Protein AF-A0AAE0PF09-F1 (afdb_monomer)

Secondary structure (DSSP, 8-state):
-PPPPSS-TT-TT--S--S---------TT---------PPP----SS-TT--HHHHHHHHHHHHHHHSSTTS-EEEEEETTS-GGG-HHHHHHHHH-TT-SSEEEEEE-GGG---HHHHHHHHHHHHS-SSTT-EEE-PPPPTT-TT--HHHHHHHHHHHHTSTTTHHHHTTT-BSHHHHHHHHHHHHHHHHHHHHHHHHHHHHHHHHHHHHHHHHT-S---SHHHHHHHHHHHHHHHHHHHHHHHTT-TTSHHHHH-GGG-HHHHHHHHHHHHHHHHHHHSSSBPPTT-------HHHHHHHHHTT--GGGTTTS-------PPPBS-HHHHHHHHHHHS--S-SSS--HHHHHHHHHHHTTTHHHHHHHHHHHHHHHHHHHHHHHHHHH-S-HHHHHHHIIIIIHHHHHHHHHHHHHHHHHHHHHHHHSPP----THHHHHHHHHHHHHHHHHHHHHHHHH------------------TTS--------------TT--HHHHHHHHHHHHHHHHHHHHHHHHHHHIIIIIIIIIIISSTT-GGGSS-HHHHHT--HHHHHHHHPPPHHHHHHHHHHHHHHHHHHHHHHHTT-

Sequence (597 aa):
MGIKPVSEANDPKASVFTKHILKLEISGPDKPHITVIDVPGLFHVTGHGSYATEARKSMVDRMVRQQIENERTIILAVMSCLSDPATERILEYAKVADPSGTRTIGVLTKPDLVKEQAMFQSILKHVKQSPLKLGYYVVRSRGGDEDDLELNSLKDKEQELFAKPEWNGISKLGRSGIDPLKSSLQSILTTLAKQELPKQKLEVAKLWEDRRKQREAMGAPRSGPTSQREYLVKLASRFQLMTHNALEGQYVHPDFAQHTNLRLVSLVINMNEVFAELMRRSGHKYRFHGFELCWLGGSDLMNKVLRTTPESLSNIIPVKFFQNEMPRDGLENIIEEHYSGFKGPELGTFGGSVLTILFREQAQKWREYAEMHIKTVVVVIDHFLRSLLSQCCSDKEVAHQLWENAMHDRLLDAYKRALAHAKFLVDSELLGRPYTYNHYFNENLQRARNRRIAAAQAQAAHAHGQPNTNTTNGAAESATVDPNMPPSVNINTSVPFQEPNKTHADQVKENIFDVLKSYYKIARKRFVDAICQQVVSRLLLDGEESPLKILCPELIAKLTDNQLDQIAGEDSASKSKRQRLDEEVEGFEAAMGIFRT

Solvent-accessible surface area (backbone atoms only — not comparable to full-atom values): 35600 Å² total; per-residue (Å²): 122,73,71,80,72,94,82,65,96,78,60,95,77,71,71,64,70,74,93,76,83,86,86,84,87,86,84,60,96,89,57,79,96,72,88,82,85,89,68,74,82,90,80,81,90,80,70,103,52,101,83,72,54,72,70,58,53,55,50,50,54,50,56,52,47,65,58,53,61,40,86,89,45,73,43,77,42,77,44,52,56,86,51,66,73,92,77,41,67,64,56,57,54,43,42,73,61,37,75,76,16,78,51,36,35,40,36,32,26,52,57,85,76,67,81,53,70,69,53,54,53,49,53,51,45,45,47,73,67,41,87,30,74,68,26,43,34,39,30,72,63,87,55,93,90,46,84,84,62,54,74,66,62,54,51,52,53,42,51,58,57,47,67,36,80,88,35,42,77,43,45,76,70,59,33,49,42,62,66,47,52,51,54,50,49,53,53,50,53,51,50,50,48,64,65,44,48,63,54,51,52,52,52,50,52,50,51,36,54,54,43,45,53,56,48,59,72,66,54,77,78,34,88,46,61,70,44,23,48,52,51,52,32,53,46,21,51,51,47,39,52,53,47,49,29,25,61,74,63,55,60,81,52,69,74,43,70,80,32,73,71,53,46,46,42,64,54,51,50,54,50,52,53,43,49,49,50,46,47,71,71,38,27,38,44,44,49,66,93,92,70,87,88,85,86,89,56,63,59,56,55,49,43,58,54,51,72,69,55,54,77,91,45,41,88,83,48,67,91,70,77,74,76,87,63,73,43,40,79,60,42,68,58,51,51,50,52,50,46,68,77,63,68,68,99,55,91,84,59,81,61,73,63,56,57,34,52,53,48,35,57,30,43,60,45,44,55,60,54,52,53,52,49,52,50,38,52,51,46,54,51,51,53,31,53,56,53,50,43,59,69,70,34,91,50,66,63,38,45,50,37,41,40,64,77,69,40,43,68,61,40,52,54,32,52,51,50,34,55,51,52,47,50,49,55,46,47,53,66,58,72,43,76,85,79,81,90,59,75,61,42,62,55,41,31,52,52,43,51,52,51,52,53,51,51,51,51,52,53,50,51,64,74,69,58,72,87,80,84,82,84,84,89,81,81,95,74,94,74,87,80,69,94,85,63,80,82,84,72,83,86,86,74,94,67,85,86,70,72,89,85,73,49,73,68,54,55,42,52,51,49,50,50,33,48,50,54,28,50,49,58,52,53,52,52,54,50,48,49,46,46,50,48,56,31,45,40,38,35,52,52,74,26,86,74,4,58,67,54,61,61,32,50,72,54,57,70,69,54,49,63,70,54,38,44,70,29,48,44,66,51,72,64,59,50,50,52,50,52,52,40,51,54,52,38,52,53,40,51,54,55,54,51,61,77,71,112

Mean predicted aligned error: 16.43 Å

Structure (mmCIF, N/CA/C/O backbone):
data_AF-A0AAE0PF09-F1
#
_entry.id   AF-A0AAE0PF09-F1
#
loop_
_atom_site.group_PDB
_atom_site.id
_atom_site.type_symbol
_atom_site.label_atom_id
_atom_site.label_alt_id
_atom_site.label_comp_id
_atom_site.label_asym_id
_atom_site.label_entity_id
_atom_site.label_seq_id
_atom_site.pdbx_PDB_ins_code
_atom_site.Cartn_x
_atom_site.Cartn_y
_atom_site.Cartn_z
_atom_site.occupancy
_atom_site.B_iso_or_equiv
_atom_site.auth_seq_id
_atom_site.auth_comp_id
_atom_site.auth_asym_id
_atom_site.auth_atom_id
_atom_site.pdbx_PDB_model_num
ATOM 1 N N . MET A 1 1 ? -19.453 -16.916 58.983 1.00 37.62 1 MET A N 1
ATOM 2 C CA . MET A 1 1 ? -19.831 -18.073 59.828 1.00 37.62 1 MET A CA 1
ATOM 3 C C . MET A 1 1 ? -18.647 -19.018 60.014 1.00 37.62 1 MET A C 1
ATOM 5 O O . MET A 1 1 ? -17.976 -19.311 59.033 1.00 37.62 1 MET A O 1
ATOM 9 N N . GL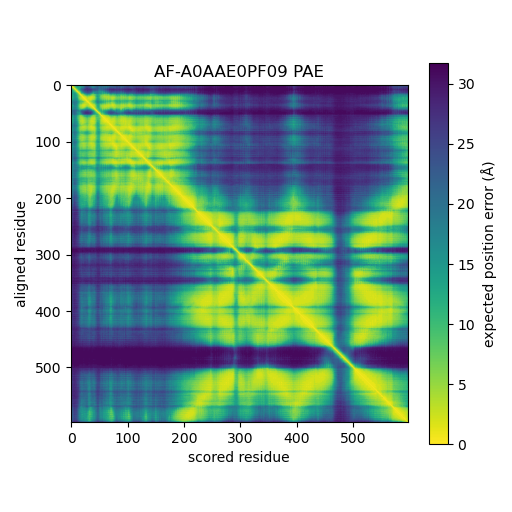Y A 1 2 ? -18.350 -19.440 61.248 1.00 32.50 2 GLY A N 1
ATOM 10 C CA . GLY A 1 2 ? -17.271 -20.392 61.542 1.00 32.50 2 GLY A CA 1
ATOM 11 C C . GLY A 1 2 ? -17.796 -21.825 61.515 1.00 32.50 2 GLY A C 1
ATOM 12 O O . GLY A 1 2 ? -18.666 -22.168 62.309 1.00 32.50 2 GLY A O 1
ATOM 13 N N . ILE A 1 3 ? -17.286 -22.647 60.602 1.00 37.62 3 ILE A N 1
ATOM 14 C CA . ILE A 1 3 ? -17.590 -24.080 60.542 1.00 37.62 3 ILE A CA 1
ATOM 15 C C . ILE A 1 3 ? -16.483 -24.796 61.315 1.00 37.62 3 ILE A C 1
ATOM 17 O O . ILE A 1 3 ? -15.308 -24.635 60.987 1.00 37.62 3 ILE A O 1
ATOM 21 N N . LYS A 1 4 ? -16.832 -25.570 62.348 1.00 37.41 4 LYS A N 1
ATOM 22 C CA . LYS A 1 4 ? -15.886 -26.528 62.933 1.00 37.41 4 LYS A CA 1
ATOM 23 C C . LYS A 1 4 ? -15.862 -27.770 62.034 1.00 37.41 4 LYS A C 1
ATOM 25 O O . LYS A 1 4 ? -16.920 -28.373 61.855 1.00 37.41 4 LYS A O 1
ATOM 30 N N . PRO A 1 5 ? -14.713 -28.152 61.454 1.00 35.16 5 PRO A N 1
ATOM 31 C CA . PRO A 1 5 ? -14.621 -29.385 60.688 1.00 35.16 5 PRO A CA 1
ATOM 32 C C . PRO A 1 5 ? -14.803 -30.582 61.631 1.00 35.16 5 PRO A C 1
ATOM 34 O O . PRO A 1 5 ? -14.196 -30.645 62.698 1.00 35.16 5 PRO A O 1
ATOM 37 N N . VAL A 1 6 ? -15.659 -31.528 61.239 1.00 44.03 6 VAL A N 1
ATOM 38 C CA . VAL A 1 6 ? -15.978 -32.748 62.010 1.00 44.03 6 VAL A CA 1
ATOM 39 C C . VAL A 1 6 ? -14.861 -33.805 61.902 1.00 44.03 6 VAL A C 1
ATOM 41 O O . VAL A 1 6 ? -14.901 -34.833 62.566 1.00 44.03 6 VAL A O 1
ATOM 44 N N . SER A 1 7 ? -13.799 -33.540 61.141 1.00 43.09 7 SER A N 1
ATOM 45 C CA . SER A 1 7 ? -12.681 -34.467 60.957 1.00 43.09 7 SER A CA 1
ATOM 46 C C . SER A 1 7 ? -11.348 -33.723 60.920 1.00 43.09 7 SER A C 1
ATOM 48 O O . SER A 1 7 ? -10.812 -33.510 59.845 1.00 43.09 7 SER A O 1
ATOM 50 N N . GLU A 1 8 ? -10.870 -33.263 62.078 1.00 40.25 8 GLU A N 1
ATOM 51 C CA . GLU A 1 8 ? -9.454 -32.973 62.394 1.00 40.25 8 GLU A CA 1
ATOM 52 C C . GLU A 1 8 ? -9.401 -32.280 63.762 1.00 40.25 8 GLU A C 1
ATOM 54 O O . GLU A 1 8 ? -9.225 -31.071 63.896 1.00 40.25 8 GLU A O 1
ATOM 59 N N . ALA A 1 9 ? -9.614 -33.051 64.825 1.00 38.53 9 ALA A N 1
ATOM 60 C CA . ALA A 1 9 ? -9.694 -32.514 66.179 1.00 38.53 9 ALA A CA 1
ATOM 61 C C . ALA A 1 9 ? -8.334 -32.097 66.787 1.00 38.53 9 ALA A C 1
ATOM 63 O O . ALA A 1 9 ? -8.283 -31.912 67.995 1.00 38.53 9 ALA A O 1
ATOM 64 N N . ASN A 1 10 ? -7.240 -31.953 66.018 1.00 42.81 10 ASN A N 1
ATOM 65 C CA . ASN A 1 10 ? -5.913 -31.691 66.605 1.00 42.81 10 ASN A CA 1
ATOM 66 C C . ASN A 1 10 ? -4.891 -30.889 65.762 1.00 42.81 10 ASN A C 1
ATOM 68 O O . ASN A 1 10 ? -3.713 -30.908 66.115 1.00 42.81 10 ASN A O 1
ATOM 72 N N . ASP A 1 11 ? -5.276 -30.142 64.714 1.00 43.47 11 ASP A N 1
ATOM 73 C CA . ASP A 1 11 ? -4.330 -29.215 64.052 1.00 43.47 11 ASP A CA 1
ATOM 74 C C . ASP A 1 11 ? -4.495 -27.756 64.547 1.00 43.47 11 ASP A C 1
ATOM 76 O O . ASP A 1 11 ? -5.482 -27.089 64.213 1.00 43.47 11 ASP A O 1
ATOM 80 N N . PRO A 1 12 ? -3.537 -27.197 65.319 1.00 49.09 12 PRO A N 1
ATOM 81 C CA . PRO A 1 12 ? -3.577 -25.805 65.776 1.00 49.09 12 PRO A CA 1
ATOM 82 C C . PRO A 1 12 ? -3.446 -24.764 64.643 1.00 49.09 12 PRO A C 1
ATOM 84 O O . PRO A 1 12 ? -3.579 -23.563 64.906 1.00 49.09 12 PRO A O 1
ATOM 87 N N . LYS A 1 13 ? -3.205 -25.184 63.389 1.00 46.50 13 LYS A N 1
ATOM 88 C CA . LYS A 1 13 ? -3.117 -24.307 62.205 1.00 46.50 13 LYS A CA 1
ATOM 89 C C . LYS A 1 13 ? -4.399 -24.203 61.369 1.00 46.50 13 LYS A C 1
ATOM 91 O O . LYS A 1 13 ? -4.411 -23.415 60.421 1.00 46.50 13 LYS A O 1
ATOM 96 N N . ALA A 1 14 ? -5.482 -24.903 61.710 1.00 49.03 14 ALA A N 1
ATOM 97 C CA . ALA A 1 14 ? -6.733 -24.805 60.957 1.00 49.03 14 ALA A CA 1
ATOM 98 C C . ALA A 1 14 ? -7.309 -23.368 60.997 1.00 49.03 14 ALA A C 1
ATOM 100 O O . ALA A 1 14 ? -7.663 -22.827 62.051 1.00 49.03 14 ALA A O 1
ATOM 101 N N . SER A 1 15 ? -7.375 -22.712 59.834 1.00 52.81 15 SER A N 1
ATOM 102 C CA . SER A 1 15 ? -7.940 -21.367 59.689 1.00 52.81 15 SER A CA 1
ATOM 103 C C . SER A 1 15 ? -9.465 -21.423 59.777 1.00 52.81 15 SER A C 1
ATOM 105 O O . SER A 1 15 ? -10.128 -21.874 58.851 1.00 52.81 15 SER A O 1
ATOM 107 N N . VAL A 1 16 ? -10.033 -20.910 60.870 1.00 58.12 16 VAL A N 1
ATOM 108 C CA . VAL A 1 16 ? -11.492 -20.841 61.103 1.00 58.12 16 VAL A CA 1
ATOM 109 C C . VAL A 1 16 ? -12.216 -19.915 60.100 1.00 58.12 16 VAL A C 1
ATOM 111 O O . VAL A 1 16 ? -13.438 -19.974 59.973 1.00 58.12 16 VAL A O 1
ATOM 114 N N . PHE A 1 17 ? -11.481 -19.078 59.354 1.00 63.16 17 PHE A N 1
ATOM 115 C CA . PHE A 1 17 ? -12.031 -18.148 58.362 1.00 63.16 17 PHE A CA 1
ATOM 116 C C . PHE A 1 17 ? -11.451 -18.398 56.965 1.00 63.16 17 PHE A C 1
ATOM 118 O O . PHE A 1 17 ? -10.247 -18.603 56.803 1.00 63.16 17 PHE A O 1
ATOM 125 N N . THR A 1 18 ? -12.308 -18.335 55.945 1.00 68.56 18 THR A N 1
ATOM 126 C CA . THR A 1 18 ? -11.943 -18.476 54.530 1.00 68.56 18 THR A CA 1
ATOM 127 C C . THR A 1 18 ? -12.289 -17.210 53.749 1.00 68.56 18 THR A C 1
ATOM 129 O O . THR A 1 18 ? -13.204 -16.479 54.121 1.00 68.56 18 THR A O 1
ATOM 132 N N . LYS A 1 19 ? -11.554 -16.947 52.661 1.00 68.88 19 LYS A N 1
ATOM 133 C CA . LYS A 1 19 ? -11.877 -15.874 51.702 1.00 68.88 19 LYS A CA 1
ATOM 134 C C . LYS A 1 19 ? -12.958 -16.286 50.699 1.00 68.88 19 LYS A C 1
ATOM 136 O O . LYS A 1 19 ? -13.449 -15.436 49.963 1.00 68.88 19 LYS A O 1
ATOM 141 N N . HIS A 1 20 ? -13.281 -17.576 50.625 1.00 76.81 20 HIS A N 1
ATOM 142 C CA . HIS A 1 20 ? -14.288 -18.082 49.701 1.00 76.81 20 HIS A CA 1
ATOM 143 C C . HIS A 1 20 ? -15.689 -17.621 50.118 1.00 76.81 20 HIS A C 1
ATOM 145 O O . HIS A 1 20 ? -16.029 -17.617 51.300 1.00 76.81 20 HIS A O 1
ATOM 151 N N . ILE A 1 21 ? -16.492 -17.225 49.131 1.00 78.62 21 ILE A N 1
ATOM 152 C CA . ILE A 1 21 ? -17.852 -16.721 49.327 1.00 78.62 21 ILE A CA 1
ATOM 153 C C . ILE A 1 21 ? -18.821 -17.898 49.211 1.00 78.62 21 ILE A C 1
ATOM 155 O O . ILE A 1 21 ? -18.818 -18.602 48.203 1.00 78.62 21 ILE A O 1
ATOM 159 N N . LEU A 1 22 ? -19.667 -18.093 50.223 1.00 84.81 22 LEU A N 1
ATOM 160 C CA . LEU A 1 22 ? -20.808 -19.003 50.140 1.00 84.81 22 LEU A CA 1
ATOM 161 C C . LEU A 1 22 ? -22.007 -18.235 49.572 1.00 84.81 22 LEU A C 1
ATOM 163 O O . LEU A 1 22 ? -22.510 -17.317 50.217 1.00 84.81 22 LEU A O 1
ATOM 167 N N . LYS A 1 23 ? -22.457 -18.603 48.369 1.00 87.19 23 LYS A N 1
ATOM 168 C CA . LYS A 1 23 ? -23.639 -18.011 47.731 1.00 87.19 23 LYS A CA 1
ATOM 169 C C . LYS A 1 23 ? -24.868 -18.866 48.035 1.00 87.19 23 LYS A C 1
ATOM 171 O O . LYS A 1 23 ? -24.895 -20.042 47.686 1.00 87.19 23 LYS A O 1
ATOM 176 N N . LEU A 1 24 ? -25.875 -18.267 48.664 1.00 88.62 24 LEU A N 1
ATOM 177 C CA . LEU A 1 24 ? -27.184 -18.878 48.887 1.00 88.62 24 LEU A CA 1
ATOM 178 C C . LEU A 1 24 ? -28.215 -18.148 48.026 1.00 88.62 24 LEU A C 1
ATOM 180 O O . LEU A 1 24 ? -28.371 -16.935 48.149 1.00 88.62 24 LEU A O 1
ATOM 184 N N . GLU A 1 25 ? -28.910 -18.883 47.160 1.00 86.06 25 GLU A N 1
ATOM 185 C CA . GLU A 1 25 ? -29.993 -18.353 46.331 1.00 86.06 25 GLU A CA 1
ATOM 186 C C . GLU A 1 25 ? -31.326 -18.927 46.807 1.00 86.06 25 GLU A C 1
ATOM 188 O O . GLU A 1 25 ? -31.534 -20.138 46.807 1.00 86.06 25 GLU A O 1
ATOM 193 N N . ILE A 1 26 ? -32.229 -18.044 47.232 1.00 85.94 26 ILE A N 1
ATOM 194 C CA . ILE A 1 26 ? -33.574 -18.402 47.684 1.00 85.94 26 ILE A CA 1
ATOM 195 C C . ILE A 1 26 ? -34.560 -17.713 46.745 1.00 85.94 26 ILE A C 1
ATOM 197 O O . ILE A 1 26 ? -34.571 -16.486 46.660 1.00 85.94 26 ILE A O 1
ATOM 201 N N . SER A 1 27 ? -35.394 -18.498 46.064 1.00 80.75 27 SER A N 1
ATOM 202 C CA . SER A 1 27 ? -36.342 -18.008 45.056 1.00 80.75 27 SER A CA 1
ATOM 203 C C . SER A 1 27 ? -37.783 -18.340 45.444 1.00 80.75 27 SER A C 1
ATOM 205 O O . SER A 1 27 ? -38.051 -19.406 45.993 1.00 80.75 27 SER A O 1
ATOM 207 N N . GLY A 1 28 ? -38.719 -17.431 45.165 1.00 84.06 28 GLY A N 1
ATOM 208 C CA . GLY A 1 28 ? -40.152 -17.638 45.381 1.00 84.06 28 GLY A CA 1
ATOM 209 C C . GLY A 1 28 ? -40.980 -16.403 45.000 1.00 84.06 28 GLY A C 1
ATOM 210 O O . GLY A 1 28 ? -40.419 -15.309 44.953 1.00 84.06 28 GLY A O 1
ATOM 211 N N . PRO A 1 29 ? -42.293 -16.556 44.745 1.00 81.44 29 PRO A N 1
ATOM 212 C CA . PRO A 1 29 ? -43.159 -15.476 44.253 1.00 81.44 29 PRO A CA 1
ATOM 213 C C . PRO A 1 29 ? -43.292 -14.301 45.236 1.00 81.44 29 PRO A C 1
ATOM 215 O O . PRO A 1 29 ? -43.373 -13.155 44.810 1.00 81.44 29 PRO A O 1
ATOM 218 N N . ASP A 1 30 ? -43.224 -14.569 46.542 1.00 78.50 30 ASP A N 1
ATOM 219 C CA . ASP A 1 30 ? -43.384 -13.557 47.599 1.00 78.50 30 ASP A CA 1
ATOM 220 C C . ASP A 1 30 ? -42.047 -13.101 48.216 1.00 78.50 30 ASP A C 1
ATOM 222 O O . ASP A 1 30 ? -42.006 -12.520 49.308 1.00 78.50 30 ASP A O 1
ATOM 226 N N . LYS A 1 31 ? -40.913 -13.420 47.576 1.00 73.50 31 LYS A N 1
ATOM 227 C CA . LYS A 1 31 ? -39.580 -13.099 48.107 1.00 73.50 31 LYS A CA 1
ATOM 228 C C . LYS A 1 31 ? -39.080 -11.759 47.552 1.00 73.50 31 LYS A C 1
ATOM 230 O O . LYS A 1 31 ? -39.116 -11.545 46.345 1.00 73.50 31 LYS A O 1
ATOM 235 N N . PRO A 1 32 ? -38.586 -10.842 48.406 1.00 69.06 32 PRO A N 1
ATOM 236 C CA . PRO A 1 32 ? -38.037 -9.577 47.935 1.00 69.06 32 PRO A CA 1
ATOM 237 C C . PRO A 1 32 ? -36.691 -9.785 47.230 1.00 69.06 32 PRO A C 1
ATOM 239 O O . PRO A 1 32 ? -35.853 -10.555 47.699 1.00 69.06 32 PRO A O 1
ATOM 242 N N . HIS A 1 33 ? -36.450 -9.032 46.155 1.00 70.44 33 HIS A N 1
ATOM 243 C CA . HIS A 1 33 ? -35.155 -8.985 45.474 1.00 70.44 33 HIS A CA 1
ATOM 244 C C . HIS A 1 33 ? -34.138 -8.191 46.307 1.00 70.44 33 HIS A C 1
ATOM 246 O O . HIS A 1 33 ? -33.963 -6.987 46.125 1.00 70.44 33 HIS A O 1
ATOM 252 N N . ILE A 1 34 ? -33.487 -8.865 47.255 1.00 77.25 34 ILE A N 1
ATOM 253 C CA . ILE A 1 34 ? -32.434 -8.294 48.096 1.00 77.25 34 ILE A CA 1
ATOM 254 C C . ILE A 1 34 ? -31.233 -9.235 48.150 1.00 77.25 34 ILE A C 1
ATOM 256 O O . ILE A 1 34 ? -31.380 -10.442 48.315 1.00 77.25 34 ILE A O 1
ATOM 260 N N . THR A 1 35 ? -30.033 -8.671 48.019 1.00 83.00 35 THR A N 1
ATOM 261 C CA . THR A 1 35 ? -28.779 -9.383 48.283 1.00 83.00 35 THR A CA 1
ATOM 262 C C . THR A 1 35 ? -28.248 -8.918 49.629 1.00 83.00 35 THR A C 1
ATOM 264 O O . THR A 1 35 ? -28.059 -7.721 49.835 1.00 83.00 35 THR A O 1
ATOM 267 N N . VAL A 1 36 ? -28.024 -9.857 50.545 1.00 86.06 36 VAL A N 1
ATOM 268 C CA . VAL A 1 36 ? -27.457 -9.583 51.868 1.00 86.06 36 VAL A CA 1
ATOM 269 C C . VAL A 1 36 ? -26.095 -10.254 51.946 1.00 86.06 36 VAL A C 1
ATOM 271 O O . VAL A 1 36 ? -25.969 -11.442 51.655 1.00 86.06 36 VAL A O 1
ATOM 274 N N . ILE A 1 37 ? -25.080 -9.483 52.324 1.00 87.56 37 ILE A N 1
ATOM 275 C CA . ILE A 1 37 ? -23.720 -9.978 52.525 1.00 87.56 37 ILE A CA 1
ATOM 276 C C . ILE A 1 37 ? -23.495 -10.060 54.032 1.00 87.56 37 ILE A C 1
ATOM 278 O O . ILE A 1 37 ? -23.366 -9.031 54.694 1.00 87.56 37 ILE A O 1
ATOM 282 N N . ASP A 1 38 ? -23.471 -11.278 54.570 1.00 86.38 38 ASP A N 1
ATOM 283 C CA . ASP A 1 38 ? -23.099 -11.509 55.965 1.00 86.38 38 ASP A CA 1
ATOM 284 C C . ASP A 1 38 ? -21.572 -11.526 56.097 1.00 86.38 38 ASP A C 1
ATOM 286 O O . ASP A 1 38 ? -20.879 -12.326 55.458 1.00 86.38 38 ASP A O 1
ATOM 290 N N . VAL A 1 39 ? -21.043 -10.620 56.917 1.00 83.94 39 VAL A N 1
ATOM 291 C CA . VAL A 1 39 ? -19.607 -10.495 57.184 1.00 83.94 39 VAL A CA 1
ATOM 292 C C . VAL A 1 39 ? -19.291 -10.994 58.597 1.00 83.94 39 VAL A C 1
ATOM 294 O O . VAL A 1 39 ? -20.113 -10.842 59.498 1.00 83.94 39 VAL A O 1
ATOM 297 N N . PRO A 1 40 ? -18.107 -11.591 58.843 1.00 81.06 40 PRO A N 1
ATOM 298 C CA . PRO A 1 40 ? -17.752 -12.059 60.180 1.00 81.06 40 PRO A CA 1
ATOM 299 C C . PRO A 1 40 ? -17.801 -10.932 61.224 1.00 81.06 40 PRO A C 1
ATOM 301 O O . PRO A 1 40 ? -17.338 -9.821 60.964 1.00 81.06 40 PRO A O 1
ATOM 304 N N . GLY A 1 41 ? -18.319 -11.236 62.419 1.00 77.31 41 GLY A N 1
ATOM 305 C CA . GLY A 1 41 ? -18.404 -10.275 63.519 1.00 77.31 41 GLY A CA 1
ATOM 306 C C . GLY A 1 41 ? -17.030 -9.776 63.977 1.00 77.31 41 GLY A C 1
ATOM 307 O O . GLY A 1 41 ? -16.077 -10.550 64.088 1.00 77.31 41 GLY A O 1
ATOM 308 N N . LEU A 1 42 ? -16.938 -8.476 64.265 1.00 76.00 42 LEU A N 1
ATOM 309 C CA . LEU A 1 42 ? -15.732 -7.850 64.806 1.00 76.00 42 LEU A CA 1
ATOM 310 C C . LEU A 1 42 ? -15.547 -8.289 66.269 1.00 76.00 42 LEU A C 1
ATOM 312 O O . LEU A 1 42 ? -16.441 -8.092 67.086 1.00 76.00 42 LEU A O 1
ATOM 316 N N . PHE A 1 43 ? -14.395 -8.868 66.619 1.00 67.50 43 PHE A N 1
ATOM 317 C CA . PHE A 1 43 ? -14.091 -9.301 67.991 1.00 67.50 43 PHE A CA 1
ATOM 318 C C . PHE A 1 43 ? -12.918 -8.523 68.608 1.00 67.50 43 PHE A C 1
ATOM 320 O O . PHE A 1 43 ? -11.989 -8.095 67.914 1.00 67.50 43 PHE A O 1
ATOM 327 N N . HIS A 1 44 ? -12.965 -8.343 69.933 1.00 55.62 44 HIS A N 1
ATOM 328 C CA . HIS A 1 44 ? -11.866 -7.806 70.738 1.00 55.62 44 HIS A CA 1
ATOM 329 C C . HIS A 1 44 ? -10.969 -8.939 71.249 1.00 55.62 44 HIS A C 1
ATOM 331 O O . HIS A 1 44 ? -11.448 -10.001 71.645 1.00 55.62 44 HIS A O 1
ATOM 337 N N . VAL A 1 45 ? -9.655 -8.707 71.256 1.00 52.19 45 VAL A N 1
ATOM 338 C CA . VAL A 1 45 ? -8.691 -9.606 71.901 1.00 52.19 45 VAL A CA 1
ATOM 339 C C . VAL A 1 45 ? -8.690 -9.275 73.388 1.00 52.19 45 VAL A C 1
ATOM 341 O O . VAL A 1 45 ? -7.911 -8.451 73.852 1.00 52.19 45 VAL A O 1
ATOM 344 N N . THR A 1 46 ? -9.605 -9.874 74.139 1.00 45.28 46 THR A N 1
ATOM 345 C CA . THR A 1 46 ? -9.606 -9.786 75.603 1.00 45.28 46 THR A CA 1
ATOM 346 C C . THR A 1 46 ? -9.750 -11.190 76.172 1.00 45.28 46 THR A C 1
ATOM 348 O O . THR A 1 46 ? -10.858 -11.694 76.334 1.00 45.28 46 THR A O 1
ATOM 351 N N . GLY A 1 47 ? -8.610 -11.838 76.424 1.00 42.78 47 GLY A N 1
ATOM 352 C CA . GLY A 1 47 ? -8.526 -13.113 77.138 1.00 42.78 47 GLY A CA 1
ATOM 353 C C . GLY A 1 47 ? -7.354 -13.987 76.686 1.00 42.78 47 GLY A C 1
ATOM 354 O O . GLY A 1 47 ? -7.157 -14.196 75.491 1.00 42.78 47 GLY A O 1
ATOM 355 N N . HIS A 1 48 ? -6.601 -14.526 77.652 1.00 42.75 48 HIS A N 1
ATOM 356 C CA . HIS A 1 48 ? -5.523 -15.513 77.483 1.00 42.75 48 HIS A CA 1
ATOM 357 C C . HIS A 1 48 ? -6.062 -16.891 77.046 1.00 42.75 48 HIS A C 1
ATOM 359 O O . HIS A 1 48 ? -5.886 -17.895 77.726 1.00 42.75 48 HIS A O 1
ATOM 365 N N . GLY A 1 49 ? -6.760 -16.938 75.914 1.00 44.56 49 GLY A N 1
ATOM 366 C CA . GLY A 1 49 ? -7.156 -18.164 75.234 1.00 44.56 49 GLY A CA 1
ATOM 367 C C . GLY A 1 49 ? -6.436 -18.248 73.896 1.00 44.56 49 GLY A C 1
ATOM 368 O O . GLY A 1 49 ? -6.410 -17.279 73.140 1.00 44.56 49 GLY A O 1
ATOM 369 N N . SER A 1 50 ? -5.888 -19.417 73.575 1.00 48.91 50 SER A N 1
ATOM 370 C CA . SER A 1 50 ? -5.113 -19.769 72.370 1.00 48.91 50 SER A CA 1
ATOM 371 C C . SER A 1 50 ? -5.827 -19.560 71.012 1.00 48.91 50 SER A C 1
ATOM 373 O O . SER A 1 50 ? -5.336 -19.993 69.970 1.00 48.91 50 SER A O 1
ATOM 375 N N . TYR A 1 51 ? -6.967 -18.863 70.984 1.00 49.47 51 TYR A N 1
ATOM 376 C CA . TYR A 1 51 ? -7.847 -18.697 69.827 1.00 49.47 51 TYR A CA 1
ATOM 377 C C . TYR A 1 51 ? -7.820 -17.292 69.184 1.00 49.47 51 TYR A C 1
ATOM 379 O O . TYR A 1 51 ? -8.324 -17.141 68.069 1.00 49.47 51 TYR A O 1
ATOM 387 N N . ALA A 1 52 ? -7.186 -16.280 69.790 1.00 52.25 52 ALA A N 1
ATOM 388 C CA . ALA A 1 52 ? -7.173 -14.900 69.278 1.00 52.25 52 ALA A CA 1
ATOM 389 C C . ALA A 1 52 ? -5.765 -14.427 68.844 1.00 52.25 52 ALA A C 1
ATOM 391 O O . ALA A 1 52 ? -5.033 -13.816 69.613 1.00 52.25 52 ALA A O 1
ATOM 392 N N . THR A 1 53 ? -5.370 -14.703 67.595 1.00 62.19 53 THR A N 1
ATOM 393 C CA . THR A 1 53 ? -4.121 -14.188 66.990 1.00 62.19 53 THR A CA 1
ATOM 394 C C . THR A 1 53 ? -4.387 -12.869 66.249 1.00 62.19 53 THR A C 1
ATOM 396 O O . THR A 1 53 ? -5.338 -12.805 65.470 1.00 62.19 53 THR A O 1
ATOM 399 N N . GLU A 1 54 ? -3.532 -11.848 66.393 1.00 65.56 54 GLU A N 1
ATOM 400 C CA . GLU A 1 54 ? -3.631 -10.548 65.681 1.00 65.56 54 GLU A CA 1
ATOM 401 C C . GLU A 1 54 ? -3.805 -10.688 64.151 1.00 65.56 54 GLU A C 1
ATOM 403 O O . GLU A 1 54 ? -4.563 -9.948 63.521 1.00 65.56 54 GLU A O 1
ATOM 408 N N . ALA A 1 55 ? -3.197 -11.712 63.541 1.00 66.44 55 ALA A N 1
ATOM 409 C CA . ALA A 1 55 ? -3.365 -12.022 62.119 1.00 66.44 55 ALA A CA 1
ATOM 410 C C . ALA A 1 55 ? -4.826 -12.333 61.723 1.00 66.44 55 ALA A C 1
ATOM 412 O O . ALA A 1 55 ? -5.263 -11.974 60.628 1.00 66.44 55 ALA A O 1
ATOM 413 N N . ARG A 1 56 ? -5.606 -12.962 62.617 1.00 67.94 56 ARG A N 1
ATOM 414 C CA . ARG A 1 56 ? -7.030 -13.274 62.390 1.00 67.94 56 ARG A CA 1
ATOM 415 C C . ARG A 1 56 ? -7.882 -12.006 62.419 1.00 67.94 56 ARG A C 1
ATOM 417 O O . ARG A 1 56 ? -8.735 -11.831 61.554 1.00 67.94 56 ARG A O 1
ATOM 424 N N . LYS A 1 57 ? -7.599 -11.101 63.359 1.00 73.94 57 LYS A N 1
ATOM 425 C CA . LYS A 1 57 ? -8.252 -9.788 63.468 1.00 73.94 57 LYS A CA 1
ATOM 426 C C . LYS A 1 57 ? -8.011 -8.947 62.213 1.00 73.94 57 LYS A C 1
ATOM 428 O O . LYS A 1 57 ? -8.963 -8.481 61.600 1.00 73.94 57 LYS A O 1
ATOM 433 N N . SER A 1 58 ? -6.758 -8.858 61.758 1.00 77.69 58 SER A N 1
ATOM 434 C CA . SER A 1 58 ? -6.400 -8.149 60.520 1.00 77.69 58 SER A CA 1
ATOM 435 C C . SER A 1 58 ? -7.082 -8.733 59.271 1.00 77.69 58 SER A C 1
ATOM 437 O O . SER A 1 58 ? -7.485 -7.996 58.369 1.00 77.69 58 SER A O 1
ATOM 439 N N . MET A 1 59 ? -7.245 -10.059 59.197 1.00 77.4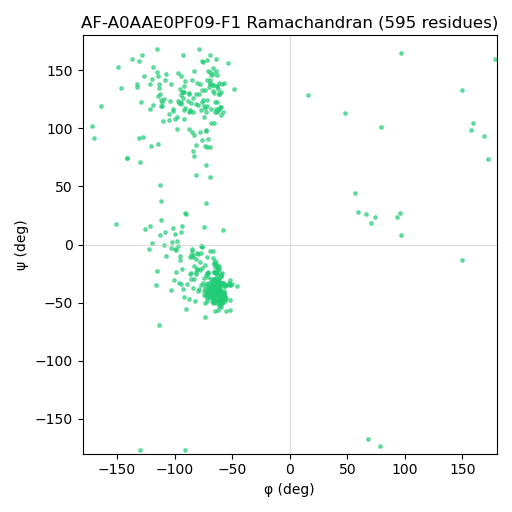4 59 MET A N 1
ATOM 440 C CA . MET A 1 59 ? -7.959 -10.702 58.092 1.00 77.44 59 MET A CA 1
ATOM 441 C C . MET A 1 59 ? -9.448 -10.340 58.074 1.00 77.44 59 MET A C 1
ATOM 443 O O . MET A 1 59 ? -9.941 -9.953 57.016 1.00 77.44 59 MET A O 1
ATOM 447 N N . VAL A 1 60 ? -10.135 -10.410 59.219 1.00 80.19 60 VAL A N 1
ATOM 448 C CA . VAL A 1 60 ? -11.551 -10.020 59.334 1.00 80.19 60 VAL A CA 1
ATOM 449 C C . VAL A 1 60 ? -11.734 -8.528 59.052 1.00 80.19 60 VAL A C 1
ATOM 451 O O . VAL A 1 60 ? -12.581 -8.172 58.235 1.00 80.19 60 VAL A O 1
ATOM 454 N N . ASP A 1 61 ? -10.885 -7.667 59.622 1.00 81.81 61 ASP A N 1
ATOM 455 C CA . ASP A 1 61 ? -10.933 -6.216 59.400 1.00 81.81 61 ASP A CA 1
ATOM 456 C C . ASP A 1 61 ? -10.797 -5.874 57.903 1.00 81.81 61 ASP A C 1
ATOM 458 O O . ASP A 1 61 ? -11.540 -5.046 57.377 1.00 81.81 61 ASP A O 1
ATOM 462 N N . ARG A 1 62 ? -9.897 -6.554 57.179 1.00 83.38 62 ARG A N 1
ATOM 463 C CA . ARG A 1 62 ? -9.732 -6.386 55.726 1.00 83.38 62 ARG A CA 1
ATOM 464 C C . ARG A 1 62 ? -10.928 -6.903 54.925 1.00 83.38 62 ARG A C 1
ATOM 466 O O . ARG A 1 62 ? -11.322 -6.250 53.965 1.00 83.38 62 ARG A O 1
ATOM 473 N N . MET A 1 63 ? -11.503 -8.047 55.304 1.00 82.94 63 MET A N 1
ATOM 474 C CA . MET A 1 63 ? -12.692 -8.590 54.635 1.00 82.94 63 MET A CA 1
ATOM 475 C C . MET A 1 63 ? -13.882 -7.638 54.767 1.00 82.94 63 MET A C 1
ATOM 477 O O . MET A 1 63 ? -14.550 -7.371 53.774 1.00 82.94 63 MET A O 1
ATOM 481 N N . VAL A 1 64 ? -14.113 -7.085 55.961 1.00 84.69 64 VAL A N 1
ATOM 482 C CA . VAL A 1 64 ? -15.184 -6.107 56.195 1.00 84.69 64 VAL A CA 1
ATOM 483 C C . VAL A 1 64 ? -14.929 -4.831 55.389 1.00 84.69 64 VAL A C 1
ATOM 485 O O . VAL A 1 64 ? -15.822 -4.389 54.670 1.00 84.69 64 VAL A O 1
ATOM 488 N N . ARG A 1 65 ? -13.705 -4.280 55.437 1.00 85.75 65 ARG A N 1
ATOM 489 C CA . ARG A 1 65 ? -13.318 -3.061 54.698 1.00 85.75 65 ARG A CA 1
ATOM 490 C C . ARG A 1 65 ? -13.556 -3.174 53.195 1.00 85.75 65 ARG A C 1
ATOM 492 O O . ARG A 1 65 ? -14.204 -2.306 52.625 1.00 85.75 65 ARG A O 1
ATOM 499 N N . GLN A 1 66 ? -13.134 -4.278 52.583 1.00 86.00 66 GLN A N 1
ATOM 500 C CA . GLN A 1 66 ? -13.309 -4.502 51.146 1.00 86.00 66 GLN A CA 1
ATOM 501 C C . GLN A 1 66 ? -14.789 -4.498 50.718 1.00 86.00 66 GLN A C 1
ATOM 503 O O . GLN A 1 66 ? -15.106 -4.069 49.612 1.00 86.00 66 GLN A O 1
ATOM 508 N N . GLN A 1 67 ? -15.703 -4.963 51.580 1.00 84.50 67 GLN A N 1
ATOM 509 C CA . GLN A 1 67 ? -17.139 -4.961 51.276 1.00 84.50 67 GLN A CA 1
ATOM 510 C C . GLN A 1 67 ? -17.780 -3.578 51.464 1.00 84.50 67 GLN A C 1
ATOM 512 O O . GLN A 1 67 ? -18.630 -3.185 50.663 1.00 84.50 67 GLN A O 1
ATOM 517 N N . ILE A 1 68 ? -17.374 -2.827 52.496 1.00 87.81 68 ILE A N 1
ATOM 518 C CA . ILE A 1 68 ? -17.935 -1.496 52.789 1.00 87.81 68 ILE A CA 1
ATOM 519 C C . ILE A 1 68 ? -17.346 -0.378 51.916 1.00 87.81 68 ILE A C 1
ATOM 521 O O . ILE A 1 68 ? -17.990 0.660 51.776 1.00 87.81 68 ILE A O 1
ATOM 525 N N . GLU A 1 69 ? -16.161 -0.567 51.323 1.00 87.06 69 GLU A N 1
ATOM 526 C CA . GLU A 1 69 ? -15.517 0.396 50.409 1.00 87.06 69 GLU A CA 1
ATOM 527 C C . GLU A 1 69 ? -16.319 0.631 49.124 1.00 87.06 69 GLU A C 1
ATOM 529 O O . GLU A 1 69 ? -16.276 1.723 48.566 1.00 87.06 69 GLU A O 1
ATOM 534 N N . ASN A 1 70 ? -17.091 -0.358 48.665 1.00 84.31 70 ASN A N 1
ATOM 535 C CA . ASN A 1 70 ? -17.942 -0.187 47.495 1.00 84.31 70 ASN A CA 1
ATOM 536 C C . ASN A 1 70 ? -19.084 0.800 47.799 1.00 84.31 70 ASN A C 1
ATOM 538 O O . ASN A 1 70 ? -19.954 0.528 48.628 1.00 84.31 70 ASN A O 1
ATOM 542 N N . GLU A 1 71 ? -19.108 1.931 47.090 1.00 82.19 71 GLU A N 1
ATOM 543 C CA . GLU A 1 71 ? -20.112 2.993 47.254 1.00 82.19 71 GLU A CA 1
ATOM 544 C C . GLU A 1 71 ? -21.546 2.523 46.955 1.00 82.19 71 GLU A C 1
ATOM 546 O O . GLU A 1 71 ? -22.504 3.110 47.456 1.00 82.19 71 GLU A O 1
ATOM 551 N N . ARG A 1 72 ? -21.704 1.431 46.191 1.00 79.12 72 ARG A N 1
ATOM 552 C CA . ARG A 1 72 ? -23.004 0.819 45.864 1.00 79.12 72 ARG A CA 1
ATOM 553 C C . ARG A 1 72 ? -23.561 -0.071 46.985 1.00 79.12 72 ARG A C 1
ATOM 555 O O . ARG A 1 72 ? -24.694 -0.536 46.880 1.00 79.12 72 ARG A O 1
ATOM 562 N N . THR A 1 73 ? -22.792 -0.319 48.046 1.00 86.25 73 THR A N 1
ATOM 563 C CA . THR A 1 73 ? -23.199 -1.169 49.173 1.00 86.25 73 THR A CA 1
ATOM 564 C C . THR A 1 73 ? -23.802 -0.328 50.300 1.00 86.25 73 THR A C 1
ATOM 566 O O . THR A 1 73 ? -23.179 0.622 50.780 1.00 86.25 73 THR A O 1
ATOM 569 N N . ILE A 1 74 ? -24.995 -0.707 50.772 1.00 88.75 74 ILE A N 1
ATOM 570 C CA . ILE A 1 74 ? -25.600 -0.149 51.993 1.00 88.75 74 ILE A CA 1
ATOM 571 C C . ILE A 1 74 ? -24.948 -0.809 53.212 1.00 88.75 74 ILE A C 1
ATOM 573 O O . ILE A 1 74 ? -24.891 -2.035 53.301 1.00 88.75 74 ILE A O 1
ATOM 577 N N . ILE A 1 75 ? -24.490 -0.004 54.168 1.00 90.50 75 ILE A N 1
ATOM 578 C CA . ILE A 1 75 ? -23.874 -0.480 55.408 1.00 90.50 75 ILE A CA 1
ATOM 579 C C . ILE A 1 75 ? -24.959 -0.609 56.480 1.00 90.50 75 ILE A C 1
ATOM 581 O O . ILE A 1 75 ? -25.545 0.388 56.904 1.00 90.50 75 ILE A O 1
ATOM 585 N N . LEU A 1 76 ? -25.212 -1.835 56.943 1.00 90.50 76 LEU A N 1
ATOM 586 C CA . LEU A 1 76 ? -26.096 -2.110 58.076 1.00 90.50 76 LEU A CA 1
ATOM 587 C C . LEU A 1 76 ? -25.255 -2.288 59.349 1.00 90.50 76 LEU A C 1
ATOM 589 O O . LEU A 1 76 ? -24.677 -3.348 59.581 1.00 90.50 76 LEU A O 1
ATOM 593 N N . ALA A 1 77 ? -25.162 -1.244 60.170 1.00 90.12 77 ALA A N 1
ATOM 594 C CA . ALA A 1 77 ? -24.422 -1.275 61.427 1.00 90.12 77 ALA A CA 1
ATOM 595 C C . ALA A 1 77 ? -25.309 -1.846 62.542 1.00 90.12 77 ALA A C 1
ATOM 597 O O . ALA A 1 77 ? -26.122 -1.128 63.125 1.00 90.12 77 ALA A O 1
ATOM 598 N N . VAL A 1 78 ? -25.169 -3.143 62.821 1.00 89.19 78 VAL A N 1
ATOM 599 C CA . VAL A 1 78 ? -25.937 -3.847 63.860 1.00 89.19 78 VAL A CA 1
ATOM 600 C C . VAL A 1 78 ? -25.220 -3.743 65.206 1.00 89.19 78 VAL A C 1
ATOM 602 O O . VAL A 1 78 ? -24.060 -4.128 65.322 1.00 89.19 78 VAL A O 1
ATOM 605 N N . MET A 1 79 ? -25.909 -3.225 66.222 1.00 88.88 79 MET A N 1
ATOM 606 C CA . MET A 1 79 ? -25.383 -2.961 67.567 1.00 88.88 79 MET A CA 1
ATOM 607 C C . MET A 1 79 ? -26.394 -3.389 68.638 1.00 88.88 79 MET A C 1
ATOM 609 O O . MET A 1 79 ? -27.584 -3.542 68.362 1.00 88.88 79 MET A O 1
ATOM 613 N N . SER A 1 80 ? -25.934 -3.602 69.870 1.00 87.75 80 SER A N 1
ATOM 614 C CA . SER A 1 80 ? -26.798 -3.915 71.017 1.00 87.75 80 SER A CA 1
ATOM 615 C C . SER A 1 80 ? -27.344 -2.635 71.654 1.00 87.75 80 SER A C 1
ATOM 617 O O . SER A 1 80 ? -26.600 -1.676 71.820 1.00 87.75 80 SER A O 1
ATOM 619 N N . CYS A 1 81 ? -28.603 -2.634 72.096 1.00 86.50 81 CYS A N 1
ATOM 620 C CA . CYS A 1 81 ? -29.193 -1.556 72.898 1.00 86.50 81 CYS A CA 1
ATOM 621 C C . CYS A 1 81 ? -28.513 -1.368 74.266 1.00 86.50 81 CYS A C 1
ATOM 623 O O . CYS A 1 81 ? -28.697 -0.329 74.891 1.00 86.50 81 CYS A O 1
ATOM 625 N N . LEU A 1 82 ? -27.769 -2.373 74.739 1.00 84.06 82 LEU A N 1
ATOM 626 C CA . LEU A 1 82 ? -27.026 -2.329 76.005 1.00 84.06 82 LEU A CA 1
ATOM 627 C C . LEU A 1 82 ? -25.658 -1.640 75.876 1.00 84.06 82 LEU A C 1
ATOM 629 O O . LEU A 1 82 ? -25.068 -1.267 76.886 1.00 84.06 82 LEU A O 1
ATOM 633 N N . SER A 1 83 ? -25.142 -1.516 74.652 1.00 81.19 83 SER A N 1
ATOM 634 C CA . SER A 1 83 ? -23.862 -0.867 74.366 1.00 81.19 83 SER A CA 1
ATOM 635 C C . SER A 1 83 ? -24.095 0.581 73.945 1.00 81.19 83 SER A C 1
ATOM 637 O O . SER A 1 83 ? -25.089 0.882 73.283 1.00 81.19 83 SER A O 1
ATOM 639 N N . ASP A 1 84 ? -23.160 1.478 74.264 1.00 77.94 84 ASP A N 1
ATOM 640 C CA . ASP A 1 84 ? -23.162 2.823 73.687 1.00 77.94 84 ASP A CA 1
ATOM 641 C C . ASP A 1 84 ? -22.739 2.748 72.205 1.00 77.94 84 ASP A C 1
ATOM 643 O O . ASP A 1 84 ? -21.603 2.339 71.924 1.00 77.94 84 ASP A O 1
ATOM 647 N N . PRO A 1 85 ? -23.593 3.166 71.246 1.00 76.38 85 PRO A N 1
ATOM 648 C CA . PRO A 1 85 ? -23.242 3.183 69.828 1.00 76.38 85 PRO A CA 1
ATOM 649 C C . PRO A 1 85 ? -21.925 3.913 69.538 1.00 76.38 85 PRO A C 1
ATOM 651 O O . PRO A 1 85 ? -21.212 3.542 68.610 1.00 76.38 85 PRO A O 1
ATOM 654 N N . ALA A 1 86 ? -21.553 4.921 70.337 1.00 72.19 86 ALA A N 1
ATOM 655 C CA . ALA A 1 86 ? -20.312 5.671 70.144 1.00 72.19 86 ALA A CA 1
ATOM 656 C C . ALA A 1 86 ? -19.031 4.826 70.300 1.00 72.19 86 ALA A C 1
ATOM 658 O O . ALA A 1 86 ? -17.980 5.228 69.804 1.00 72.19 86 ALA A O 1
ATOM 659 N N . THR A 1 87 ? -19.120 3.669 70.962 1.00 75.50 87 THR A N 1
ATOM 660 C CA . THR A 1 87 ? -17.986 2.777 71.264 1.00 75.50 87 THR A CA 1
ATOM 661 C C . THR A 1 87 ? -17.857 1.588 70.303 1.00 75.50 87 THR A C 1
ATOM 663 O O . THR A 1 87 ? -16.905 0.811 70.386 1.00 75.50 87 THR A O 1
ATOM 666 N N . GLU A 1 88 ? -18.794 1.442 69.365 1.00 82.38 88 GLU A N 1
ATOM 667 C CA . GLU A 1 88 ? -18.865 0.300 68.454 1.00 82.38 88 GLU A CA 1
ATOM 668 C C . GLU A 1 88 ? -17.982 0.492 67.207 1.00 82.38 88 GLU A C 1
ATOM 670 O O . GLU A 1 88 ? -18.173 1.409 66.401 1.00 82.38 88 GLU A O 1
ATOM 675 N N . ARG A 1 89 ? -17.036 -0.436 66.987 1.00 80.62 89 ARG A N 1
ATOM 676 C CA . ARG A 1 89 ? -16.036 -0.373 65.893 1.00 80.62 89 ARG A CA 1
ATOM 677 C C . ARG A 1 89 ? -16.650 -0.330 64.492 1.00 80.62 89 ARG A C 1
ATOM 679 O O . ARG A 1 89 ? -16.043 0.206 63.566 1.00 80.62 89 ARG A O 1
ATOM 686 N N . ILE A 1 90 ? -17.852 -0.879 64.311 1.00 83.19 90 ILE A N 1
ATOM 687 C CA . ILE A 1 90 ? -18.529 -0.864 63.009 1.00 83.19 90 ILE A CA 1
ATOM 688 C C . ILE A 1 90 ? -18.864 0.564 62.558 1.00 83.19 90 ILE A C 1
ATOM 690 O O . ILE A 1 90 ? -18.761 0.863 61.370 1.00 83.19 90 ILE A O 1
ATOM 694 N N . LEU A 1 91 ? -19.185 1.471 63.490 1.00 85.50 91 LEU A N 1
ATOM 695 C CA . LEU A 1 91 ? -19.443 2.872 63.161 1.00 85.50 91 LEU A CA 1
ATOM 696 C C . LEU A 1 91 ? -18.159 3.641 62.851 1.00 85.50 91 LEU A C 1
ATOM 698 O O . LEU A 1 91 ? -18.199 4.565 62.043 1.00 85.50 91 LEU A O 1
ATOM 702 N N . GLU A 1 92 ? -17.015 3.261 63.425 1.00 85.81 92 GLU A N 1
ATOM 703 C CA . GLU A 1 92 ? -15.716 3.811 63.014 1.00 85.81 92 GLU A CA 1
ATOM 704 C C . GLU A 1 92 ? -15.414 3.446 61.558 1.00 85.81 92 GLU A C 1
ATOM 706 O O . GLU A 1 92 ? -15.017 4.297 60.763 1.00 85.81 92 GLU A O 1
ATOM 711 N N . TYR A 1 93 ? -15.654 2.187 61.182 1.00 87.25 93 TYR A N 1
ATOM 712 C CA . TYR A 1 93 ? -15.421 1.707 59.819 1.00 87.25 93 TYR A CA 1
ATOM 713 C C . TYR A 1 93 ? -16.400 2.340 58.833 1.00 87.25 93 TYR A C 1
ATOM 715 O O . TYR A 1 93 ? -15.988 2.787 57.761 1.00 87.25 93 TYR A O 1
ATOM 723 N N . ALA A 1 94 ? -17.668 2.463 59.228 1.00 87.62 94 ALA A N 1
ATOM 724 C CA . ALA A 1 94 ? -18.675 3.160 58.445 1.00 87.62 94 ALA A CA 1
ATOM 725 C C . ALA A 1 94 ? -18.343 4.648 58.272 1.00 87.62 94 ALA A C 1
ATOM 727 O O . ALA A 1 94 ? -18.477 5.154 57.170 1.00 87.62 94 ALA A O 1
ATOM 728 N N . LYS A 1 95 ? -17.831 5.347 59.295 1.00 87.81 95 LYS A N 1
ATOM 729 C CA . LYS A 1 95 ? -17.409 6.757 59.170 1.00 87.81 95 LYS A CA 1
ATOM 730 C C . LYS A 1 95 ? -16.252 6.954 58.192 1.00 87.81 95 LYS A C 1
ATOM 732 O O . LYS A 1 95 ? -16.200 7.985 57.533 1.00 87.81 95 LYS A O 1
ATOM 737 N N . VAL A 1 96 ? -15.328 5.996 58.099 1.00 88.19 96 VAL A N 1
ATOM 738 C CA . VAL A 1 96 ? -14.220 6.057 57.130 1.00 88.19 96 VAL A CA 1
ATOM 739 C C . VAL A 1 96 ? -14.727 5.839 55.702 1.00 88.19 96 VAL A C 1
ATOM 741 O O . VAL A 1 96 ? -14.298 6.543 54.795 1.00 88.19 96 VAL A O 1
ATOM 744 N N . ALA A 1 97 ? -15.644 4.888 55.499 1.00 87.44 97 ALA A N 1
ATOM 745 C CA . ALA A 1 97 ? -16.161 4.534 54.173 1.00 87.44 97 ALA A CA 1
ATOM 746 C C . ALA A 1 97 ? -17.345 5.409 53.700 1.00 87.44 97 ALA A C 1
ATOM 748 O O . ALA A 1 97 ? -17.597 5.527 52.502 1.00 87.44 97 ALA A O 1
ATOM 749 N N . ASP A 1 98 ? -18.092 6.008 54.626 1.00 89.88 98 ASP A N 1
ATOM 750 C CA . ASP A 1 98 ? -19.228 6.908 54.405 1.00 89.88 98 ASP A CA 1
ATOM 751 C C . ASP A 1 98 ? -19.208 8.060 55.435 1.00 89.88 98 ASP A C 1
ATOM 753 O O . ASP A 1 98 ? -20.027 8.102 56.361 1.00 89.88 98 ASP A O 1
ATOM 757 N N . PRO A 1 99 ? -18.302 9.047 55.272 1.00 87.69 99 PRO A N 1
ATOM 758 C CA . PRO A 1 99 ? -18.218 10.205 56.171 1.00 87.69 99 PRO A CA 1
ATOM 759 C C . PRO A 1 99 ? -19.514 11.024 56.233 1.00 87.69 99 PRO A C 1
ATOM 761 O O . PRO A 1 99 ? -19.774 11.736 57.199 1.00 87.69 99 PRO A O 1
ATOM 764 N N . SER A 1 100 ? -20.327 10.934 55.178 1.00 83.94 100 SER A N 1
ATOM 765 C CA . SER A 1 100 ? -21.573 11.679 55.007 1.00 83.94 100 SER A CA 1
ATOM 766 C C . SER A 1 100 ? -22.803 11.009 55.632 1.00 83.94 100 SER A C 1
ATOM 768 O O . SER A 1 100 ? -23.871 11.630 55.674 1.00 83.94 100 SER A O 1
ATOM 770 N N . GLY A 1 101 ? -22.676 9.747 56.062 1.00 84.06 101 GLY A N 1
ATOM 771 C CA . GLY A 1 101 ? -23.762 8.932 56.605 1.00 84.06 101 GLY A CA 1
ATOM 772 C C . GLY A 1 101 ? -24.936 8.725 55.641 1.00 84.06 101 GLY A C 1
ATOM 773 O O . GLY A 1 101 ? -26.072 8.608 56.100 1.00 84.06 101 GLY A O 1
ATOM 774 N N . THR A 1 102 ? -24.702 8.762 54.325 1.00 85.44 102 THR A N 1
ATOM 775 C CA . THR A 1 102 ? -25.755 8.687 53.291 1.00 85.44 102 THR A CA 1
ATOM 776 C C . THR A 1 102 ? -26.217 7.265 52.990 1.00 85.44 102 THR A C 1
ATOM 778 O O . THR A 1 102 ? -27.356 7.089 52.563 1.00 85.44 102 THR A O 1
ATOM 781 N N . ARG A 1 103 ? -25.367 6.261 53.233 1.00 88.00 103 ARG A N 1
ATOM 782 C CA . ARG A 1 103 ? -25.617 4.839 52.930 1.00 88.00 103 ARG A CA 1
ATOM 783 C C . ARG A 1 103 ? -25.440 3.923 54.144 1.00 88.00 103 ARG A C 1
ATOM 785 O O . ARG A 1 103 ? -25.384 2.706 53.990 1.00 88.00 103 ARG A O 1
ATOM 792 N N . THR A 1 104 ? -25.367 4.501 55.342 1.00 90.31 104 THR A N 1
ATOM 793 C CA . THR A 1 104 ? -25.203 3.780 56.611 1.00 90.31 104 THR A CA 1
ATOM 794 C C . THR A 1 104 ? -26.481 3.837 57.448 1.00 90.31 104 THR A C 1
ATOM 796 O O . THR A 1 104 ? -26.973 4.922 57.758 1.00 90.31 104 THR A O 1
ATOM 799 N N . ILE A 1 105 ? -26.998 2.673 57.845 1.00 90.56 105 ILE A N 1
ATOM 800 C CA . ILE A 1 105 ? -28.165 2.517 58.726 1.00 90.56 105 ILE A CA 1
ATOM 801 C C . ILE A 1 105 ? -27.702 1.918 60.050 1.00 90.56 105 ILE A C 1
ATOM 803 O O . ILE A 1 105 ? -27.042 0.880 60.059 1.00 90.56 105 ILE A O 1
ATOM 807 N N . GLY A 1 106 ? -28.081 2.537 61.167 1.00 90.31 106 GLY A N 1
ATOM 808 C CA . GLY A 1 106 ? -27.872 1.954 62.490 1.00 90.31 106 GLY A CA 1
ATOM 809 C C . GLY A 1 106 ? -29.039 1.053 62.889 1.00 90.31 106 GLY A C 1
ATOM 810 O O . GLY A 1 106 ? -30.193 1.467 62.809 1.00 90.31 106 GLY A O 1
ATOM 811 N N . VAL A 1 107 ? -28.760 -0.165 63.343 1.00 91.44 107 VAL A N 1
ATOM 812 C CA . VAL A 1 107 ? -29.767 -1.102 63.858 1.00 91.44 107 VAL A CA 1
ATOM 813 C C . VAL A 1 107 ? -29.416 -1.458 65.292 1.00 91.44 107 VAL A C 1
ATOM 815 O O . VAL A 1 107 ? -28.375 -2.051 65.553 1.00 91.44 107 VAL A O 1
ATOM 818 N N . LEU A 1 108 ? -30.291 -1.096 66.222 1.00 90.12 108 LEU A N 1
ATOM 819 C CA . LEU A 1 108 ? -30.173 -1.397 67.641 1.00 90.12 108 LEU A CA 1
ATOM 820 C C . LEU A 1 108 ? -31.005 -2.644 67.958 1.00 90.12 108 LEU A C 1
ATOM 822 O O . LEU A 1 108 ? -32.202 -2.697 67.677 1.00 90.12 108 LEU A O 1
ATOM 826 N N . THR A 1 109 ? -30.349 -3.652 68.517 1.00 89.94 109 THR A N 1
ATOM 827 C CA . THR A 1 109 ? -30.894 -4.988 68.794 1.00 89.94 109 THR A CA 1
ATOM 828 C C . THR A 1 109 ? -30.945 -5.266 70.291 1.00 89.94 109 THR A C 1
ATOM 830 O O . THR A 1 109 ? -30.341 -4.548 71.084 1.00 89.94 109 THR A O 1
ATOM 833 N N . LYS A 1 110 ? -31.642 -6.333 70.692 1.00 87.31 110 LYS A N 1
ATOM 834 C CA . LYS A 1 110 ? -31.858 -6.704 72.106 1.00 87.31 110 LYS A CA 1
ATOM 835 C C . LYS A 1 110 ? -32.521 -5.604 72.969 1.00 87.31 110 LYS A C 1
ATOM 837 O O . LYS A 1 110 ? -32.073 -5.357 74.093 1.00 87.31 110 LYS A O 1
ATOM 842 N N . PRO A 1 111 ? -33.576 -4.917 72.480 1.00 86.69 111 PRO A N 1
ATOM 843 C CA . PRO A 1 111 ? -34.290 -3.904 73.263 1.00 86.69 111 PRO A CA 1
ATOM 844 C C . PRO A 1 111 ? -34.974 -4.479 74.515 1.00 86.69 111 PRO A C 1
ATOM 846 O O . PRO A 1 111 ? -35.188 -3.775 75.493 1.00 86.69 111 PRO A O 1
ATOM 849 N N . ASP A 1 112 ? -35.292 -5.769 74.515 1.00 84.12 112 ASP A N 1
ATOM 850 C CA . ASP A 1 112 ? -35.935 -6.505 75.604 1.00 84.12 112 ASP A CA 1
ATOM 851 C C . ASP A 1 112 ? -35.086 -6.611 76.883 1.00 84.12 112 ASP A C 1
ATOM 853 O O . ASP A 1 112 ? -35.636 -6.762 77.974 1.00 84.12 112 ASP A O 1
ATOM 857 N N . LEU A 1 113 ? -33.761 -6.488 76.764 1.00 85.25 113 LEU A N 1
ATOM 858 C CA . LEU A 1 113 ? -32.835 -6.543 77.898 1.00 85.25 113 LEU A CA 1
ATOM 859 C C . LEU A 1 113 ? -32.655 -5.187 78.598 1.00 85.25 113 LEU A C 1
ATOM 861 O O . LEU A 1 113 ? -32.039 -5.119 79.664 1.00 85.25 113 LEU A O 1
ATOM 865 N N . VAL A 1 114 ? -33.181 -4.106 78.021 1.00 84.44 114 VAL A N 1
ATOM 866 C CA . VAL A 1 114 ? -33.075 -2.758 78.582 1.00 84.44 114 VAL A CA 1
ATOM 867 C C . VAL A 1 114 ? -34.075 -2.617 79.731 1.00 84.44 114 VAL A C 1
ATOM 869 O O . VAL A 1 114 ? -35.282 -2.701 79.526 1.00 84.44 114 VAL A O 1
ATOM 872 N N . LYS A 1 115 ? -33.574 -2.411 80.954 1.00 80.19 115 LYS A N 1
ATOM 873 C CA . LYS A 1 115 ? -34.405 -2.234 82.163 1.00 80.19 115 LYS A CA 1
ATOM 874 C C . LYS A 1 115 ? -34.283 -0.844 82.788 1.00 80.19 115 LYS A C 1
ATOM 876 O O . LYS A 1 115 ? -35.175 -0.413 83.509 1.00 80.19 115 LYS A O 1
ATOM 881 N N . GLU A 1 116 ? -33.187 -0.142 82.521 1.00 84.25 116 GLU A N 1
ATOM 882 C CA . GLU A 1 116 ? -32.871 1.136 83.158 1.00 84.25 116 GLU A CA 1
ATOM 883 C C . GLU A 1 116 ? -33.394 2.329 82.355 1.00 84.25 116 GLU A C 1
ATOM 885 O O . GLU A 1 116 ? -33.099 2.470 81.166 1.00 84.25 116 GLU A O 1
ATOM 890 N N . GLN A 1 117 ? -34.088 3.255 83.028 1.00 79.38 117 GLN A N 1
ATOM 891 C CA . GLN A 1 117 ? -34.652 4.462 82.407 1.00 79.38 117 GLN A CA 1
ATOM 892 C C . GLN A 1 117 ? -33.598 5.338 81.711 1.00 79.38 117 GLN A C 1
ATOM 894 O O . GLN A 1 117 ? -33.880 5.945 80.675 1.00 79.38 117 GLN A O 1
ATOM 899 N N . ALA A 1 118 ? -32.370 5.376 82.238 1.00 80.94 118 ALA A N 1
ATOM 900 C CA . ALA A 1 118 ? -31.256 6.105 81.634 1.00 80.94 118 ALA A CA 1
ATOM 901 C C . ALA A 1 118 ? -30.883 5.556 80.244 1.00 80.94 118 ALA A C 1
ATOM 903 O O . ALA A 1 118 ? -30.625 6.332 79.321 1.00 80.94 118 ALA A O 1
ATOM 904 N N . MET A 1 119 ? -30.927 4.232 80.060 1.00 81.00 119 MET A N 1
ATOM 905 C CA . MET A 1 119 ? -30.632 3.597 78.775 1.00 81.00 119 MET A CA 1
ATOM 906 C C . MET A 1 119 ? -31.736 3.849 77.744 1.00 81.00 119 MET A C 1
ATOM 908 O O . MET A 1 119 ? -31.424 4.184 76.602 1.00 81.00 119 MET A O 1
ATOM 912 N N . PHE A 1 120 ? -33.014 3.814 78.139 1.00 81.44 120 PHE A N 1
ATOM 913 C CA . PHE A 1 120 ? -34.118 4.196 77.245 1.00 81.44 120 PHE A CA 1
ATOM 914 C C . PHE A 1 120 ? -33.974 5.636 76.732 1.00 81.44 120 PHE A C 1
ATOM 916 O O . PHE A 1 120 ? -34.148 5.893 75.539 1.00 81.44 120 PHE A O 1
ATOM 923 N N . GLN A 1 121 ? -33.603 6.577 77.609 1.00 81.06 121 GLN A N 1
ATOM 924 C CA . GLN A 1 121 ? -33.354 7.970 77.220 1.00 81.06 121 GLN A CA 1
ATOM 925 C C . GLN A 1 121 ? -32.138 8.105 76.295 1.00 81.06 121 GLN A C 1
ATOM 927 O O . GLN A 1 121 ? -32.186 8.877 75.334 1.00 81.06 121 GLN A O 1
ATOM 932 N N . SER A 1 122 ? -31.076 7.329 76.532 1.00 82.81 122 SER A N 1
ATOM 933 C CA . SER A 1 122 ? -29.909 7.284 75.644 1.00 82.81 122 SER A CA 1
ATOM 934 C C . SER A 1 122 ? -30.285 6.789 74.245 1.00 82.81 122 SER A C 1
ATOM 936 O O . SER A 1 122 ? -29.989 7.458 73.254 1.00 82.81 122 SER A O 1
ATOM 938 N N . ILE A 1 123 ? -31.015 5.675 74.139 1.00 82.88 123 ILE A N 1
ATOM 939 C CA . ILE A 1 123 ? -31.477 5.122 72.856 1.00 82.88 123 ILE A CA 1
ATOM 940 C C . ILE A 1 123 ? -32.371 6.136 72.133 1.00 82.88 123 ILE A C 1
ATOM 942 O O . ILE A 1 123 ? -32.161 6.429 70.955 1.00 82.88 123 ILE A O 1
ATOM 946 N N . LEU A 1 124 ? -33.327 6.741 72.843 1.00 83.06 124 LEU A N 1
ATOM 947 C CA . LEU A 1 124 ? -34.219 7.754 72.282 1.00 83.06 124 LEU A CA 1
ATOM 948 C C . LEU A 1 124 ? -33.449 8.976 71.758 1.00 83.06 124 LEU A C 1
ATOM 950 O O . LEU A 1 124 ? -33.799 9.512 70.704 1.00 83.06 124 LEU A O 1
ATOM 954 N N . LYS A 1 125 ? -32.394 9.407 72.461 1.00 83.62 125 LYS A N 1
ATOM 955 C CA . LYS A 1 125 ? -31.514 10.492 72.014 1.00 83.62 125 LYS A CA 1
ATOM 956 C C . LYS A 1 125 ? -30.787 10.120 70.724 1.00 83.62 125 LYS A C 1
ATOM 958 O O . LYS A 1 125 ? -30.810 10.917 69.795 1.00 83.62 125 LYS A O 1
ATOM 963 N N . HIS A 1 126 ? -30.215 8.922 70.628 1.00 80.38 126 HIS A N 1
ATOM 964 C CA . HIS A 1 126 ? -29.513 8.463 69.423 1.00 80.38 126 HIS A CA 1
ATOM 965 C C . HIS A 1 126 ? -30.442 8.321 68.211 1.00 80.38 126 HIS A C 1
ATOM 967 O O . HIS A 1 126 ? -30.063 8.668 67.093 1.00 80.38 126 HIS A O 1
ATOM 973 N N . VAL A 1 127 ? -31.679 7.870 68.429 1.00 82.06 127 VAL A N 1
ATOM 974 C CA . VAL A 1 127 ? -32.691 7.768 67.369 1.00 82.06 127 VAL A CA 1
ATOM 975 C C . VAL A 1 127 ? -33.156 9.155 66.902 1.00 82.06 127 VAL A C 1
ATOM 977 O O . VAL A 1 127 ? -33.340 9.358 65.704 1.00 82.06 127 VAL A O 1
ATOM 980 N N . LYS A 1 128 ? -33.312 10.128 67.813 1.00 79.88 128 LYS A N 1
ATOM 981 C CA . LYS A 1 128 ? -33.752 11.499 67.482 1.00 79.88 128 LYS A CA 1
ATOM 982 C C . LYS A 1 128 ? -32.644 12.399 66.931 1.00 79.88 128 LYS A C 1
ATOM 984 O O . LYS A 1 128 ? -32.901 13.202 66.043 1.00 79.88 128 LYS A O 1
ATOM 989 N N . GLN A 1 129 ? -31.439 12.303 67.482 1.00 77.00 129 GLN A N 1
ATOM 990 C CA . GLN A 1 129 ? -30.273 13.138 67.173 1.00 77.00 129 GLN A CA 1
ATOM 991 C C . GLN A 1 129 ? -29.196 12.286 66.493 1.00 77.00 129 GLN A C 1
ATOM 993 O O . GLN A 1 129 ? -28.047 12.231 66.931 1.00 77.00 129 GLN A O 1
ATOM 998 N N . SER A 1 130 ? -29.592 11.559 65.446 1.00 75.50 130 SER A N 1
ATOM 999 C CA . SER A 1 130 ? -28.684 10.657 64.743 1.00 75.50 130 SER A CA 1
ATOM 1000 C C . SER A 1 130 ? -27.678 11.435 63.883 1.00 75.50 130 SER A C 1
ATOM 1002 O O . SER A 1 130 ? -28.092 12.296 63.107 1.00 75.50 130 SER A O 1
ATOM 1004 N N . PRO A 1 131 ? -26.372 11.107 63.939 1.00 76.19 131 PRO A N 1
ATOM 1005 C CA . PRO A 1 131 ? -25.392 11.577 62.959 1.00 76.19 131 PRO A CA 1
ATOM 1006 C C . PRO A 1 131 ? -25.538 10.902 61.581 1.00 76.19 131 PRO A C 1
ATOM 1008 O O . PRO A 1 131 ? -24.901 11.335 60.625 1.00 76.19 131 PRO A O 1
ATOM 1011 N N . LEU A 1 132 ? -26.341 9.837 61.463 1.00 84.75 132 LEU A N 1
ATOM 1012 C CA . LEU A 1 132 ? -26.579 9.114 60.212 1.00 84.75 132 LEU A CA 1
ATOM 1013 C C . LEU A 1 132 ? -27.817 9.682 59.514 1.00 84.75 132 LEU A C 1
ATOM 1015 O O . LEU A 1 132 ? -28.882 9.773 60.126 1.00 84.75 132 LEU A O 1
ATOM 1019 N N . LYS A 1 133 ? -27.732 9.984 58.211 1.00 83.38 133 LYS A N 1
ATOM 1020 C CA . LYS A 1 133 ? -28.878 10.530 57.456 1.00 83.38 133 LYS A CA 1
ATOM 1021 C C . LYS A 1 133 ? -30.030 9.534 57.337 1.00 83.38 133 LYS A C 1
ATOM 1023 O O . LYS A 1 133 ? -31.186 9.939 57.265 1.00 83.38 133 LYS A O 1
ATOM 1028 N N . LEU A 1 134 ? -29.723 8.236 57.335 1.00 85.19 134 LEU A N 1
ATOM 1029 C CA . LEU A 1 134 ? -30.728 7.171 57.287 1.00 85.19 134 LEU A CA 1
ATOM 1030 C C . LEU A 1 134 ? -31.294 6.813 58.675 1.00 85.19 134 LEU A C 1
ATOM 1032 O O . LEU A 1 134 ? -32.322 6.138 58.751 1.00 85.19 134 LEU A O 1
ATOM 1036 N N . GLY A 1 135 ? -30.691 7.323 59.755 1.00 88.00 135 GLY A N 1
ATOM 1037 C CA . GLY A 1 135 ? -31.155 7.167 61.134 1.00 88.00 135 GLY A CA 1
ATOM 1038 C C . GLY A 1 135 ? -30.847 5.810 61.780 1.00 88.00 135 GLY A C 1
ATOM 1039 O O . GLY A 1 135 ? -30.139 4.969 61.222 1.00 88.00 135 GLY A O 1
ATOM 1040 N N . TYR A 1 136 ? -31.393 5.625 62.987 1.00 89.50 136 TYR A N 1
ATOM 1041 C CA . TYR A 1 136 ? -31.345 4.370 63.741 1.00 89.50 136 TYR A CA 1
ATOM 1042 C C . TYR A 1 136 ? -32.722 3.703 63.780 1.00 89.50 136 TYR A C 1
ATOM 1044 O O . TYR A 1 136 ? -33.734 4.386 63.940 1.00 89.50 136 TYR A O 1
ATOM 1052 N N . TYR A 1 137 ? -32.738 2.376 63.682 1.00 90.44 137 TYR A N 1
ATOM 1053 C CA . TYR A 1 137 ? -33.909 1.524 63.884 1.00 90.44 137 TYR A CA 1
ATOM 1054 C C . TYR A 1 137 ? -33.708 0.642 65.110 1.00 90.44 137 TYR A C 1
ATOM 1056 O O . TYR A 1 137 ? -32.591 0.203 65.368 1.00 90.44 137 TYR A O 1
ATOM 1064 N N . VAL A 1 138 ? -34.780 0.364 65.847 1.00 89.94 138 VAL A N 1
ATOM 1065 C CA . VAL A 1 138 ? -34.754 -0.551 66.996 1.00 89.94 138 VAL A CA 1
ATOM 1066 C C . VAL A 1 138 ? -35.557 -1.794 66.650 1.00 89.94 138 VAL A C 1
ATOM 1068 O O . VAL A 1 138 ? -36.724 -1.679 66.285 1.00 89.94 138 VAL A O 1
ATOM 1071 N N . VAL A 1 139 ? -34.943 -2.971 66.759 1.00 90.50 139 VAL A N 1
ATOM 1072 C CA . VAL A 1 139 ? -35.542 -4.243 66.327 1.00 90.50 139 VAL A CA 1
ATOM 1073 C C . VAL A 1 139 ? -35.360 -5.291 67.416 1.00 90.50 139 VAL A C 1
ATOM 1075 O O . VAL A 1 139 ? -34.285 -5.395 68.016 1.00 90.50 139 VAL A O 1
ATOM 1078 N N . ARG A 1 140 ? -36.397 -6.091 67.675 1.00 87.06 140 ARG A N 1
ATOM 1079 C CA . ARG A 1 140 ? -36.285 -7.242 68.572 1.00 87.06 140 ARG A CA 1
ATOM 1080 C C . ARG A 1 140 ? -35.748 -8.433 67.780 1.00 87.06 140 ARG A C 1
ATOM 1082 O O . ARG A 1 140 ? -36.288 -8.811 66.747 1.00 87.06 140 ARG A O 1
ATOM 1089 N N . SER A 1 141 ? -34.666 -9.027 68.267 1.00 80.75 141 SER A N 1
ATOM 1090 C CA . SER A 1 141 ? -34.126 -10.272 67.712 1.00 80.75 141 SER A CA 1
ATOM 1091 C C . SER A 1 141 ? -34.707 -11.478 68.453 1.00 80.75 141 SER A C 1
ATOM 1093 O O . SER A 1 141 ? -35.239 -11.332 69.552 1.00 80.75 141 SER A O 1
ATOM 1095 N N . ARG A 1 142 ? -34.592 -12.671 67.860 1.00 82.25 142 ARG A N 1
ATOM 1096 C CA . ARG A 1 142 ? -34.975 -13.931 68.512 1.00 82.25 142 ARG A CA 1
ATOM 1097 C C . ARG A 1 142 ? -34.155 -14.140 69.793 1.00 82.25 142 ARG A C 1
ATOM 1099 O O . ARG A 1 142 ? -32.933 -13.979 69.755 1.00 82.25 142 ARG A O 1
ATOM 1106 N N . GLY A 1 143 ? -34.817 -14.467 70.904 1.00 73.88 143 GLY A N 1
ATOM 1107 C CA . GLY A 1 143 ? -34.149 -14.829 72.158 1.00 73.88 143 GLY A CA 1
ATOM 1108 C C . GLY A 1 143 ? -33.550 -16.240 72.117 1.00 73.88 143 GLY A C 1
ATOM 1109 O O . GLY A 1 143 ? -34.000 -17.076 71.341 1.00 73.88 143 GLY A O 1
ATOM 1110 N N . GLY A 1 144 ? -32.554 -16.516 72.967 1.00 69.62 144 GLY A N 1
ATOM 1111 C CA . GLY A 1 144 ? -31.884 -17.829 73.026 1.00 69.62 144 GLY A CA 1
ATOM 1112 C C . GLY A 1 144 ? -32.782 -18.987 73.479 1.00 69.62 144 GLY A C 1
ATOM 1113 O O . GLY A 1 144 ? -32.486 -20.132 73.174 1.00 69.62 144 GLY A O 1
ATOM 1114 N N . ASP A 1 145 ? -33.899 -18.680 74.142 1.00 69.25 145 ASP A N 1
ATOM 1115 C CA . ASP A 1 145 ? -34.884 -19.664 74.612 1.00 69.25 145 ASP A CA 1
ATOM 1116 C C . ASP A 1 145 ? -36.110 -19.762 73.674 1.00 69.25 145 ASP A C 1
ATOM 1118 O O . ASP A 1 145 ? -37.124 -20.365 74.017 1.00 69.25 145 ASP A O 1
ATOM 1122 N N . GLU A 1 146 ? -36.065 -19.121 72.499 1.00 70.12 146 GLU A N 1
ATOM 1123 C CA . GLU A 1 146 ? -37.204 -18.970 71.577 1.00 70.12 146 GLU A CA 1
ATOM 1124 C C . GLU A 1 146 ? -37.030 -19.761 70.263 1.00 70.12 146 GLU A C 1
ATOM 1126 O O . GLU A 1 146 ? -37.681 -19.445 69.260 1.00 70.12 146 GLU A O 1
ATOM 1131 N N . ASP A 1 147 ? -36.163 -20.780 70.256 1.00 63.81 147 ASP A N 1
ATOM 1132 C CA . ASP A 1 147 ? -35.731 -21.525 69.059 1.00 63.81 147 ASP A CA 1
ATOM 1133 C C . ASP A 1 147 ? -36.826 -22.353 68.361 1.00 63.81 147 ASP A C 1
ATOM 1135 O O . ASP A 1 147 ? -36.707 -22.629 67.161 1.00 63.81 147 ASP A O 1
ATOM 1139 N N . ASP A 1 148 ? -37.945 -22.607 69.040 1.00 68.44 148 ASP A N 1
ATOM 1140 C CA . ASP A 1 148 ? -39.095 -23.349 68.499 1.00 68.44 148 ASP A CA 1
ATOM 1141 C C . ASP A 1 148 ? -40.278 -22.451 68.083 1.00 68.44 148 ASP A C 1
ATOM 1143 O O . ASP A 1 148 ? -41.278 -22.939 67.560 1.00 68.44 148 ASP A O 1
ATOM 1147 N N . LEU A 1 149 ? -40.203 -21.130 68.298 1.00 72.12 149 LEU A N 1
ATOM 1148 C CA . LEU A 1 149 ? -41.321 -20.226 67.991 1.00 72.12 149 LEU A CA 1
ATOM 1149 C C . LEU A 1 149 ? -41.440 -19.907 66.495 1.00 72.12 149 LEU A C 1
ATOM 1151 O O . LEU A 1 149 ? -40.444 -19.601 65.835 1.00 72.12 149 LEU A O 1
ATOM 1155 N N . GLU A 1 150 ? -42.677 -19.889 65.991 1.00 74.06 150 GLU A N 1
ATOM 1156 C CA . GLU A 1 150 ? -43.000 -19.467 64.627 1.00 74.06 150 GLU A CA 1
ATOM 1157 C C . GLU A 1 150 ? -42.740 -17.965 64.397 1.00 74.06 150 GLU A C 1
ATOM 1159 O O . GLU A 1 150 ? -42.857 -17.130 65.298 1.00 74.06 150 GLU A O 1
ATOM 1164 N N . LEU A 1 151 ? -42.436 -17.596 63.144 1.00 72.50 151 LEU A N 1
ATOM 1165 C CA . LEU A 1 151 ? -42.123 -16.215 62.741 1.00 72.50 151 LEU A CA 1
ATOM 1166 C C . LEU A 1 151 ? -43.245 -15.210 63.052 1.00 72.50 151 LEU A C 1
ATOM 1168 O O . LEU A 1 151 ? -42.950 -14.054 63.350 1.00 72.50 151 LEU A O 1
ATOM 1172 N N . ASN A 1 152 ? -44.510 -15.632 62.991 1.00 75.62 152 ASN A N 1
ATOM 1173 C CA . ASN A 1 152 ? -45.650 -14.765 63.301 1.00 75.62 152 ASN A CA 1
ATOM 1174 C C . ASN A 1 152 ? -45.706 -14.442 64.799 1.00 75.62 152 ASN A C 1
ATOM 1176 O O . ASN A 1 152 ? -45.777 -13.275 65.167 1.00 75.62 152 ASN A O 1
ATOM 1180 N N . SER A 1 153 ? -45.519 -15.445 65.660 1.00 77.81 153 SER A N 1
ATOM 1181 C CA . SER A 1 153 ? -45.482 -15.249 67.112 1.00 77.81 153 SER A CA 1
ATOM 1182 C C . SER A 1 153 ? -44.323 -14.349 67.560 1.00 77.81 153 SER A C 1
ATOM 1184 O O . SER A 1 153 ? -44.437 -13.637 68.555 1.00 77.81 153 SER A O 1
ATOM 1186 N N . LEU A 1 154 ? -43.203 -14.338 66.827 1.00 78.06 154 LEU A N 1
ATOM 1187 C CA . LEU A 1 154 ? -42.091 -13.414 67.085 1.00 78.06 154 LEU A CA 1
ATOM 1188 C C . LEU A 1 154 ? -42.443 -11.958 66.744 1.00 78.06 154 LEU A C 1
ATOM 1190 O O . LEU A 1 154 ? -42.021 -11.050 67.462 1.00 78.06 154 LEU A O 1
ATOM 1194 N N . LYS A 1 155 ? -43.228 -11.731 65.683 1.00 79.94 155 LYS A N 1
ATOM 1195 C CA . LYS A 1 155 ? -43.737 -10.394 65.344 1.00 79.94 155 LYS A CA 1
ATOM 1196 C C . LYS A 1 155 ? -44.712 -9.883 66.396 1.00 79.94 155 LYS A C 1
ATOM 1198 O O . LYS A 1 155 ? -44.604 -8.726 66.791 1.00 79.94 155 LYS A O 1
ATOM 1203 N N . ASP A 1 156 ? -45.603 -10.742 66.882 1.00 82.62 156 ASP A N 1
ATOM 1204 C CA . ASP A 1 156 ? -46.568 -10.372 67.921 1.00 82.62 156 ASP A CA 1
ATOM 1205 C C . ASP A 1 156 ? -45.839 -9.935 69.202 1.00 82.62 156 ASP A C 1
ATOM 1207 O O . ASP A 1 156 ? -46.090 -8.853 69.730 1.00 82.62 156 ASP A O 1
ATOM 1211 N N . LYS A 1 157 ? -44.816 -10.690 69.628 1.00 82.50 157 LYS A N 1
ATOM 1212 C CA . LYS A 1 157 ? -43.952 -10.309 70.761 1.00 82.50 157 LYS A CA 1
ATOM 1213 C C . LYS A 1 157 ? -43.174 -9.011 70.533 1.00 82.50 157 LYS A C 1
ATOM 1215 O O . LYS A 1 157 ? -42.909 -8.269 71.482 1.00 82.50 157 LYS A O 1
ATOM 1220 N N . GLU A 1 158 ? -42.750 -8.741 69.299 1.00 86.00 158 GLU A N 1
ATOM 1221 C CA . GLU A 1 158 ? -42.106 -7.474 68.945 1.00 86.00 158 GLU A CA 1
ATOM 1222 C C . GLU A 1 158 ? -43.088 -6.301 69.094 1.00 86.00 158 GLU A C 1
ATOM 1224 O O . GLU A 1 158 ? -42.743 -5.278 69.693 1.00 86.00 158 GLU A O 1
ATOM 1229 N N . GLN A 1 159 ? -44.326 -6.466 68.628 1.00 83.81 159 GLN A N 1
ATOM 1230 C CA . GLN A 1 159 ? -45.380 -5.463 68.781 1.00 83.81 159 GLN A CA 1
ATOM 1231 C C . GLN A 1 159 ? -45.746 -5.237 70.251 1.00 83.81 159 GLN A C 1
ATOM 1233 O O . GLN A 1 159 ? -45.823 -4.088 70.685 1.00 83.81 159 GLN A O 1
ATOM 1238 N N . GLU A 1 160 ? -45.890 -6.303 71.043 1.00 86.25 160 GLU A N 1
ATOM 1239 C CA . GLU A 1 160 ? -46.137 -6.218 72.487 1.00 86.25 160 GLU A CA 1
ATOM 1240 C C . GLU A 1 160 ? -45.028 -5.455 73.223 1.00 86.25 160 GLU A C 1
ATOM 1242 O O . GLU A 1 160 ? -45.305 -4.645 74.110 1.00 86.25 160 GLU A O 1
ATOM 1247 N N . LEU A 1 161 ? -43.761 -5.673 72.851 1.00 85.00 161 LEU A N 1
ATOM 1248 C CA . LEU A 1 161 ? -42.631 -4.953 73.437 1.00 85.00 161 LEU A CA 1
ATOM 1249 C C . LEU A 1 161 ? -42.700 -3.452 73.131 1.00 85.00 161 LEU A C 1
ATOM 1251 O O . LEU A 1 161 ? -42.536 -2.635 74.039 1.00 85.00 161 LEU A O 1
ATOM 1255 N N . PHE A 1 162 ? -42.940 -3.088 71.871 1.00 86.38 162 PHE A N 1
ATOM 1256 C CA . PHE A 1 162 ? -42.961 -1.690 71.434 1.00 86.38 162 PHE A CA 1
ATOM 1257 C C . PHE A 1 162 ? -44.272 -0.949 71.746 1.00 86.38 162 PHE A C 1
ATOM 1259 O O . PHE A 1 162 ? -44.314 0.276 71.595 1.00 86.38 162 PHE A O 1
ATOM 1266 N N . ALA A 1 163 ? -45.303 -1.661 72.214 1.00 84.50 163 ALA A N 1
ATOM 1267 C CA . ALA A 1 163 ? -46.536 -1.094 72.760 1.00 84.50 163 ALA A CA 1
ATOM 1268 C C . ALA A 1 163 ? -46.379 -0.573 74.202 1.00 84.50 163 ALA A C 1
ATOM 1270 O O . ALA A 1 163 ? -47.225 0.183 74.686 1.00 84.50 163 ALA A O 1
ATOM 1271 N N . LYS A 1 164 ? -45.302 -0.955 74.904 1.00 85.75 164 LYS A N 1
ATOM 1272 C CA . LYS A 1 164 ? -45.039 -0.493 76.272 1.00 85.75 164 LYS A CA 1
ATOM 1273 C C . LYS A 1 164 ? -44.729 1.017 76.316 1.00 85.75 164 LYS A C 1
ATOM 1275 O O . LYS A 1 164 ? -44.116 1.551 75.383 1.00 85.75 164 LYS A O 1
ATOM 1280 N N . PRO A 1 165 ? -45.121 1.731 77.392 1.00 80.38 165 PRO A N 1
ATOM 1281 C CA . PRO A 1 165 ? -45.026 3.190 77.461 1.00 80.38 165 PRO A CA 1
ATOM 1282 C C . PRO A 1 165 ? -43.601 3.741 77.318 1.00 80.38 165 PRO A C 1
ATOM 1284 O O . PRO A 1 165 ? -43.429 4.856 76.822 1.00 80.38 165 PRO A O 1
ATOM 1287 N N . GLU A 1 166 ? -42.585 2.964 77.687 1.00 81.31 166 GLU A N 1
ATOM 1288 C CA . GLU A 1 166 ? -41.166 3.318 77.597 1.00 81.31 166 GLU A CA 1
ATOM 1289 C C . GLU A 1 166 ? -40.692 3.459 76.139 1.00 81.31 166 GLU A C 1
ATOM 1291 O O . GLU A 1 166 ? -39.822 4.281 75.842 1.00 81.31 166 GLU A O 1
ATOM 1296 N N . TRP A 1 167 ? -41.309 2.725 75.206 1.00 82.25 167 TRP A N 1
ATOM 1297 C CA . TRP A 1 167 ? -40.943 2.709 73.784 1.00 82.25 167 TRP A CA 1
ATOM 1298 C C . TRP A 1 167 ? -41.774 3.657 72.915 1.00 82.25 167 TRP A C 1
ATOM 1300 O O . TRP A 1 167 ? -41.395 3.934 71.774 1.00 82.25 167 TRP A O 1
ATOM 1310 N N . ASN A 1 168 ? -42.850 4.241 73.455 1.00 81.06 168 ASN A N 1
ATOM 1311 C CA . ASN A 1 168 ? -43.744 5.153 72.731 1.00 81.06 168 ASN A CA 1
ATOM 1312 C C . ASN A 1 168 ? -43.011 6.310 72.035 1.00 81.06 168 ASN A C 1
ATOM 1314 O O . ASN A 1 168 ? -43.430 6.761 70.969 1.00 81.06 168 ASN A O 1
ATOM 1318 N N . GLY A 1 169 ? -41.913 6.803 72.616 1.00 78.81 169 GLY A N 1
ATOM 1319 C CA . GLY A 1 169 ? -41.102 7.864 72.016 1.00 78.81 169 GLY A CA 1
ATOM 1320 C C . GLY A 1 169 ? -40.456 7.474 70.680 1.00 78.81 169 GLY A C 1
ATOM 1321 O O . GLY A 1 169 ? -40.291 8.339 69.823 1.00 78.81 169 GLY A O 1
ATOM 1322 N N . ILE A 1 170 ? -40.121 6.194 70.500 1.00 78.56 170 ILE A N 1
ATOM 1323 C CA . ILE A 1 170 ? -39.496 5.630 69.293 1.00 78.56 170 ILE A CA 1
ATOM 1324 C C . ILE A 1 170 ? -40.572 5.108 68.338 1.00 78.56 170 ILE A C 1
ATOM 1326 O O . ILE A 1 170 ? -40.486 5.341 67.132 1.00 78.56 170 ILE A O 1
ATOM 1330 N N . SER A 1 171 ? -41.633 4.504 68.878 1.00 80.12 171 SER A N 1
ATOM 1331 C CA . SER A 1 171 ? -42.783 4.039 68.097 1.00 80.12 171 SER A CA 1
ATOM 1332 C C . SER A 1 171 ? -43.493 5.181 67.367 1.00 80.12 171 SER A C 1
ATOM 1334 O O . SER A 1 171 ? -43.811 5.049 66.189 1.00 80.12 171 SER A O 1
ATOM 1336 N N . LYS A 1 172 ? -43.622 6.363 67.989 1.00 79.88 172 LYS A N 1
ATOM 1337 C CA . LYS A 1 172 ? -44.157 7.569 67.324 1.00 79.88 172 LYS A CA 1
ATOM 1338 C C . LYS A 1 172 ? -43.296 8.084 66.166 1.00 79.88 172 LYS A C 1
ATOM 1340 O O . LYS A 1 172 ? -43.809 8.785 65.302 1.00 79.88 172 LYS A O 1
ATOM 1345 N N . LEU A 1 173 ? -42.001 7.763 66.147 1.00 81.12 173 LEU A N 1
ATOM 1346 C CA . LEU A 1 173 ? -41.086 8.135 65.061 1.00 81.12 173 LEU A CA 1
ATOM 1347 C C . LEU A 1 173 ? -41.128 7.134 63.893 1.00 81.12 173 LEU A C 1
ATOM 1349 O O . LEU A 1 173 ? -40.461 7.364 62.887 1.00 81.12 173 LEU A O 1
ATOM 1353 N N . GLY A 1 174 ? -41.865 6.022 64.024 1.00 82.19 174 GLY A N 1
ATOM 1354 C CA . GLY A 1 174 ? -41.922 4.964 63.011 1.00 82.19 174 GLY A CA 1
ATOM 1355 C C . GLY A 1 174 ? -40.593 4.225 62.827 1.00 82.19 174 GLY A C 1
ATOM 1356 O O . GLY A 1 174 ? -40.306 3.735 61.738 1.00 82.19 174 GLY A O 1
ATOM 1357 N N . ARG A 1 175 ? -39.744 4.193 63.864 1.00 83.38 175 ARG A N 1
ATOM 1358 C CA . ARG A 1 175 ? -38.393 3.595 63.827 1.00 83.38 175 ARG A CA 1
ATOM 1359 C C . ARG A 1 175 ? -38.249 2.346 64.706 1.00 83.38 175 ARG A C 1
ATOM 1361 O O . ARG A 1 175 ? -37.132 1.863 64.885 1.00 83.38 175 ARG A O 1
ATOM 1368 N N . SER A 1 176 ? -39.346 1.832 65.259 1.00 86.12 176 SER A N 1
ATOM 1369 C CA . SER A 1 176 ? -39.380 0.575 66.011 1.00 86.12 176 SER A CA 1
ATOM 1370 C C . SER A 1 176 ? -39.986 -0.553 65.177 1.00 86.12 176 SER A C 1
ATOM 1372 O O . SER A 1 176 ? -40.983 -0.360 64.485 1.00 86.12 176 SER A O 1
ATOM 1374 N N . GLY A 1 177 ? -39.380 -1.733 65.260 1.00 85.50 177 GLY A N 1
ATOM 1375 C CA . GLY A 1 177 ? -39.859 -2.953 64.620 1.00 85.50 177 GLY A CA 1
ATOM 1376 C C . GLY A 1 177 ? -39.209 -3.274 63.274 1.00 85.50 177 GLY A C 1
ATOM 1377 O O . GLY A 1 177 ? -38.566 -2.435 62.631 1.00 85.50 177 GLY A O 1
ATOM 1378 N N . ILE A 1 178 ? -39.395 -4.520 62.838 1.00 84.00 178 ILE A N 1
ATOM 1379 C CA . ILE A 1 178 ? -38.781 -5.046 61.614 1.00 84.00 178 ILE A CA 1
ATOM 1380 C C . ILE A 1 178 ? -39.448 -4.539 60.327 1.00 84.00 178 ILE A C 1
ATOM 1382 O O . ILE A 1 178 ? -38.772 -4.330 59.317 1.00 84.00 178 ILE A O 1
ATOM 1386 N N . ASP A 1 179 ? -40.763 -4.308 60.348 1.00 83.69 179 ASP A N 1
ATOM 1387 C CA . ASP A 1 179 ? -41.525 -3.923 59.155 1.00 83.69 179 ASP A CA 1
ATOM 1388 C C . ASP A 1 179 ? -41.168 -2.500 58.649 1.00 83.69 179 ASP A C 1
ATOM 1390 O O . ASP A 1 179 ? -40.961 -2.337 57.436 1.00 83.69 179 ASP A O 1
ATOM 1394 N N . PRO A 1 180 ? -40.978 -1.477 59.517 1.00 85.38 180 PRO A N 1
ATOM 1395 C CA . PRO A 1 180 ? -40.458 -0.173 59.092 1.00 85.38 180 PRO A CA 1
ATOM 1396 C C . PRO A 1 180 ? -39.030 -0.236 58.539 1.00 85.38 180 PRO A C 1
ATOM 1398 O O . PRO A 1 180 ? -38.737 0.397 57.521 1.00 85.38 180 PRO A O 1
ATOM 1401 N N . LEU A 1 181 ? -38.150 -1.040 59.151 1.00 86.62 181 LEU A N 1
ATOM 1402 C CA . LEU A 1 181 ? -36.784 -1.246 58.657 1.00 86.62 181 LEU A CA 1
ATOM 1403 C C . LEU A 1 181 ? -36.795 -1.883 57.260 1.00 86.62 181 LEU A C 1
ATOM 1405 O O . LEU A 1 181 ? -36.108 -1.404 56.357 1.00 86.62 181 LEU A O 1
ATOM 1409 N N . LYS A 1 182 ? -37.613 -2.923 57.056 1.00 84.56 182 LYS A N 1
ATOM 1410 C CA . LYS A 1 182 ? -37.774 -3.601 55.762 1.00 84.56 182 LYS A CA 1
ATOM 1411 C C . LYS A 1 182 ? -38.255 -2.637 54.676 1.00 84.56 182 LYS A C 1
ATOM 1413 O O . LYS A 1 182 ? -37.658 -2.586 53.600 1.00 84.56 182 LYS A O 1
ATOM 1418 N N . SER A 1 183 ? -39.290 -1.853 54.969 1.00 84.31 183 SER A N 1
ATOM 1419 C CA . SER A 1 183 ? -39.862 -0.882 54.025 1.00 84.31 183 SER A CA 1
ATOM 1420 C C . SER A 1 183 ? -38.852 0.212 53.661 1.00 84.31 183 SER A C 1
ATOM 1422 O O . SER A 1 183 ? -38.683 0.557 52.490 1.00 84.31 183 SER A O 1
ATOM 1424 N N . SER A 1 184 ? -38.104 0.709 54.652 1.00 84.62 184 SER A N 1
ATOM 1425 C CA . SER A 1 184 ? -37.042 1.691 54.426 1.00 84.62 184 SER A CA 1
ATOM 1426 C C . SER A 1 184 ? -35.899 1.124 53.585 1.00 84.62 184 SER A C 1
ATOM 1428 O O . SER A 1 184 ? -35.441 1.800 52.666 1.00 84.62 184 SER A O 1
ATOM 1430 N N . LEU A 1 185 ? -35.440 -0.102 53.861 1.00 85.06 185 LEU A N 1
ATOM 1431 C CA . LEU A 1 185 ? -34.381 -0.761 53.089 1.00 85.06 185 LEU A CA 1
ATOM 1432 C C . LEU A 1 185 ? -34.784 -0.941 51.623 1.00 85.06 185 LEU A C 1
ATOM 1434 O O . LEU A 1 185 ? -33.998 -0.625 50.733 1.00 85.06 185 LEU A O 1
ATOM 1438 N N . GLN A 1 186 ? -36.019 -1.379 51.364 1.00 83.25 186 GLN A N 1
ATOM 1439 C CA . GLN A 1 186 ? -36.549 -1.509 50.004 1.00 83.25 186 GLN A CA 1
ATOM 1440 C C . GLN A 1 186 ? -36.578 -0.165 49.266 1.00 83.25 186 GLN A C 1
ATOM 1442 O O . GLN A 1 186 ? -36.144 -0.084 48.115 1.00 83.25 186 GLN A O 1
ATOM 1447 N N . SER A 1 187 ? -37.031 0.905 49.928 1.00 84.38 187 SER A N 1
ATOM 1448 C CA . SER A 1 187 ? -37.048 2.251 49.343 1.00 84.38 187 SER A CA 1
ATOM 1449 C C . SER A 1 187 ? -35.641 2.761 49.018 1.00 84.38 187 SER A C 1
ATOM 1451 O O . SER A 1 187 ? -35.421 3.341 47.951 1.00 84.38 187 SER A O 1
ATOM 1453 N N . ILE A 1 188 ? -34.673 2.538 49.911 1.00 84.12 188 ILE A N 1
ATOM 1454 C CA . ILE A 1 188 ? -33.281 2.967 49.714 1.00 84.12 188 ILE A CA 1
ATOM 1455 C C . ILE A 1 188 ? -32.641 2.179 48.570 1.00 84.12 188 ILE A C 1
ATOM 1457 O O . ILE A 1 188 ? -32.094 2.792 47.658 1.00 84.12 188 ILE A O 1
ATOM 1461 N N . LEU A 1 189 ? -32.773 0.848 48.561 1.00 82.50 189 LEU A N 1
ATOM 1462 C CA . LEU A 1 189 ? -32.276 -0.002 47.474 1.00 82.50 189 LEU A CA 1
ATOM 1463 C C . LEU A 1 189 ? -32.871 0.406 46.125 1.00 82.50 189 LEU A C 1
ATOM 1465 O O . LEU A 1 189 ? -32.143 0.525 45.146 1.00 82.50 189 LEU A O 1
ATOM 1469 N N . THR A 1 190 ? -34.173 0.700 46.083 1.00 82.50 190 THR A N 1
ATOM 1470 C CA . THR A 1 190 ? -34.846 1.166 44.862 1.00 82.50 190 THR A CA 1
ATOM 1471 C C . THR A 1 190 ? -34.317 2.527 44.409 1.00 82.50 190 THR A C 1
ATOM 1473 O O . THR A 1 190 ? -34.115 2.751 43.218 1.00 82.50 190 THR A O 1
ATOM 1476 N N . THR A 1 191 ? -34.074 3.447 45.344 1.00 84.06 191 THR A N 1
ATOM 1477 C CA . THR A 1 191 ? -33.544 4.785 45.038 1.00 84.06 191 THR A CA 1
ATOM 1478 C C . THR A 1 191 ? -32.112 4.704 44.514 1.00 84.06 191 THR A C 1
ATOM 1480 O O . THR A 1 191 ? -31.805 5.313 43.491 1.00 84.06 191 THR A O 1
ATOM 1483 N N . LEU A 1 192 ? -31.259 3.906 45.161 1.00 80.38 192 LEU A N 1
ATOM 1484 C CA . LEU A 1 192 ? -29.886 3.661 44.719 1.00 80.38 192 LEU A CA 1
ATOM 1485 C C . LEU A 1 192 ? -29.859 2.974 43.351 1.00 80.38 192 LEU A C 1
ATOM 1487 O O . LEU A 1 192 ? -29.143 3.424 42.462 1.00 80.38 192 LEU A O 1
ATOM 1491 N N . ALA A 1 193 ? -30.699 1.957 43.138 1.00 79.19 193 ALA A N 1
ATOM 1492 C CA . ALA A 1 193 ? -30.829 1.302 41.840 1.00 79.19 193 ALA A CA 1
ATOM 1493 C C . ALA A 1 193 ? -31.224 2.304 40.742 1.00 79.19 193 ALA A C 1
ATOM 1495 O O . ALA A 1 193 ? -30.600 2.324 39.685 1.00 79.19 193 ALA A O 1
ATOM 1496 N N . LYS A 1 194 ? -32.193 3.193 41.004 1.00 82.88 194 LYS A N 1
ATOM 14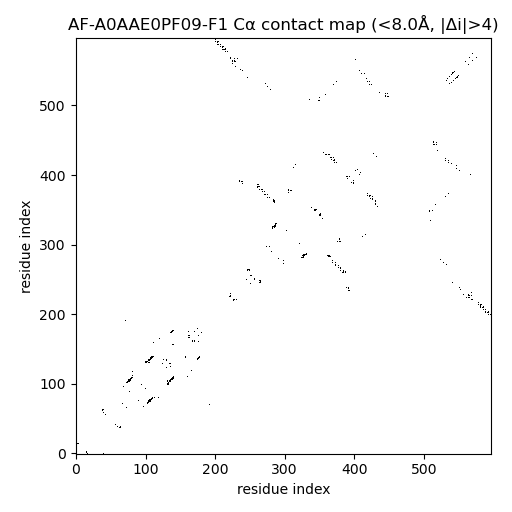97 C CA . LYS A 1 194 ? -32.610 4.248 40.061 1.00 82.88 194 LYS A CA 1
ATOM 1498 C C . LYS A 1 194 ? -31.508 5.268 39.758 1.00 82.88 194 LYS A C 1
ATOM 1500 O O . LYS A 1 194 ? -31.457 5.771 38.641 1.00 82.88 194 LYS A O 1
ATOM 1505 N N . GLN A 1 195 ? -30.650 5.590 40.725 1.00 83.50 195 GLN A N 1
ATOM 1506 C CA . GLN A 1 195 ? -29.535 6.526 40.534 1.00 83.50 195 GLN A CA 1
ATOM 1507 C C . GLN A 1 195 ? -28.350 5.895 39.790 1.00 83.50 195 GLN A C 1
ATOM 1509 O O . GLN A 1 195 ? -27.685 6.575 39.007 1.00 83.50 195 GLN A O 1
ATOM 1514 N N . GLU A 1 196 ? -28.092 4.606 40.011 1.00 82.94 196 GLU A N 1
ATOM 1515 C CA . GLU A 1 196 ? -26.963 3.890 39.408 1.00 82.94 196 GLU A CA 1
ATOM 1516 C C . GLU A 1 196 ? -27.280 3.324 38.016 1.00 82.94 196 GLU A C 1
ATOM 1518 O O . GLU A 1 196 ? -26.387 3.273 37.169 1.00 82.94 196 GLU A O 1
ATOM 1523 N N . LEU A 1 197 ? -28.539 2.968 37.734 1.00 84.81 197 LEU A N 1
ATOM 1524 C CA . LEU A 1 197 ? -28.979 2.437 36.435 1.00 84.81 197 LEU A CA 1
ATOM 1525 C C . LEU A 1 197 ? -28.557 3.312 35.236 1.00 84.81 197 LEU A C 1
ATOM 1527 O O . LEU A 1 197 ? -27.982 2.775 34.287 1.00 84.81 197 LEU A O 1
ATOM 1531 N N . PRO A 1 198 ? -28.756 4.648 35.249 1.00 87.12 198 PRO A N 1
ATOM 1532 C CA . PRO A 1 198 ? -28.300 5.514 34.162 1.00 87.12 198 PRO A CA 1
ATOM 1533 C C . PRO A 1 198 ? -26.781 5.489 33.959 1.00 87.12 198 PRO A C 1
ATOM 1535 O O . PRO A 1 198 ? -26.315 5.514 32.820 1.00 87.12 198 PRO A O 1
ATOM 1538 N N . LYS A 1 199 ? -26.004 5.409 35.049 1.00 87.75 199 LYS A N 1
ATOM 1539 C CA . LYS A 1 199 ? -24.537 5.338 34.983 1.00 87.75 199 LYS A CA 1
ATOM 1540 C C . LYS A 1 199 ? -24.087 4.018 34.359 1.00 87.75 199 LYS A C 1
ATOM 1542 O O . LYS A 1 199 ? -23.252 4.031 33.461 1.00 87.75 199 LYS A O 1
ATOM 1547 N N . GLN A 1 200 ? -24.692 2.903 34.775 1.00 85.94 200 GLN A N 1
ATOM 1548 C CA . GLN A 1 200 ? -24.426 1.580 34.202 1.00 85.94 200 GLN A CA 1
ATOM 1549 C C . GLN A 1 200 ? -24.791 1.519 32.715 1.00 85.94 200 GLN A C 1
ATOM 1551 O O . GLN A 1 200 ? -24.018 0.999 31.915 1.00 85.94 200 GLN A O 1
ATOM 1556 N N . LYS A 1 201 ? -25.925 2.110 32.320 1.00 87.19 201 LYS A N 1
ATOM 1557 C CA . LYS A 1 201 ? -26.328 2.197 30.910 1.00 87.19 201 LYS A CA 1
ATOM 1558 C C . LYS A 1 201 ? -25.291 2.940 30.066 1.00 87.19 201 LYS A C 1
ATOM 1560 O O . LYS A 1 201 ? -24.975 2.503 28.964 1.00 87.19 201 LYS A O 1
ATOM 1565 N N . LEU A 1 202 ? -24.755 4.049 30.576 1.00 89.62 202 LEU A N 1
ATOM 1566 C CA . LEU A 1 202 ? -23.733 4.828 29.876 1.00 89.62 202 LEU A CA 1
ATOM 1567 C C . LEU A 1 202 ? -22.397 4.075 29.781 1.00 89.62 202 LEU A C 1
ATOM 1569 O O . LEU A 1 202 ? -21.743 4.114 28.742 1.00 89.62 202 LEU A O 1
ATOM 1573 N N . GLU A 1 203 ? -22.015 3.361 30.840 1.00 89.44 203 GLU A N 1
ATOM 1574 C CA . GLU A 1 203 ? -20.823 2.507 30.863 1.00 89.44 203 GLU A CA 1
ATOM 1575 C C . GLU A 1 203 ? -20.919 1.372 29.832 1.00 89.44 203 GLU A C 1
ATOM 1577 O O . GLU A 1 203 ? -20.012 1.205 29.017 1.00 89.44 203 GLU A O 1
ATOM 1582 N N . VAL A 1 204 ? -22.048 0.657 29.794 1.00 90.88 204 VAL A N 1
ATOM 1583 C CA . VAL A 1 204 ? -22.308 -0.405 28.808 1.00 90.88 204 VAL A CA 1
ATOM 1584 C C . VAL A 1 204 ? -22.339 0.152 27.386 1.00 90.88 204 VAL A C 1
ATOM 1586 O O . VAL A 1 204 ? -21.722 -0.429 26.498 1.00 90.88 204 VAL A O 1
ATOM 1589 N N . ALA A 1 205 ? -22.986 1.299 27.159 1.00 89.69 205 ALA A N 1
ATOM 1590 C CA . ALA A 1 205 ? -23.016 1.936 25.842 1.00 89.69 205 ALA A CA 1
ATOM 1591 C C . ALA A 1 205 ? -21.610 2.320 25.351 1.00 89.69 205 ALA A C 1
ATOM 1593 O O . ALA A 1 205 ? -21.295 2.145 24.174 1.00 89.69 205 ALA A O 1
ATOM 1594 N N . LYS A 1 206 ? -20.748 2.806 26.252 1.00 93.19 206 LYS A N 1
ATOM 1595 C CA . LYS A 1 206 ? -19.354 3.121 25.928 1.00 93.19 206 LYS A CA 1
ATOM 1596 C C . LYS A 1 206 ? -18.558 1.861 25.580 1.00 93.19 206 LYS A C 1
ATOM 1598 O O . LYS A 1 206 ? -17.870 1.844 24.565 1.00 93.19 206 LYS A O 1
ATOM 1603 N N . LEU A 1 207 ? -18.680 0.807 26.390 1.00 91.94 207 LEU A N 1
ATOM 1604 C CA . LEU A 1 207 ? -18.018 -0.474 26.128 1.00 91.94 207 LEU A CA 1
ATOM 1605 C C . LEU A 1 207 ? -18.479 -1.089 24.802 1.00 91.94 207 LEU A C 1
ATOM 1607 O O . LEU A 1 207 ? -17.643 -1.573 24.042 1.00 91.94 207 LEU A O 1
ATOM 1611 N N . TRP A 1 208 ? -19.775 -1.016 24.494 1.00 92.12 208 TRP A N 1
ATOM 1612 C CA . TRP A 1 208 ? -20.325 -1.462 23.215 1.00 92.12 208 TRP A CA 1
ATOM 1613 C C . TRP A 1 208 ? -19.700 -0.714 22.034 1.00 92.12 208 TRP A C 1
ATOM 1615 O O . TRP A 1 208 ? -19.202 -1.351 21.110 1.00 92.12 208 TRP A O 1
ATOM 1625 N N . GLU A 1 209 ? -19.658 0.620 22.083 1.00 92.50 209 GLU A N 1
ATOM 1626 C CA . GLU A 1 209 ? -19.083 1.443 21.013 1.00 92.50 209 GLU A CA 1
ATOM 1627 C C . GLU A 1 209 ? -17.586 1.145 20.809 1.00 92.50 209 GLU A C 1
ATOM 1629 O O . GLU A 1 209 ? -17.118 1.010 19.676 1.00 92.50 209 GLU A O 1
ATOM 1634 N N . ASP A 1 210 ? -16.834 0.980 21.900 1.00 92.12 210 ASP A N 1
ATOM 1635 C CA . ASP A 1 210 ? -15.409 0.646 21.849 1.00 92.12 210 ASP A CA 1
ATOM 1636 C C . ASP A 1 210 ? -15.174 -0.746 21.235 1.00 92.12 210 ASP A C 1
ATOM 1638 O O . ASP A 1 210 ? -14.291 -0.915 20.387 1.00 92.12 210 ASP A O 1
ATOM 1642 N N . ARG A 1 211 ? -15.967 -1.755 21.624 1.00 91.19 211 ARG A N 1
ATOM 1643 C CA . ARG A 1 211 ? -15.868 -3.118 21.070 1.00 91.19 211 ARG A CA 1
ATOM 1644 C C . ARG A 1 211 ? -16.316 -3.188 19.623 1.00 91.19 211 ARG A C 1
ATOM 1646 O O . ARG A 1 211 ? -15.635 -3.809 18.808 1.00 91.19 211 ARG A O 1
ATOM 1653 N N . ARG A 1 212 ? -17.385 -2.476 19.275 1.00 91.00 212 ARG A N 1
ATOM 1654 C CA . ARG A 1 212 ? -17.864 -2.346 17.902 1.00 91.00 212 ARG A CA 1
ATOM 1655 C C . ARG A 1 212 ? -16.800 -1.730 16.996 1.00 91.00 212 ARG A C 1
ATOM 1657 O O . ARG A 1 212 ? -16.518 -2.295 15.944 1.00 91.00 212 ARG A O 1
ATOM 1664 N N . LYS A 1 213 ? -16.146 -0.642 17.413 1.00 89.38 213 LYS A N 1
ATOM 1665 C CA . LYS A 1 213 ? -15.042 -0.035 16.647 1.00 89.38 213 LYS A CA 1
ATOM 1666 C C . LYS A 1 213 ? -13.871 -0.990 16.454 1.00 89.38 213 LYS A C 1
ATOM 1668 O O . LYS A 1 213 ? -13.311 -1.057 15.365 1.00 89.38 213 LYS A O 1
ATOM 1673 N N . GLN A 1 214 ? -13.505 -1.753 17.486 1.00 86.19 214 GLN A N 1
ATOM 1674 C CA . GLN A 1 214 ? -12.454 -2.771 17.366 1.00 86.19 214 GLN A CA 1
ATOM 1675 C C . GLN A 1 214 ? -12.844 -3.885 16.388 1.00 86.19 214 GLN A C 1
ATOM 1677 O O . GLN A 1 214 ? -11.999 -4.345 15.621 1.00 86.19 214 GLN A O 1
ATOM 1682 N N . ARG A 1 215 ? -14.119 -4.289 16.381 1.00 84.81 215 ARG A N 1
ATOM 1683 C CA . ARG A 1 215 ? -14.669 -5.268 15.441 1.00 84.81 215 ARG A CA 1
ATOM 1684 C C . ARG A 1 215 ? -14.672 -4.754 14.003 1.00 84.81 215 ARG A C 1
ATOM 1686 O O . ARG A 1 215 ? -14.208 -5.454 13.110 1.00 84.81 215 ARG A O 1
ATOM 1693 N N . GLU A 1 216 ? -15.120 -3.520 13.785 1.00 82.75 216 GLU A N 1
ATOM 1694 C CA . GLU A 1 216 ? -15.097 -2.862 12.473 1.00 82.75 216 GLU A CA 1
ATOM 1695 C C . GLU A 1 216 ? -13.660 -2.690 11.949 1.00 82.75 216 GLU A C 1
ATOM 1697 O O . GLU A 1 216 ? -13.400 -2.937 10.771 1.00 82.75 216 GLU A O 1
ATOM 1702 N N . ALA A 1 217 ? -12.701 -2.371 12.825 1.00 79.19 217 ALA A N 1
ATOM 1703 C CA . ALA A 1 217 ? -11.287 -2.255 12.468 1.00 79.19 217 ALA A CA 1
ATOM 1704 C C . ALA A 1 217 ? -10.647 -3.582 12.010 1.00 79.19 217 ALA A C 1
ATOM 1706 O O . ALA A 1 217 ? -9.670 -3.552 11.264 1.00 79.19 217 ALA A O 1
ATOM 1707 N N . MET A 1 218 ? -11.186 -4.742 12.413 1.00 76.69 218 MET A N 1
ATOM 1708 C CA . MET A 1 218 ? -10.733 -6.053 11.915 1.00 76.69 218 MET A CA 1
ATOM 1709 C C . MET A 1 218 ? -11.258 -6.386 10.507 1.00 76.69 218 MET A C 1
ATOM 1711 O O . MET A 1 218 ? -10.845 -7.386 9.918 1.00 76.69 218 MET A O 1
ATOM 1715 N N . GLY A 1 219 ? -12.159 -5.574 9.945 1.00 76.25 219 GLY A N 1
ATOM 1716 C CA . GLY A 1 219 ? -12.700 -5.770 8.601 1.00 76.25 219 GLY A CA 1
ATOM 1717 C C . GLY A 1 219 ? -13.594 -7.008 8.458 1.00 76.25 219 GLY A C 1
ATOM 1718 O O . GLY A 1 219 ? -14.029 -7.614 9.439 1.00 76.25 219 GLY A O 1
ATOM 1719 N N . ALA A 1 220 ? -13.895 -7.389 7.215 1.00 75.56 220 ALA A N 1
ATOM 1720 C CA . ALA A 1 220 ? -14.758 -8.534 6.913 1.00 75.56 220 ALA A CA 1
ATOM 1721 C C . ALA A 1 220 ? -14.093 -9.877 7.287 1.00 75.56 220 ALA A C 1
ATOM 1723 O O . ALA A 1 220 ? -12.873 -9.994 7.160 1.00 75.56 220 ALA A O 1
ATOM 1724 N N . PRO A 1 221 ? -14.865 -10.888 7.732 1.00 77.62 221 PRO A N 1
ATOM 1725 C CA . PRO A 1 221 ? -14.328 -12.202 8.074 1.00 77.62 221 PRO A CA 1
ATOM 1726 C C . PRO A 1 221 ? -13.775 -12.926 6.843 1.00 77.62 221 PRO A C 1
ATOM 1728 O O . PRO A 1 221 ? -14.457 -13.056 5.826 1.00 77.62 221 PRO A O 1
ATOM 1731 N N . ARG A 1 222 ? -12.550 -13.445 6.961 1.00 80.81 222 ARG A N 1
ATOM 1732 C CA . ARG A 1 222 ? -11.842 -14.194 5.904 1.00 80.81 222 ARG A CA 1
ATOM 1733 C C . ARG A 1 222 ? -11.679 -15.676 6.261 1.00 80.81 222 ARG A C 1
ATOM 1735 O O . ARG A 1 222 ? -10.644 -16.288 6.004 1.00 80.81 222 ARG A O 1
ATOM 1742 N N . SER A 1 223 ? -12.699 -16.251 6.899 1.00 74.50 223 SER A N 1
ATOM 1743 C CA . SER A 1 223 ? -12.674 -17.624 7.422 1.00 74.50 223 SER A CA 1
ATOM 1744 C C . SER A 1 223 ? -12.716 -18.708 6.341 1.00 74.50 223 SER A C 1
ATOM 1746 O O . SER A 1 223 ? -12.244 -19.811 6.601 1.00 74.50 223 SER A O 1
ATOM 1748 N N . GLY A 1 224 ? -13.259 -18.408 5.156 1.00 83.19 224 GLY A N 1
ATOM 1749 C CA . GLY A 1 224 ? -13.379 -19.355 4.046 1.00 83.19 224 GLY A CA 1
ATOM 1750 C C . GLY A 1 224 ? -12.820 -18.827 2.719 1.00 83.19 224 GLY A C 1
ATOM 1751 O O . GLY A 1 224 ? -12.683 -17.610 2.550 1.00 83.19 224 GLY A O 1
ATOM 1752 N N . PRO A 1 225 ? -12.559 -1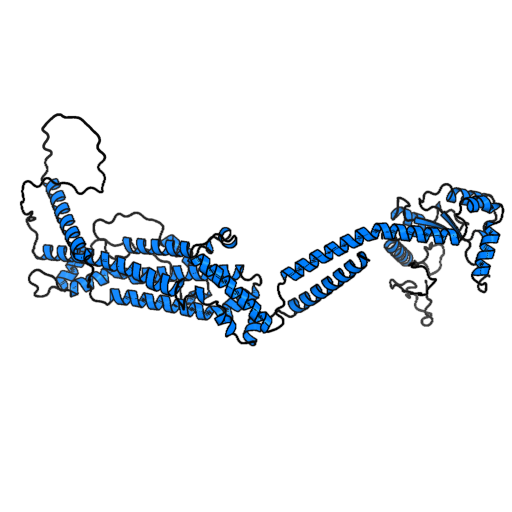9.726 1.750 1.00 85.19 225 PRO A N 1
ATOM 1753 C CA . PRO A 1 225 ? -11.908 -19.391 0.480 1.00 85.19 225 PRO A CA 1
ATOM 1754 C C . PRO A 1 225 ? -12.715 -18.387 -0.352 1.00 85.19 225 PRO A C 1
ATOM 1756 O O . PRO A 1 225 ? -12.146 -17.492 -0.975 1.00 85.19 225 PRO A O 1
ATOM 1759 N N . THR A 1 226 ? -14.049 -18.461 -0.318 1.00 87.56 226 THR A N 1
ATOM 1760 C CA . THR A 1 226 ? -14.926 -17.502 -1.008 1.00 87.56 226 THR A CA 1
ATOM 1761 C C . THR A 1 226 ? -14.763 -16.086 -0.454 1.00 87.56 226 THR A C 1
ATOM 1763 O O . THR A 1 226 ? -14.582 -15.143 -1.222 1.00 87.56 226 THR A O 1
ATOM 1766 N N . SER A 1 227 ? -14.762 -15.932 0.873 1.00 86.00 227 SER A N 1
ATOM 1767 C CA . SER A 1 227 ? -14.615 -14.628 1.529 1.00 86.00 227 SER A CA 1
ATOM 1768 C C . SER A 1 227 ? -13.204 -14.057 1.359 1.00 86.00 227 SER A C 1
ATOM 1770 O O . SER A 1 227 ? -13.045 -12.859 1.128 1.00 86.00 227 SER A O 1
ATOM 1772 N N . GLN A 1 228 ? -12.176 -14.912 1.417 1.00 88.94 228 GLN A N 1
ATOM 1773 C CA . GLN A 1 228 ? -10.787 -14.541 1.114 1.00 88.94 228 GLN A CA 1
ATOM 1774 C C . GLN A 1 228 ? -10.654 -14.029 -0.326 1.00 88.94 228 GLN A C 1
ATOM 1776 O O . GLN A 1 228 ? -10.055 -12.978 -0.566 1.00 88.94 228 GLN A O 1
ATOM 1781 N N . ARG A 1 229 ? -11.270 -14.728 -1.286 1.00 90.38 229 ARG A N 1
ATOM 1782 C CA . ARG A 1 229 ? -11.283 -14.336 -2.699 1.00 90.38 229 ARG A CA 1
ATOM 1783 C C . ARG A 1 229 ? -12.003 -13.008 -2.908 1.00 90.38 229 ARG A C 1
ATOM 1785 O O . ARG A 1 229 ? -11.469 -12.138 -3.587 1.00 90.38 229 ARG A O 1
ATOM 1792 N N . GLU A 1 230 ? -13.174 -12.819 -2.305 1.00 89.31 230 GLU A N 1
ATOM 1793 C CA . GLU A 1 230 ? -13.917 -11.557 -2.392 1.00 89.31 230 GLU A CA 1
ATOM 1794 C C . GLU A 1 230 ? -13.102 -10.381 -1.831 1.00 89.31 230 GLU A C 1
ATOM 1796 O O . GLU A 1 230 ? -13.031 -9.316 -2.449 1.00 89.31 230 GLU A O 1
ATOM 1801 N N . TYR A 1 231 ? -12.437 -10.585 -0.691 1.00 89.19 231 TYR A N 1
ATOM 1802 C CA . TYR A 1 231 ? -11.549 -9.592 -0.092 1.00 89.19 231 TYR A CA 1
ATOM 1803 C C . TYR A 1 231 ? -10.398 -9.211 -1.035 1.00 89.19 231 TYR A C 1
ATOM 1805 O O . TYR A 1 231 ? -10.186 -8.025 -1.303 1.00 89.19 231 TYR A O 1
ATOM 1813 N N . LEU A 1 232 ? -9.692 -10.200 -1.590 1.00 90.25 232 LEU A N 1
ATOM 1814 C CA . LEU A 1 232 ? -8.578 -9.958 -2.508 1.00 90.25 232 LEU A CA 1
ATOM 1815 C C . LEU A 1 232 ? -9.030 -9.325 -3.832 1.00 90.25 232 LEU A C 1
ATOM 1817 O O . LEU A 1 232 ? -8.321 -8.476 -4.365 1.00 90.25 232 LEU A O 1
ATOM 1821 N N . VAL A 1 233 ? -10.217 -9.661 -4.346 1.00 92.38 233 VAL A N 1
ATOM 1822 C CA . VAL A 1 233 ? -10.788 -9.011 -5.540 1.00 92.38 233 VAL A CA 1
ATOM 1823 C C . VAL A 1 233 ? -11.107 -7.541 -5.268 1.00 92.38 233 VAL A C 1
ATOM 1825 O O . VAL A 1 233 ? -10.778 -6.685 -6.093 1.00 92.38 233 VAL A O 1
ATOM 1828 N N . LYS A 1 234 ? -11.696 -7.214 -4.109 1.00 90.31 234 LYS A N 1
ATOM 1829 C CA . LYS A 1 234 ? -11.931 -5.816 -3.704 1.00 90.31 234 LYS A CA 1
ATOM 1830 C C . LYS A 1 234 ? -10.614 -5.049 -3.574 1.00 90.31 234 LYS A C 1
ATOM 1832 O O . LYS A 1 234 ? -10.517 -3.921 -4.058 1.00 90.31 234 LYS A O 1
ATOM 1837 N N . LEU A 1 235 ? -9.594 -5.674 -2.983 1.00 91.12 235 LEU A N 1
ATOM 1838 C CA . LEU A 1 235 ? -8.253 -5.102 -2.865 1.00 91.12 235 LEU A CA 1
ATOM 1839 C C . LEU A 1 235 ? -7.627 -4.839 -4.244 1.00 91.12 235 LEU A C 1
ATOM 1841 O O . LEU A 1 235 ? -7.174 -3.726 -4.498 1.00 91.12 235 LEU A O 1
ATOM 1845 N N . ALA A 1 236 ? -7.652 -5.826 -5.143 1.00 92.75 236 ALA A N 1
ATOM 1846 C CA . ALA A 1 236 ? -7.117 -5.700 -6.497 1.00 92.75 236 ALA A CA 1
ATOM 1847 C C . ALA A 1 236 ? -7.850 -4.616 -7.304 1.00 92.75 236 ALA A C 1
ATOM 1849 O O . ALA A 1 236 ? -7.211 -3.809 -7.971 1.00 92.75 236 ALA A O 1
ATOM 1850 N N . SER A 1 237 ? -9.176 -4.529 -7.177 1.00 92.69 237 SER A N 1
ATOM 1851 C CA . SER A 1 237 ? -9.979 -3.498 -7.852 1.00 92.69 237 SER A CA 1
ATOM 1852 C C . SER A 1 237 ? -9.620 -2.091 -7.364 1.00 92.69 237 SER A C 1
ATOM 1854 O O . SER A 1 237 ? -9.432 -1.176 -8.168 1.00 92.69 237 SER A O 1
ATOM 1856 N N . ARG A 1 238 ? -9.458 -1.910 -6.044 1.00 90.62 238 ARG A N 1
ATOM 1857 C CA . ARG A 1 238 ? -8.992 -0.639 -5.466 1.00 90.62 238 ARG A CA 1
ATOM 1858 C C . ARG A 1 238 ? -7.580 -0.298 -5.945 1.00 90.62 238 ARG A C 1
ATOM 1860 O O . ARG A 1 238 ? -7.320 0.846 -6.309 1.00 90.62 238 ARG A O 1
ATOM 1867 N N . PHE A 1 239 ? -6.686 -1.282 -5.968 1.00 92.19 239 PHE A N 1
ATOM 1868 C CA . PHE A 1 239 ? -5.315 -1.109 -6.438 1.00 92.19 239 PHE A CA 1
ATOM 1869 C C . PHE A 1 239 ? -5.258 -0.676 -7.909 1.00 92.19 239 PHE A C 1
ATOM 1871 O O . PHE A 1 239 ? -4.526 0.253 -8.249 1.00 92.19 239 PHE A O 1
ATOM 1878 N N . GLN A 1 240 ? -6.061 -1.298 -8.778 1.00 92.75 240 GLN A N 1
ATOM 1879 C CA . GLN A 1 240 ? -6.164 -0.924 -10.189 1.00 92.75 240 GLN A CA 1
ATOM 1880 C C . GLN A 1 240 ? -6.692 0.497 -10.369 1.00 92.75 240 GLN A C 1
ATOM 1882 O O . GLN A 1 240 ? -6.120 1.255 -11.148 1.00 92.75 240 GLN A O 1
ATOM 1887 N N . LEU A 1 241 ? -7.735 0.880 -9.626 1.00 91.31 241 LEU A N 1
ATOM 1888 C CA . LEU A 1 241 ? -8.284 2.235 -9.678 1.00 91.31 241 LEU A CA 1
ATOM 1889 C C . LEU A 1 241 ? -7.231 3.279 -9.288 1.00 91.31 241 LEU A C 1
ATOM 1891 O O . LEU A 1 241 ? -7.045 4.271 -9.986 1.00 91.31 241 LEU A O 1
ATOM 1895 N N . MET A 1 242 ? -6.504 3.041 -8.196 1.00 90.12 242 MET A N 1
ATOM 1896 C CA . MET A 1 242 ? -5.460 3.958 -7.736 1.00 90.12 242 MET A CA 1
ATOM 1897 C C . MET A 1 242 ? -4.282 4.026 -8.709 1.00 90.12 242 MET A C 1
ATOM 1899 O O . MET A 1 242 ? -3.769 5.109 -8.980 1.00 90.12 242 MET A O 1
ATOM 1903 N N . THR A 1 243 ? -3.880 2.890 -9.273 1.00 91.56 243 THR A N 1
ATOM 1904 C CA . THR A 1 243 ? -2.850 2.834 -10.312 1.00 91.56 243 THR A CA 1
ATOM 1905 C C . THR A 1 243 ? -3.277 3.595 -11.567 1.00 91.56 243 THR A C 1
ATOM 1907 O O . THR A 1 243 ? -2.488 4.369 -12.104 1.00 91.56 243 THR A O 1
ATOM 1910 N N . HIS A 1 244 ? -4.528 3.441 -12.005 1.00 91.06 244 HIS A N 1
ATOM 1911 C CA . HIS A 1 244 ? -5.080 4.188 -13.134 1.00 91.06 244 HIS A CA 1
ATOM 1912 C C . HIS A 1 244 ? -5.090 5.697 -12.859 1.00 91.06 244 HIS A C 1
ATOM 1914 O O . HIS A 1 244 ? -4.596 6.468 -13.673 1.00 91.06 244 HIS A O 1
ATOM 1920 N N . ASN A 1 245 ? -5.532 6.124 -11.673 1.00 90.25 245 ASN A N 1
ATOM 1921 C CA . ASN A 1 245 ? -5.499 7.536 -11.285 1.00 90.25 245 ASN A CA 1
ATOM 1922 C C . ASN A 1 245 ? -4.067 8.097 -11.259 1.00 90.25 245 ASN A C 1
ATOM 1924 O O . ASN A 1 245 ? -3.835 9.227 -11.686 1.00 90.25 245 ASN A O 1
ATOM 1928 N N . ALA A 1 246 ? -3.093 7.309 -10.788 1.00 90.06 246 ALA A N 1
ATOM 1929 C CA . ALA A 1 246 ? -1.685 7.698 -10.783 1.00 90.06 246 ALA A CA 1
ATOM 1930 C C . ALA A 1 246 ? -1.084 7.795 -12.197 1.00 90.06 246 ALA A C 1
ATOM 1932 O O . ALA A 1 246 ? -0.179 8.604 -12.414 1.00 90.06 246 ALA A O 1
ATOM 1933 N N . LEU A 1 247 ? -1.591 6.992 -13.141 1.00 90.81 247 LEU A N 1
ATOM 1934 C CA . LEU A 1 247 ? -1.238 7.039 -14.561 1.00 90.81 247 LEU A CA 1
ATOM 1935 C C . LEU A 1 247 ? -1.836 8.260 -15.272 1.00 90.81 247 LEU A C 1
ATOM 1937 O O . LEU A 1 247 ? -1.132 8.981 -15.970 1.00 90.81 247 LEU A O 1
ATOM 1941 N N . GLU A 1 248 ? -3.105 8.564 -15.026 1.00 89.31 248 GLU A N 1
ATOM 1942 C CA . GLU A 1 248 ? -3.779 9.729 -15.617 1.00 89.31 248 GLU A CA 1
ATOM 1943 C C . GLU A 1 248 ? -3.375 11.062 -14.954 1.00 89.31 248 GLU A C 1
ATOM 1945 O O . GLU A 1 248 ? -3.842 12.133 -15.340 1.00 89.31 248 GLU A O 1
ATOM 1950 N N . GLY A 1 249 ? -2.528 11.027 -13.917 1.00 86.19 249 GLY A N 1
ATOM 1951 C CA . GLY A 1 249 ? -2.128 12.214 -13.156 1.00 86.19 249 GLY A CA 1
ATOM 1952 C C . GLY A 1 249 ? -3.248 12.803 -12.286 1.00 86.19 249 GLY A C 1
ATOM 1953 O O . GLY A 1 249 ? -3.173 13.959 -11.863 1.00 86.19 249 GLY A O 1
ATOM 1954 N N . GLN A 1 250 ? -4.292 12.023 -12.000 1.00 86.31 250 GLN A N 1
ATOM 1955 C CA . GLN A 1 250 ? -5.448 12.428 -11.205 1.00 86.31 250 GLN A CA 1
ATOM 1956 C C . GLN A 1 250 ? -5.169 12.268 -9.705 1.00 86.31 250 GLN A C 1
ATOM 1958 O O . GLN A 1 250 ? -5.598 11.319 -9.051 1.00 86.31 250 GLN A O 1
ATOM 1963 N N . TYR A 1 251 ? -4.469 13.242 -9.126 1.00 82.69 251 TYR A N 1
ATOM 1964 C CA . TYR A 1 251 ? -4.047 13.212 -7.716 1.00 82.69 251 TYR A CA 1
ATOM 1965 C C . TYR A 1 251 ? 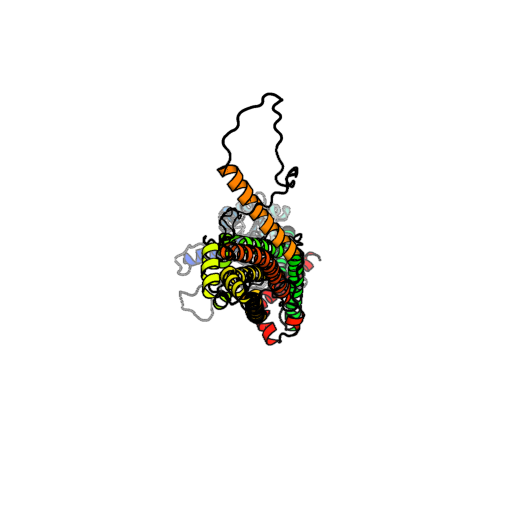-5.049 13.846 -6.737 1.00 82.69 251 TYR A C 1
ATOM 1967 O O . TYR A 1 251 ? -4.657 14.351 -5.688 1.00 82.69 251 TYR A O 1
ATOM 1975 N N . VAL A 1 252 ? -6.340 13.858 -7.078 1.00 75.31 252 VAL A N 1
ATOM 1976 C CA . VAL A 1 252 ? -7.387 14.518 -6.273 1.00 75.31 252 VAL A CA 1
ATOM 1977 C C . VAL A 1 252 ? -7.700 13.738 -4.987 1.00 75.31 252 VAL A C 1
ATOM 1979 O O . VAL A 1 252 ? -8.129 14.324 -3.996 1.00 75.31 252 VAL A O 1
ATOM 1982 N N . HIS A 1 253 ? -7.467 12.423 -4.973 1.00 74.62 253 HIS A N 1
ATOM 1983 C CA . HIS A 1 253 ? -7.743 11.589 -3.803 1.00 74.62 253 HIS A CA 1
ATOM 1984 C C . HIS A 1 253 ? -6.815 11.954 -2.617 1.00 74.62 253 HIS A C 1
ATOM 1986 O O . HIS A 1 253 ? -5.609 12.107 -2.835 1.00 74.62 253 HIS A O 1
ATOM 1992 N N . PRO A 1 254 ? -7.320 12.045 -1.364 1.00 74.88 254 PRO A N 1
ATOM 1993 C CA . PRO A 1 254 ? -6.524 12.417 -0.184 1.00 74.88 254 PRO A CA 1
ATOM 1994 C C . PRO A 1 254 ? -5.242 11.594 0.003 1.00 74.88 254 PRO A C 1
ATOM 1996 O O . PRO A 1 254 ? -4.208 12.140 0.391 1.00 74.88 254 PRO A O 1
ATOM 1999 N N . ASP A 1 255 ? -5.292 10.308 -0.347 1.00 72.06 255 ASP A N 1
ATOM 2000 C CA . ASP A 1 255 ? -4.149 9.385 -0.311 1.00 72.06 255 ASP A CA 1
ATOM 2001 C C . ASP A 1 255 ? -2.939 9.904 -1.127 1.00 72.06 255 ASP A C 1
ATOM 2003 O O . ASP A 1 255 ? -1.793 9.756 -0.702 1.00 72.06 255 ASP A O 1
ATOM 2007 N N . PHE A 1 256 ? -3.162 10.604 -2.252 1.00 76.00 256 PHE A N 1
ATOM 2008 C CA . PHE A 1 256 ? -2.090 11.204 -3.067 1.00 76.00 256 PHE A CA 1
ATOM 2009 C C . PHE A 1 256 ? -1.576 12.545 -2.521 1.00 76.00 256 PHE A C 1
ATOM 2011 O O . PHE A 1 256 ? -0.469 12.977 -2.866 1.00 76.00 256 PHE A O 1
ATOM 2018 N N . ALA A 1 257 ? -2.362 13.235 -1.690 1.00 67.06 257 ALA A N 1
ATOM 2019 C CA . ALA A 1 257 ? -1.962 14.509 -1.096 1.00 67.06 257 ALA A CA 1
ATOM 2020 C C . ALA A 1 257 ? -0.908 14.310 0.002 1.00 67.06 257 ALA A C 1
ATOM 2022 O O . ALA A 1 257 ? 0.017 15.113 0.120 1.00 67.06 257 ALA A O 1
ATOM 2023 N N . GLN A 1 258 ? -1.022 13.219 0.763 1.00 72.19 258 GLN A N 1
ATOM 2024 C CA . GLN A 1 258 ? -0.110 12.889 1.863 1.00 72.19 258 GLN A CA 1
ATOM 2025 C C . GLN A 1 258 ? 1.193 12.229 1.383 1.00 72.19 258 GLN A C 1
ATOM 2027 O O . GLN A 1 258 ? 2.216 12.313 2.061 1.00 72.19 258 GLN A O 1
ATOM 2032 N N . HIS A 1 259 ? 1.180 11.608 0.199 1.00 75.44 259 HIS A N 1
ATOM 2033 C CA . HIS A 1 259 ? 2.262 10.749 -0.280 1.00 75.44 259 HIS A CA 1
ATOM 2034 C C . HIS A 1 259 ? 2.743 11.165 -1.675 1.00 75.44 259 HIS A C 1
ATOM 2036 O O . HIS A 1 259 ? 2.233 10.723 -2.704 1.00 75.44 259 HIS A O 1
ATOM 2042 N N . THR A 1 260 ? 3.768 12.020 -1.725 1.00 76.31 260 THR A N 1
ATOM 2043 C CA . THR A 1 260 ? 4.351 12.527 -2.984 1.00 76.31 260 THR A CA 1
ATOM 2044 C C . THR A 1 260 ? 4.969 11.428 -3.852 1.00 76.31 260 THR A C 1
ATOM 2046 O O . THR A 1 260 ? 4.996 11.562 -5.074 1.00 76.31 260 THR A O 1
ATOM 2049 N N . ASN A 1 261 ? 5.402 10.322 -3.245 1.00 77.75 261 ASN A N 1
ATOM 2050 C CA . ASN A 1 261 ? 5.888 9.111 -3.910 1.00 77.75 261 ASN A CA 1
ATOM 2051 C C . ASN A 1 261 ? 4.807 8.375 -4.723 1.00 77.75 261 ASN A C 1
ATOM 2053 O O . ASN A 1 261 ? 5.152 7.566 -5.579 1.00 77.75 261 ASN A O 1
ATOM 2057 N N . LEU A 1 262 ? 3.519 8.672 -4.509 1.00 80.94 262 LEU A N 1
ATOM 2058 C CA . LEU A 1 262 ? 2.428 8.110 -5.308 1.00 80.94 262 LEU A CA 1
ATOM 2059 C C . LEU A 1 262 ? 2.144 8.874 -6.610 1.00 80.94 262 LEU A C 1
ATOM 2061 O O . LEU A 1 262 ? 1.315 8.440 -7.409 1.00 80.94 262 LEU A O 1
ATOM 2065 N N . ARG A 1 263 ? 2.837 9.992 -6.866 1.00 86.31 263 ARG A N 1
ATOM 2066 C CA . ARG A 1 263 ? 2.685 10.783 -8.099 1.00 86.31 263 ARG A CA 1
ATOM 2067 C C . ARG A 1 263 ? 3.491 10.192 -9.257 1.00 86.31 263 ARG A C 1
ATOM 2069 O O . ARG A 1 263 ? 4.401 10.834 -9.785 1.00 86.31 263 ARG A O 1
ATOM 2076 N N . LEU A 1 264 ? 3.179 8.943 -9.604 1.00 89.44 264 LEU A N 1
ATOM 2077 C CA . LEU A 1 264 ? 3.979 8.101 -10.492 1.00 89.44 264 LEU A CA 1
ATOM 2078 C C . LEU A 1 264 ? 4.308 8.785 -11.820 1.00 89.44 264 LEU A C 1
ATOM 2080 O O . LEU A 1 264 ? 5.483 8.927 -12.154 1.00 89.44 264 LEU A O 1
ATOM 2084 N N . VAL A 1 265 ? 3.301 9.232 -12.572 1.00 90.19 265 VAL A N 1
ATOM 2085 C CA . VAL A 1 265 ? 3.540 9.756 -13.924 1.00 90.19 265 VAL A CA 1
ATOM 2086 C C . VAL A 1 265 ? 4.326 11.055 -13.912 1.00 90.19 265 VAL A C 1
ATOM 2088 O O . VAL A 1 265 ? 5.201 11.240 -14.752 1.00 90.19 265 VAL A O 1
ATOM 2091 N N . SER A 1 266 ? 4.134 11.905 -12.905 1.00 89.38 266 SER A N 1
ATOM 2092 C CA . SER A 1 266 ? 4.958 13.108 -12.745 1.00 89.38 266 SER A CA 1
ATOM 2093 C C . SER A 1 266 ? 6.427 12.760 -12.479 1.00 89.38 266 SER A C 1
ATOM 2095 O O . SER A 1 266 ? 7.320 13.374 -13.058 1.00 89.38 266 SER A O 1
ATOM 2097 N N . LEU A 1 267 ? 6.693 11.749 -11.644 1.00 89.25 267 LEU A N 1
ATOM 2098 C CA . LEU A 1 267 ? 8.056 11.275 -11.389 1.00 89.25 267 LEU A CA 1
ATOM 2099 C C . LEU A 1 267 ? 8.688 10.678 -12.651 1.00 89.25 267 LEU A C 1
ATOM 2101 O O . LEU A 1 267 ? 9.837 10.990 -12.957 1.00 89.25 267 LEU A O 1
ATOM 2105 N N . VAL A 1 268 ? 7.948 9.863 -13.404 1.00 92.25 268 VAL A N 1
ATOM 2106 C CA . VAL A 1 268 ? 8.456 9.229 -14.630 1.00 92.25 268 VAL A CA 1
ATOM 2107 C C . VAL A 1 268 ? 8.706 10.255 -15.739 1.00 92.25 268 VAL A C 1
ATOM 2109 O O . VAL A 1 268 ? 9.741 10.178 -16.401 1.00 92.25 268 VAL A O 1
ATOM 2112 N N . ILE A 1 269 ? 7.827 11.248 -15.911 1.00 90.81 269 ILE A N 1
ATOM 2113 C CA . ILE A 1 269 ? 8.039 12.357 -16.856 1.00 90.81 269 ILE A CA 1
ATOM 2114 C C . ILE A 1 269 ? 9.328 13.107 -16.512 1.00 90.81 269 ILE A C 1
ATOM 2116 O O . ILE A 1 269 ? 10.187 13.251 -17.380 1.00 90.81 269 ILE A O 1
ATOM 2120 N N . ASN A 1 270 ? 9.524 13.479 -15.242 1.00 89.81 270 ASN A N 1
ATOM 2121 C CA . ASN A 1 270 ? 10.751 14.147 -14.805 1.00 89.81 270 ASN A CA 1
ATOM 2122 C C . ASN A 1 270 ? 12.002 13.304 -15.114 1.00 89.81 270 ASN A C 1
ATOM 2124 O O . ASN A 1 270 ? 13.016 13.837 -15.563 1.00 89.81 270 ASN A O 1
ATOM 2128 N N . MET A 1 271 ? 11.947 11.980 -14.923 1.00 89.44 271 MET A N 1
ATOM 2129 C CA . MET A 1 271 ? 13.072 11.097 -15.268 1.00 89.44 271 MET A CA 1
ATOM 2130 C C . MET A 1 271 ? 13.329 11.050 -16.777 1.00 89.44 271 MET A C 1
ATOM 2132 O O . MET A 1 271 ? 14.484 11.080 -17.200 1.00 89.44 271 MET A O 1
ATOM 2136 N N . ASN A 1 272 ? 12.277 11.005 -17.597 1.00 93.56 272 ASN A N 1
ATOM 2137 C CA . ASN A 1 272 ? 12.400 11.023 -19.056 1.00 93.56 272 ASN A CA 1
ATOM 2138 C C . ASN A 1 272 ? 13.017 12.338 -19.560 1.00 93.56 272 ASN A C 1
ATOM 2140 O O . ASN A 1 272 ? 13.868 12.309 -20.450 1.00 93.56 272 ASN A O 1
ATOM 2144 N N . GLU A 1 273 ? 12.648 13.476 -18.970 1.00 91.25 273 GLU A N 1
ATOM 2145 C CA . GLU A 1 273 ? 13.247 14.780 -19.281 1.00 91.25 273 GLU A CA 1
ATOM 2146 C C . GLU A 1 273 ? 14.735 14.827 -18.912 1.00 91.25 273 GLU A C 1
ATOM 2148 O O . GLU A 1 273 ? 15.567 15.243 -19.725 1.00 91.25 273 GLU A O 1
ATOM 2153 N N . VAL A 1 274 ? 15.098 14.331 -17.722 1.00 89.00 274 VAL A N 1
ATOM 2154 C CA . VAL A 1 274 ? 16.503 14.237 -17.296 1.00 89.00 274 VAL A CA 1
ATOM 2155 C C . VAL A 1 274 ? 17.299 13.340 -18.243 1.00 89.00 274 VAL A C 1
ATOM 2157 O O . VAL A 1 274 ? 18.396 13.713 -18.658 1.00 89.00 274 VAL A O 1
ATOM 2160 N N . PHE A 1 275 ? 16.756 12.188 -18.643 1.00 92.12 275 PHE A N 1
ATOM 2161 C CA . PHE A 1 275 ? 17.397 11.301 -19.615 1.00 92.12 275 PHE A CA 1
ATOM 2162 C C . PHE A 1 275 ? 17.594 11.972 -20.978 1.00 92.12 275 PHE A C 1
ATOM 2164 O O . PHE A 1 275 ? 18.693 11.916 -21.540 1.00 92.12 275 PHE A O 1
ATOM 2171 N N . ALA A 1 276 ? 16.567 12.651 -21.493 1.00 92.38 276 ALA A N 1
ATOM 2172 C CA . ALA A 1 276 ? 16.649 13.376 -22.755 1.00 92.38 276 ALA A CA 1
ATOM 2173 C C . ALA A 1 276 ? 17.753 14.447 -22.720 1.00 92.38 276 ALA A C 1
ATOM 2175 O O . ALA A 1 276 ? 18.530 14.569 -23.676 1.00 92.38 276 ALA A O 1
ATOM 2176 N N . GLU A 1 277 ? 17.881 15.176 -21.609 1.00 88.19 277 GLU A N 1
ATOM 2177 C CA . GLU A 1 277 ? 18.902 16.213 -21.454 1.00 88.19 277 GLU A CA 1
ATOM 2178 C C . GLU A 1 277 ? 20.312 15.637 -21.244 1.00 88.19 277 GLU A C 1
ATOM 2180 O O . GLU A 1 277 ? 21.277 16.139 -21.833 1.00 88.19 277 GLU A O 1
ATOM 2185 N N . LEU A 1 278 ? 20.449 14.536 -20.496 1.00 87.38 278 LEU A N 1
ATOM 2186 C CA . LEU A 1 278 ? 21.713 13.803 -20.359 1.00 87.38 278 LEU A CA 1
ATOM 2187 C C . LEU A 1 278 ? 22.203 13.288 -21.716 1.00 87.38 278 LEU A C 1
ATOM 2189 O O . LEU A 1 278 ? 23.358 13.511 -22.086 1.00 87.38 278 LEU A O 1
ATOM 2193 N N . MET A 1 279 ? 21.318 12.686 -22.511 1.00 90.56 279 MET A N 1
ATOM 2194 C CA . MET A 1 279 ? 21.635 12.258 -23.874 1.00 90.56 279 MET A CA 1
ATOM 2195 C C . MET A 1 279 ? 21.996 13.444 -24.772 1.00 90.56 279 MET A C 1
ATOM 2197 O O . MET A 1 279 ? 22.900 13.343 -25.611 1.00 90.56 279 MET A O 1
ATOM 2201 N N . ARG A 1 280 ? 21.322 14.593 -24.605 1.00 88.62 280 ARG A N 1
ATOM 2202 C CA . ARG A 1 280 ? 21.600 15.809 -25.379 1.00 88.62 280 ARG A CA 1
ATOM 2203 C C . ARG A 1 280 ? 23.017 16.327 -25.144 1.00 88.62 280 ARG A C 1
ATOM 2205 O O . ARG A 1 280 ? 23.670 16.692 -26.124 1.00 88.62 280 ARG A O 1
ATOM 2212 N N . ARG A 1 281 ? 23.463 16.348 -23.885 1.00 84.00 281 ARG A N 1
ATOM 2213 C CA . ARG A 1 281 ? 24.724 16.966 -23.442 1.00 84.00 281 ARG A CA 1
ATOM 2214 C C . ARG A 1 281 ? 25.913 16.023 -23.420 1.00 84.00 281 ARG A C 1
ATOM 2216 O O . ARG A 1 281 ? 26.975 16.407 -23.891 1.00 84.00 281 ARG A O 1
ATOM 2223 N N . SER A 1 282 ? 25.729 14.820 -22.891 1.00 84.50 282 SER A N 1
ATOM 2224 C CA . SER A 1 282 ? 26.822 13.892 -22.586 1.00 84.50 282 SER A CA 1
ATOM 2225 C C . SER A 1 282 ? 26.694 12.545 -23.291 1.00 84.50 282 SER A C 1
ATOM 2227 O O . SER A 1 282 ? 27.614 11.736 -23.225 1.00 84.50 282 SER A O 1
ATOM 2229 N N . GLY A 1 283 ? 25.607 12.311 -24.036 1.00 86.31 283 GLY A N 1
ATOM 2230 C CA . GLY A 1 283 ? 25.423 11.066 -24.790 1.00 86.31 283 GLY A CA 1
ATOM 2231 C C . GLY A 1 283 ? 26.459 10.844 -25.899 1.00 86.31 283 GLY A C 1
ATOM 2232 O O . GLY A 1 283 ? 26.591 9.727 -26.386 1.00 86.31 283 GLY A O 1
ATOM 2233 N N . HIS A 1 284 ? 27.195 11.884 -26.306 1.00 89.31 284 HIS A N 1
ATOM 2234 C CA . HIS A 1 284 ? 28.277 11.775 -27.282 1.00 89.31 284 HIS A CA 1
ATOM 2235 C C . HIS A 1 284 ? 29.646 11.603 -26.608 1.00 89.31 284 HIS A C 1
ATOM 2237 O O . HIS A 1 284 ? 29.915 12.173 -25.545 1.00 89.31 284 HIS A O 1
ATOM 2243 N N . LYS A 1 285 ? 30.534 10.827 -27.237 1.00 88.50 285 LYS A N 1
ATOM 2244 C CA . LYS A 1 285 ? 31.903 10.616 -26.744 1.00 88.50 285 LYS A CA 1
ATOM 2245 C C . LYS A 1 285 ? 32.786 11.854 -26.922 1.00 88.50 285 LYS A C 1
ATOM 2247 O O . LYS A 1 285 ? 33.406 12.279 -25.947 1.00 88.50 285 LYS A O 1
ATOM 2252 N N . TYR A 1 286 ? 32.788 12.448 -28.117 1.00 88.00 286 TYR A N 1
ATOM 2253 C CA . TYR A 1 286 ? 33.580 13.636 -28.449 1.00 88.00 286 TYR A CA 1
ATOM 2254 C C . TYR A 1 286 ? 32.702 14.858 -28.732 1.00 88.00 286 TYR A C 1
ATOM 2256 O O . TYR A 1 286 ? 31.677 14.739 -29.396 1.00 88.00 286 TYR A O 1
ATOM 2264 N N . ARG A 1 287 ? 33.063 16.045 -28.246 1.00 83.75 287 ARG A N 1
ATOM 2265 C CA . ARG A 1 287 ? 32.230 17.252 -28.340 1.00 83.75 287 ARG A CA 1
ATOM 2266 C C . ARG A 1 287 ? 31.989 17.675 -29.796 1.00 83.75 287 ARG A C 1
ATOM 2268 O O . ARG A 1 287 ? 32.909 17.759 -30.599 1.00 83.75 287 ARG A O 1
ATOM 2275 N N . PHE A 1 288 ? 30.743 18.037 -30.112 1.00 79.88 288 PHE A N 1
ATOM 2276 C CA . PHE A 1 288 ? 30.432 18.812 -31.318 1.00 79.88 288 PHE A CA 1
ATOM 2277 C C . PHE A 1 288 ? 30.552 20.317 -31.015 1.00 79.88 288 PHE A C 1
ATOM 2279 O O . PHE A 1 288 ? 29.929 20.794 -30.067 1.00 79.88 288 PHE A O 1
ATOM 2286 N N . HIS A 1 289 ? 31.279 21.082 -31.838 1.00 63.19 289 HIS A N 1
ATOM 2287 C CA . HIS A 1 289 ? 31.396 22.545 -31.708 1.00 63.19 289 HIS A CA 1
ATOM 2288 C C . HIS A 1 289 ? 30.024 23.250 -31.540 1.00 63.19 289 HIS A C 1
ATOM 2290 O O . HIS A 1 289 ? 29.076 22.970 -32.296 1.00 63.19 289 HIS A O 1
ATOM 2296 N N . GLY A 1 290 ? 29.936 24.180 -30.572 1.00 53.62 290 GLY A N 1
ATOM 2297 C CA . GLY A 1 290 ? 28.762 25.030 -30.300 1.00 53.62 290 GLY A CA 1
ATOM 2298 C C . GLY A 1 290 ? 27.766 24.519 -29.244 1.00 53.62 290 GLY A C 1
ATOM 2299 O O . GLY A 1 290 ? 26.593 24.881 -29.307 1.00 53.62 290 GLY A O 1
ATOM 2300 N N . PHE A 1 291 ? 28.188 23.657 -28.312 1.00 46.44 291 PHE A N 1
ATOM 2301 C CA . PHE A 1 291 ? 27.376 23.234 -27.161 1.00 46.44 291 PHE A CA 1
ATOM 2302 C C . PHE A 1 291 ? 27.804 23.975 -25.887 1.00 46.44 291 PHE A C 1
ATOM 2304 O O . PHE A 1 291 ? 28.922 23.788 -25.413 1.00 46.44 291 PHE A O 1
ATOM 2311 N N . GLU A 1 292 ? 26.904 24.778 -25.317 1.00 42.59 292 GLU A N 1
ATOM 2312 C CA . GLU A 1 292 ? 27.102 25.409 -24.009 1.00 42.59 292 GLU A CA 1
ATOM 2313 C C . GLU A 1 292 ? 27.051 24.378 -22.872 1.00 42.59 292 GLU A C 1
ATOM 2315 O O . GLU A 1 292 ? 26.175 23.509 -22.809 1.00 42.59 292 GLU A O 1
ATOM 2320 N N . LEU A 1 293 ? 28.006 24.498 -21.950 1.00 44.41 293 LEU A N 1
ATOM 2321 C CA . LEU A 1 293 ? 28.044 23.781 -20.682 1.00 44.41 293 LEU A CA 1
ATOM 2322 C C . LEU A 1 293 ? 27.238 24.556 -19.639 1.00 44.41 293 LEU A C 1
ATOM 2324 O O . LEU A 1 293 ? 27.668 25.631 -19.248 1.00 44.41 293 LEU A O 1
ATOM 2328 N N . CYS A 1 294 ? 26.127 23.998 -19.147 1.00 44.03 294 CYS A N 1
ATOM 2329 C CA . CYS A 1 294 ? 25.581 24.378 -17.830 1.00 44.03 294 CYS A CA 1
ATOM 2330 C C . CYS A 1 294 ? 24.453 23.448 -17.357 1.00 44.03 294 CYS A C 1
ATOM 2332 O O . CYS A 1 294 ? 23.308 23.623 -17.775 1.00 44.03 294 CYS A O 1
ATOM 2334 N N . TRP A 1 295 ? 24.767 22.388 -16.601 1.00 45.41 295 TRP A N 1
ATOM 2335 C CA . TRP A 1 295 ? 23.833 21.752 -15.653 1.00 45.41 295 TRP A CA 1
ATOM 2336 C C . TRP A 1 295 ? 24.604 20.844 -14.689 1.00 45.41 295 TRP A C 1
ATOM 2338 O O . TRP A 1 295 ? 25.246 19.887 -15.118 1.00 45.41 295 TRP A O 1
ATOM 2348 N N . LEU A 1 296 ? 24.522 21.150 -13.398 1.00 47.88 296 LEU A N 1
ATOM 2349 C CA . LEU A 1 296 ? 24.946 20.301 -12.287 1.00 47.88 296 LEU A CA 1
ATOM 2350 C C . LEU A 1 296 ? 23.653 19.743 -11.670 1.00 47.88 296 LEU A C 1
ATOM 2352 O O . LEU A 1 296 ? 22.866 20.531 -11.154 1.00 47.88 296 LEU A O 1
ATOM 2356 N N . GLY A 1 297 ? 23.388 18.433 -11.769 1.00 57.97 297 GLY A N 1
ATOM 2357 C CA . GLY A 1 297 ? 22.311 17.814 -10.971 1.00 57.97 297 GLY A CA 1
ATOM 2358 C C . GLY A 1 297 ? 21.576 16.596 -11.551 1.00 57.97 297 GLY A C 1
ATOM 2359 O O . GLY A 1 297 ? 20.856 15.922 -10.819 1.00 57.97 297 GLY A O 1
ATOM 2360 N N . GLY A 1 298 ? 21.717 16.272 -12.844 1.00 62.41 298 GLY A N 1
ATOM 2361 C CA . GLY A 1 298 ? 20.864 15.249 -13.494 1.00 62.41 298 GLY A CA 1
ATOM 2362 C C . GLY A 1 298 ? 21.242 13.827 -13.096 1.00 62.41 298 GLY A C 1
ATOM 2363 O O . GLY A 1 298 ? 20.395 13.013 -12.733 1.00 62.41 298 GLY A O 1
ATOM 2364 N N . SER A 1 299 ? 22.548 13.567 -13.075 1.00 64.62 299 SER A N 1
ATOM 2365 C CA . SER A 1 299 ? 23.132 12.337 -12.541 1.00 64.62 299 SER A CA 1
ATOM 2366 C C . SER A 1 299 ? 22.860 12.164 -11.047 1.00 64.62 299 SER A C 1
ATOM 2368 O O . SER A 1 299 ? 22.704 11.037 -10.586 1.00 64.62 299 SER A O 1
ATOM 2370 N N . ASP A 1 300 ? 22.769 13.260 -10.289 1.00 73.81 300 ASP A N 1
ATOM 2371 C CA . ASP A 1 300 ? 22.566 13.209 -8.838 1.00 73.81 300 ASP A CA 1
ATOM 2372 C C . ASP A 1 300 ? 21.158 12.732 -8.490 1.00 73.81 300 ASP A C 1
ATOM 2374 O O . ASP A 1 300 ? 20.994 11.929 -7.572 1.00 73.81 300 ASP A O 1
ATOM 2378 N N . LEU A 1 301 ? 20.150 13.153 -9.261 1.00 76.06 301 LEU A N 1
ATOM 2379 C CA . LEU A 1 301 ? 18.778 12.682 -9.093 1.00 76.06 301 LEU A CA 1
ATOM 2380 C C . LEU A 1 301 ? 18.651 11.179 -9.389 1.00 76.06 301 LEU A C 1
ATOM 2382 O O . LEU A 1 301 ? 18.079 10.450 -8.580 1.00 76.06 301 LEU A O 1
ATOM 2386 N N . MET A 1 302 ? 19.230 10.701 -10.497 1.00 76.19 302 MET A N 1
ATOM 2387 C CA . MET A 1 302 ? 19.233 9.270 -10.837 1.00 76.19 302 MET A CA 1
ATOM 2388 C C . MET A 1 302 ? 19.969 8.446 -9.774 1.00 76.19 302 MET A C 1
ATOM 2390 O O . MET A 1 302 ? 19.436 7.464 -9.262 1.00 76.19 302 MET A O 1
ATOM 2394 N N . ASN A 1 303 ? 21.160 8.888 -9.358 1.00 80.81 303 ASN A N 1
ATOM 2395 C CA . ASN A 1 303 ? 21.923 8.218 -8.307 1.00 80.81 303 ASN A CA 1
ATOM 2396 C C . ASN A 1 303 ? 21.185 8.230 -6.959 1.00 80.81 303 ASN A C 1
ATOM 2398 O O . ASN A 1 303 ? 21.269 7.252 -6.221 1.00 80.81 303 ASN A O 1
ATOM 2402 N N . LYS A 1 304 ? 20.440 9.293 -6.627 1.00 81.94 304 LYS A N 1
ATOM 2403 C CA . LYS A 1 304 ? 19.606 9.351 -5.416 1.00 81.94 304 LYS A CA 1
ATOM 2404 C C . LYS A 1 304 ? 18.519 8.276 -5.424 1.00 81.94 304 LYS A C 1
ATOM 2406 O O . LYS A 1 304 ? 18.316 7.639 -4.397 1.00 81.94 304 LYS A O 1
ATOM 2411 N N . VAL A 1 305 ? 17.863 8.055 -6.561 1.00 80.31 305 VAL A N 1
ATOM 2412 C CA . VAL A 1 305 ? 16.851 6.997 -6.713 1.00 80.31 305 VAL A CA 1
ATOM 2413 C C . VAL A 1 305 ? 17.493 5.610 -6.673 1.00 80.31 305 VAL A C 1
ATOM 2415 O O . VAL A 1 305 ? 17.010 4.719 -5.987 1.00 80.31 305 VAL A O 1
ATOM 2418 N N . LEU A 1 306 ? 18.632 5.411 -7.334 1.00 79.12 306 LEU A N 1
ATOM 2419 C CA . LEU A 1 306 ? 19.313 4.112 -7.325 1.00 79.12 306 LEU A CA 1
ATOM 2420 C C . LEU A 1 306 ? 19.841 3.716 -5.935 1.00 79.12 306 LEU A C 1
ATOM 2422 O O . LEU A 1 306 ? 19.963 2.527 -5.646 1.00 79.12 306 LEU A O 1
ATOM 2426 N N . ARG A 1 307 ? 20.096 4.676 -5.033 1.00 80.50 307 ARG A N 1
ATOM 2427 C CA . ARG A 1 307 ? 20.409 4.386 -3.618 1.00 80.50 307 ARG A CA 1
ATOM 2428 C C . ARG A 1 307 ? 19.242 3.758 -2.861 1.00 80.50 307 ARG A C 1
ATOM 2430 O O . ARG A 1 307 ? 19.482 3.097 -1.860 1.00 80.50 307 ARG A O 1
ATOM 2437 N N . THR A 1 308 ? 18.006 3.957 -3.313 1.00 81.75 308 THR A N 1
ATOM 2438 C CA . THR A 1 308 ? 16.811 3.378 -2.687 1.00 81.75 308 THR A CA 1
ATOM 2439 C C . THR A 1 308 ? 16.404 2.047 -3.323 1.00 81.75 308 THR A C 1
ATOM 2441 O O . THR A 1 308 ? 15.268 1.618 -3.140 1.00 81.75 308 THR A O 1
ATOM 2444 N N . THR A 1 309 ? 17.296 1.404 -4.089 1.00 80.38 309 THR A N 1
ATOM 2445 C CA . THR A 1 309 ? 17.025 0.104 -4.721 1.00 80.38 309 THR A CA 1
ATOM 2446 C C . THR A 1 309 ? 16.785 -0.966 -3.646 1.00 80.38 309 THR A C 1
ATOM 2448 O O . THR A 1 309 ? 17.665 -1.180 -2.811 1.00 80.38 309 THR A O 1
ATOM 2451 N N . PRO A 1 310 ? 15.630 -1.656 -3.655 1.00 77.44 310 PRO A N 1
ATOM 2452 C CA . PRO A 1 310 ? 15.359 -2.765 -2.741 1.00 77.44 310 PRO A CA 1
ATOM 2453 C C . PRO A 1 310 ? 16.299 -3.955 -2.967 1.00 77.44 310 PRO A C 1
ATOM 2455 O O . PRO A 1 310 ? 16.679 -4.242 -4.104 1.00 77.44 310 PRO A O 1
ATOM 2458 N N . GLU A 1 311 ? 16.598 -4.715 -1.907 1.00 74.44 311 GLU A N 1
ATOM 2459 C CA . GLU A 1 311 ? 17.444 -5.921 -1.983 1.00 74.44 311 GLU A CA 1
ATOM 2460 C C . GLU A 1 311 ? 16.925 -6.936 -3.010 1.00 74.44 311 GLU A C 1
ATOM 2462 O O . GLU A 1 311 ? 17.710 -7.535 -3.742 1.00 74.44 311 GLU A O 1
ATOM 2467 N N . SER A 1 312 ? 15.603 -7.052 -3.154 1.00 71.94 312 SER A N 1
ATOM 2468 C CA . SER A 1 312 ? 14.953 -7.950 -4.115 1.00 71.94 312 SER A CA 1
ATOM 2469 C C . SER A 1 312 ? 15.279 -7.635 -5.584 1.00 71.94 312 SER A C 1
ATOM 2471 O O . SER A 1 312 ? 15.148 -8.499 -6.446 1.00 71.94 312 SER A O 1
ATOM 2473 N N . LEU A 1 313 ? 15.694 -6.401 -5.895 1.00 77.50 313 LEU A N 1
ATOM 2474 C CA . LEU A 1 313 ? 16.082 -5.980 -7.246 1.00 77.50 313 LEU A CA 1
ATOM 2475 C C . LEU A 1 313 ? 17.599 -5.975 -7.464 1.00 77.50 313 LEU A C 1
ATOM 2477 O O . LEU A 1 313 ? 18.037 -5.759 -8.593 1.00 77.50 313 LEU A O 1
ATOM 2481 N N . SER A 1 314 ? 18.404 -6.249 -6.434 1.00 70.56 314 SER A N 1
ATOM 2482 C CA . SER A 1 314 ? 19.874 -6.173 -6.492 1.00 70.56 314 SER A CA 1
ATOM 2483 C C . SER A 1 314 ? 20.499 -7.069 -7.571 1.00 70.56 314 SER A C 1
ATOM 2485 O O . SER A 1 314 ? 21.476 -6.682 -8.211 1.00 70.56 314 SER A O 1
ATOM 2487 N N . ASN A 1 315 ? 19.887 -8.226 -7.844 1.00 66.56 315 ASN A N 1
ATOM 2488 C CA . ASN A 1 315 ? 20.327 -9.164 -8.882 1.00 66.56 315 ASN A CA 1
ATOM 2489 C C . ASN A 1 315 ? 20.086 -8.647 -10.313 1.00 66.56 315 ASN A C 1
ATOM 2491 O O . ASN A 1 315 ? 20.799 -9.030 -11.238 1.00 66.56 315 ASN A O 1
ATOM 2495 N N . ILE A 1 316 ? 19.079 -7.792 -10.510 1.00 70.38 316 ILE A N 1
ATOM 2496 C CA . ILE A 1 316 ? 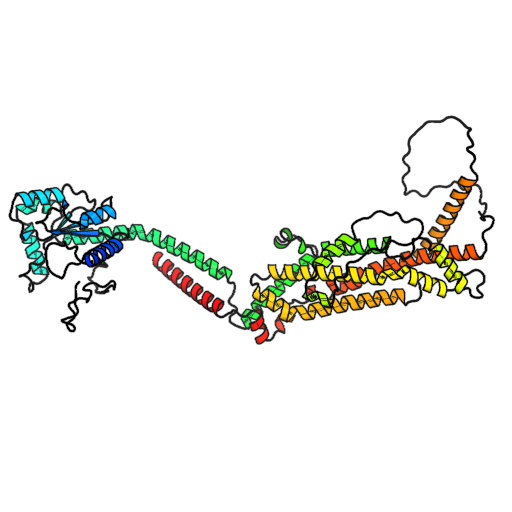18.711 -7.223 -11.821 1.00 70.38 316 ILE A CA 1
ATOM 2497 C C . ILE A 1 316 ? 19.347 -5.838 -12.006 1.00 70.38 316 ILE A C 1
ATOM 2499 O O . ILE A 1 316 ? 19.713 -5.439 -13.114 1.00 70.38 316 ILE A O 1
ATOM 2503 N N . ILE A 1 317 ? 19.497 -5.102 -10.908 1.00 75.12 317 ILE A N 1
ATOM 2504 C CA . ILE A 1 317 ? 19.998 -3.735 -10.853 1.00 75.12 317 ILE A CA 1
ATOM 2505 C C . ILE A 1 317 ? 21.243 -3.739 -9.960 1.00 75.12 317 ILE A C 1
ATOM 2507 O O . ILE A 1 317 ? 21.147 -3.444 -8.767 1.00 75.12 317 ILE A O 1
ATOM 2511 N N . PRO A 1 318 ? 22.431 -4.062 -10.508 1.00 64.12 318 PRO A N 1
ATOM 2512 C CA . PRO A 1 318 ? 23.660 -3.913 -9.748 1.00 64.12 318 PRO A CA 1
ATOM 2513 C C . PRO A 1 318 ? 23.825 -2.437 -9.381 1.00 64.12 318 PRO A C 1
ATOM 2515 O O . PRO A 1 318 ? 23.729 -1.567 -10.252 1.00 64.12 318 PRO A O 1
ATOM 2518 N N . VAL A 1 319 ? 24.071 -2.160 -8.097 1.00 59.88 319 VAL A N 1
ATOM 2519 C CA . VAL A 1 319 ? 24.233 -0.805 -7.545 1.00 59.88 319 VAL A CA 1
ATOM 2520 C C . VAL A 1 319 ? 25.585 -0.234 -7.983 1.00 59.88 319 VAL A C 1
ATOM 2522 O O . VAL A 1 319 ? 26.523 -0.090 -7.203 1.00 59.88 319 VAL A O 1
ATOM 2525 N N . LYS A 1 320 ? 25.718 0.051 -9.277 1.00 66.75 320 LYS A N 1
ATOM 2526 C CA . LYS A 1 320 ? 26.839 0.790 -9.844 1.00 66.75 320 LYS A CA 1
ATOM 2527 C C . LYS A 1 320 ? 26.363 2.214 -10.091 1.00 66.75 320 LYS A C 1
ATOM 2529 O O . LYS A 1 320 ? 25.457 2.436 -10.890 1.00 66.75 320 LYS A O 1
ATOM 2534 N N . PHE A 1 321 ? 26.942 3.170 -9.369 1.00 67.94 321 PHE A N 1
ATOM 2535 C CA . PHE A 1 321 ? 26.581 4.575 -9.525 1.00 67.94 321 PHE A CA 1
ATOM 2536 C C . PHE A 1 321 ? 26.995 5.087 -10.898 1.00 67.94 321 PHE A C 1
ATOM 2538 O O . PHE A 1 321 ? 28.094 4.803 -11.377 1.00 67.94 321 PHE A O 1
ATOM 2545 N N . PHE A 1 322 ? 26.104 5.861 -11.508 1.00 70.19 322 PHE A N 1
ATOM 2546 C CA . PHE A 1 322 ? 26.353 6.472 -12.797 1.00 70.19 322 PHE A CA 1
ATOM 2547 C C . PHE A 1 322 ? 27.343 7.625 -12.629 1.00 70.19 322 PHE A C 1
ATOM 2549 O O . PHE A 1 322 ? 27.049 8.608 -11.938 1.00 70.19 322 PHE A O 1
ATOM 2556 N N . GLN A 1 323 ? 28.508 7.506 -13.263 1.00 74.56 323 GLN A N 1
ATOM 2557 C CA . GLN A 1 323 ? 29.478 8.588 -13.378 1.00 74.56 323 GLN A CA 1
ATOM 2558 C C . GLN A 1 323 ? 29.322 9.225 -14.756 1.00 74.56 323 GLN A C 1
ATOM 2560 O O . GLN A 1 323 ? 29.661 8.637 -15.779 1.00 74.56 323 GLN A O 1
ATOM 2565 N N . ASN A 1 324 ? 28.775 10.439 -14.787 1.00 73.56 324 ASN A N 1
ATOM 2566 C CA . ASN A 1 324 ? 28.622 11.181 -16.031 1.00 73.56 324 ASN A CA 1
ATOM 2567 C C . ASN A 1 324 ? 29.990 11.693 -16.509 1.00 73.56 324 ASN A C 1
ATOM 2569 O O . ASN A 1 324 ? 30.468 12.729 -16.049 1.00 73.56 324 ASN A O 1
ATOM 2573 N N . GLU A 1 325 ? 30.616 10.974 -17.439 1.00 77.81 325 GLU A N 1
ATOM 2574 C CA . GLU A 1 325 ? 31.826 11.447 -18.106 1.00 77.81 325 GLU A CA 1
ATOM 2575 C C . GLU A 1 325 ? 31.501 12.507 -19.163 1.00 77.81 325 GLU A C 1
ATOM 2577 O O . GLU A 1 325 ? 30.785 12.252 -20.143 1.00 77.81 325 GLU A O 1
ATOM 2582 N N . MET A 1 326 ? 32.101 13.687 -19.012 1.00 77.50 326 MET A N 1
ATOM 2583 C CA . MET A 1 326 ? 31.957 14.776 -19.976 1.00 77.50 326 MET A CA 1
ATOM 2584 C C . MET A 1 326 ? 32.524 14.385 -21.353 1.00 77.50 326 MET A C 1
ATOM 2586 O O . MET A 1 326 ? 33.489 13.616 -21.434 1.00 77.50 326 MET A O 1
ATOM 2590 N N . PRO A 1 327 ? 31.931 14.866 -22.461 1.00 82.19 327 PRO A N 1
ATOM 2591 C CA . PRO A 1 327 ? 32.494 14.655 -23.790 1.00 82.19 327 PRO A CA 1
ATOM 2592 C C . PRO A 1 327 ? 33.911 15.225 -23.902 1.00 82.19 327 PRO A C 1
ATOM 2594 O O . PRO A 1 327 ? 34.172 16.325 -23.417 1.00 82.19 327 PRO A O 1
ATOM 2597 N N . ARG A 1 328 ? 34.810 14.483 -24.554 1.00 83.88 328 ARG A N 1
ATOM 2598 C CA . ARG A 1 328 ? 36.198 14.909 -24.798 1.00 83.88 328 ARG A CA 1
ATOM 2599 C C . ARG A 1 328 ? 36.264 15.813 -26.028 1.00 83.88 328 ARG A C 1
ATOM 2601 O O . ARG A 1 328 ? 35.473 15.643 -26.949 1.00 83.88 328 ARG A O 1
ATOM 2608 N N . ASP A 1 329 ? 37.200 16.749 -26.077 1.00 81.75 329 ASP A N 1
ATOM 2609 C CA . ASP A 1 329 ? 37.457 17.509 -27.306 1.00 81.75 329 ASP A CA 1
ATOM 2610 C C . ASP A 1 329 ? 38.296 16.669 -28.300 1.00 81.75 329 ASP A C 1
ATOM 2612 O O . ASP A 1 329 ? 38.814 15.607 -27.941 1.00 81.75 329 ASP A O 1
ATOM 2616 N N . GLY A 1 330 ? 38.410 17.114 -29.557 1.00 82.38 330 GLY A N 1
ATOM 2617 C CA . GLY A 1 330 ? 39.236 16.451 -30.578 1.00 82.38 330 GLY A CA 1
ATOM 2618 C C . GLY A 1 330 ? 38.496 15.483 -31.507 1.00 82.38 330 GLY A C 1
ATOM 2619 O O . GLY A 1 330 ? 39.116 14.564 -32.039 1.00 82.38 330 GLY A O 1
ATOM 2620 N N . LEU A 1 331 ? 37.192 15.683 -31.736 1.00 86.62 331 LEU A N 1
ATOM 2621 C CA . LEU A 1 331 ? 36.434 14.913 -32.734 1.00 86.62 331 LEU A CA 1
ATOM 2622 C C . LEU A 1 331 ? 37.065 15.035 -34.132 1.00 86.62 331 LEU A C 1
ATOM 2624 O O . LEU A 1 331 ? 37.087 14.074 -34.893 1.00 86.62 331 LEU A O 1
ATOM 2628 N N . GLU A 1 332 ? 37.603 16.206 -34.456 1.00 84.44 332 GLU A N 1
ATOM 2629 C CA . GLU A 1 332 ? 38.271 16.505 -35.718 1.00 84.44 332 GLU A CA 1
ATOM 2630 C C . GLU A 1 332 ? 39.499 15.600 -35.944 1.00 84.44 332 GLU A C 1
ATOM 2632 O O . GLU A 1 332 ? 39.673 15.081 -37.047 1.00 84.44 332 GLU A O 1
ATOM 2637 N N . ASN A 1 333 ? 40.276 15.315 -34.890 1.00 85.62 333 ASN A N 1
ATOM 2638 C CA . ASN A 1 333 ? 41.435 14.414 -34.948 1.00 85.62 333 ASN A CA 1
ATOM 2639 C C . ASN A 1 333 ? 41.009 12.957 -35.181 1.00 85.62 333 ASN A C 1
ATOM 2641 O O . ASN A 1 333 ? 41.636 12.238 -35.951 1.00 85.62 333 ASN A O 1
ATOM 2645 N N . ILE A 1 334 ? 39.909 12.533 -34.553 1.00 87.25 334 ILE A N 1
ATOM 2646 C CA . ILE A 1 334 ? 39.346 11.184 -34.720 1.00 87.25 334 ILE A CA 1
ATOM 2647 C C . ILE A 1 334 ? 38.798 10.997 -36.137 1.00 87.25 334 ILE A C 1
ATOM 2649 O O . ILE A 1 334 ? 39.011 9.962 -36.767 1.00 87.25 334 ILE A O 1
ATOM 2653 N N . ILE A 1 335 ? 38.131 12.020 -36.681 1.00 87.44 335 ILE A N 1
ATOM 2654 C CA . ILE A 1 335 ? 37.702 12.023 -38.083 1.00 87.44 335 ILE A CA 1
ATOM 2655 C C . ILE A 1 335 ? 38.917 11.931 -39.006 1.00 87.44 335 ILE A C 1
ATOM 2657 O O . ILE A 1 335 ? 38.859 11.203 -39.990 1.00 87.44 335 ILE A O 1
ATOM 2661 N N . GLU A 1 336 ? 40.013 12.625 -38.707 1.00 86.25 336 GLU A N 1
ATOM 2662 C CA . GLU A 1 336 ? 41.240 12.557 -39.499 1.00 86.25 336 GLU A CA 1
ATOM 2663 C C . GLU A 1 336 ? 41.917 11.180 -39.453 1.00 86.25 336 GLU A C 1
ATOM 2665 O O . GLU A 1 336 ? 42.310 10.664 -40.505 1.00 86.25 336 GLU A O 1
ATOM 2670 N N . GLU A 1 337 ? 41.998 10.563 -38.275 1.00 86.19 337 GLU A N 1
ATOM 2671 C CA . GLU A 1 337 ? 42.541 9.218 -38.074 1.00 86.19 337 GLU A CA 1
ATOM 2672 C C . GLU A 1 337 ? 41.723 8.172 -38.845 1.00 86.19 337 GLU A C 1
ATOM 2674 O O . GLU A 1 337 ? 42.260 7.444 -39.687 1.00 86.19 337 GLU A O 1
ATOM 2679 N N . HIS A 1 338 ? 40.402 8.150 -38.640 1.00 85.00 338 HIS A N 1
ATOM 2680 C CA . HIS A 1 338 ? 39.513 7.219 -39.334 1.00 85.00 338 HIS A CA 1
ATOM 2681 C C . HIS A 1 338 ? 39.397 7.515 -40.822 1.00 85.00 338 HIS A C 1
ATOM 2683 O O . HIS A 1 338 ? 39.320 6.592 -41.626 1.00 85.00 338 HIS A O 1
ATOM 2689 N N . TYR A 1 339 ? 39.403 8.776 -41.239 1.00 84.12 339 TYR A N 1
ATOM 2690 C CA . TYR A 1 339 ? 39.412 9.068 -42.662 1.00 84.12 339 TYR A CA 1
ATOM 2691 C C . TYR A 1 339 ? 40.696 8.533 -43.287 1.00 84.12 339 TYR A C 1
ATOM 2693 O O . TYR A 1 339 ? 40.607 7.823 -44.276 1.00 84.12 339 TYR A O 1
ATOM 2701 N N . SER A 1 340 ? 41.868 8.779 -42.691 1.00 82.00 340 SER A N 1
ATOM 2702 C CA . SER A 1 340 ? 43.169 8.344 -43.221 1.00 82.00 340 SER A CA 1
ATOM 2703 C C . SER A 1 340 ? 43.357 6.826 -43.240 1.00 82.00 340 SER A C 1
ATOM 2705 O O . SER A 1 340 ? 43.917 6.314 -44.206 1.00 82.00 340 SER A O 1
ATOM 2707 N N . GLY A 1 341 ? 42.858 6.109 -42.230 1.00 78.94 341 GLY A N 1
ATOM 2708 C CA . GLY A 1 341 ? 42.943 4.646 -42.161 1.00 78.94 341 GLY A CA 1
ATOM 2709 C C . GLY A 1 341 ? 41.962 3.899 -43.073 1.00 78.94 341 GLY A C 1
ATOM 2710 O O . GLY A 1 341 ? 42.193 2.735 -43.388 1.00 78.94 341 GLY A O 1
ATOM 2711 N N . PHE A 1 342 ? 40.881 4.554 -43.513 1.00 72.94 342 PHE A N 1
ATOM 2712 C CA . PHE A 1 342 ? 39.795 3.927 -44.275 1.00 72.94 342 PHE A CA 1
ATOM 2713 C C . PHE A 1 342 ? 39.566 4.567 -45.660 1.00 72.94 342 PHE A C 1
ATOM 2715 O O . PHE A 1 342 ? 38.520 4.330 -46.268 1.00 72.94 342 PHE A O 1
ATOM 2722 N N . LYS A 1 343 ? 40.519 5.362 -46.183 1.00 71.06 343 LYS A N 1
ATOM 2723 C CA . LYS A 1 343 ? 40.413 5.972 -47.526 1.00 71.06 343 LYS A CA 1
ATOM 2724 C C . LYS A 1 343 ? 40.303 4.890 -48.601 1.00 71.06 343 LYS A C 1
ATOM 2726 O O . LYS A 1 343 ? 41.228 4.104 -48.794 1.00 71.06 343 LYS A O 1
ATOM 2731 N N . GLY A 1 344 ? 39.184 4.884 -49.320 1.00 69.94 344 GLY A N 1
ATOM 2732 C CA . GLY A 1 344 ? 39.003 4.111 -50.548 1.00 69.94 344 GLY A CA 1
ATOM 2733 C C . GLY A 1 344 ? 39.396 4.905 -51.804 1.00 69.94 344 GLY A C 1
ATOM 2734 O O . GLY A 1 344 ? 39.813 6.060 -51.697 1.00 69.94 344 GLY A O 1
ATOM 2735 N N . PRO A 1 345 ? 39.223 4.335 -53.013 1.00 71.81 345 PRO A N 1
ATOM 2736 C CA . PRO A 1 345 ? 39.453 5.013 -54.299 1.00 71.81 345 PRO A CA 1
ATOM 2737 C C . PRO A 1 345 ? 38.361 6.058 -54.637 1.00 71.81 345 PRO A C 1
ATOM 2739 O O . PRO A 1 345 ? 37.943 6.201 -55.783 1.00 71.81 345 PRO A O 1
ATOM 2742 N N . GLU A 1 346 ? 37.845 6.763 -53.633 1.00 73.62 346 GLU A N 1
ATOM 2743 C CA . GLU A 1 346 ? 36.673 7.632 -53.734 1.00 73.62 346 GLU A CA 1
ATOM 2744 C C . GLU A 1 346 ? 37.047 9.006 -54.309 1.00 73.62 346 GLU A C 1
ATOM 2746 O O . GLU A 1 346 ? 37.970 9.676 -53.843 1.00 73.62 346 GLU A O 1
ATOM 2751 N N . LEU A 1 347 ? 36.305 9.453 -55.327 1.00 65.62 347 LEU A N 1
ATOM 2752 C CA . LEU A 1 347 ? 36.555 10.718 -56.019 1.00 65.62 347 LEU A CA 1
ATOM 2753 C C . LEU A 1 347 ? 35.925 11.889 -55.246 1.00 65.62 347 LEU A C 1
ATOM 2755 O O . LEU A 1 347 ? 34.848 12.374 -55.583 1.00 65.62 347 LEU A O 1
ATOM 2759 N N . GLY A 1 348 ? 36.565 12.299 -54.153 1.00 65.12 348 GLY A N 1
ATOM 2760 C CA . GLY A 1 348 ? 36.154 13.485 -53.385 1.00 65.12 348 GLY A CA 1
ATOM 2761 C C . GLY A 1 348 ? 34.913 13.363 -52.536 1.00 65.12 348 GLY A C 1
ATOM 2762 O O . GLY A 1 348 ? 34.289 14.355 -52.163 1.00 65.12 348 GLY A O 1
ATOM 2763 N N . THR A 1 349 ? 34.598 12.131 -52.172 1.00 74.94 349 THR A N 1
ATOM 2764 C CA . THR A 1 349 ? 33.572 11.796 -51.194 1.00 74.94 349 THR A CA 1
ATOM 2765 C C . THR A 1 349 ? 34.156 10.828 -50.169 1.00 74.94 349 THR A C 1
ATOM 2767 O O . THR A 1 349 ? 35.357 10.566 -50.182 1.00 74.94 349 THR A O 1
ATOM 2770 N N . PHE A 1 350 ? 33.321 10.365 -49.243 1.00 80.12 350 PHE A N 1
ATOM 2771 C CA . PHE A 1 350 ? 33.700 9.373 -48.247 1.00 80.12 350 PHE A CA 1
ATOM 2772 C C . PHE A 1 350 ? 32.716 8.200 -48.271 1.00 80.12 350 PHE A C 1
ATOM 2774 O O . PHE A 1 350 ? 31.510 8.385 -48.468 1.00 80.12 350 PHE A O 1
ATOM 2781 N N . GLY A 1 351 ? 33.221 7.000 -48.020 1.00 77.12 351 GLY A N 1
ATOM 2782 C CA . GLY A 1 351 ? 32.437 5.778 -47.965 1.00 77.12 351 GLY A CA 1
ATOM 2783 C C . GLY A 1 351 ? 31.543 5.701 -46.735 1.00 77.12 351 GLY A C 1
ATOM 2784 O O . GLY A 1 351 ? 31.880 6.172 -45.645 1.00 77.12 351 GLY A O 1
ATOM 2785 N N . GLY A 1 352 ? 30.397 5.027 -46.872 1.00 77.38 352 GLY A N 1
ATOM 2786 C CA . GLY A 1 352 ? 29.446 4.837 -45.768 1.00 77.38 352 GLY A CA 1
ATOM 2787 C C . GLY A 1 352 ? 30.013 4.064 -44.563 1.00 77.38 352 GLY A C 1
ATOM 2788 O O . GLY A 1 352 ? 29.478 4.158 -43.456 1.00 77.38 352 GLY A O 1
ATOM 2789 N N . SER A 1 353 ? 31.114 3.328 -44.744 1.00 83.69 353 SER A N 1
ATOM 2790 C CA . SER A 1 353 ? 31.837 2.627 -43.674 1.00 83.69 353 SER A CA 1
ATOM 2791 C C . SER A 1 353 ? 32.446 3.593 -42.654 1.00 83.69 353 SER A C 1
ATOM 2793 O O . SER A 1 353 ? 32.283 3.375 -41.453 1.00 83.69 353 SER A O 1
ATOM 2795 N N . VAL A 1 354 ? 33.061 4.690 -43.110 1.00 87.00 354 VAL A N 1
ATOM 2796 C CA . VAL A 1 354 ? 33.687 5.707 -42.247 1.00 87.00 354 VAL A CA 1
ATOM 2797 C C . VAL A 1 354 ? 32.640 6.334 -41.326 1.00 87.00 354 VAL A C 1
ATOM 2799 O O . VAL A 1 354 ? 32.831 6.400 -40.113 1.00 87.00 354 VAL A O 1
ATOM 2802 N N . LEU A 1 355 ? 31.478 6.699 -41.880 1.00 87.62 355 LEU A N 1
ATOM 2803 C CA . LEU A 1 355 ? 30.368 7.254 -41.101 1.00 87.62 355 LEU A CA 1
ATOM 2804 C C . LEU A 1 355 ? 29.821 6.256 -40.072 1.00 87.62 355 LEU A C 1
ATOM 2806 O O . LEU A 1 355 ? 29.469 6.652 -38.965 1.00 87.62 355 LEU A O 1
ATOM 2810 N N . THR A 1 356 ? 29.764 4.969 -40.423 1.00 88.44 356 THR A N 1
ATOM 2811 C CA . THR A 1 356 ? 29.300 3.907 -39.517 1.00 88.44 356 THR A CA 1
ATOM 2812 C C . THR A 1 356 ? 30.218 3.770 -38.304 1.00 88.44 356 THR A C 1
ATOM 2814 O O . THR A 1 356 ? 29.737 3.713 -37.173 1.00 88.44 356 THR A O 1
ATOM 2817 N N . ILE A 1 357 ? 31.535 3.753 -38.526 1.00 88.44 357 ILE A N 1
ATOM 2818 C CA . ILE A 1 357 ? 32.535 3.622 -37.459 1.00 88.44 357 ILE A CA 1
ATOM 2819 C C . ILE A 1 357 ? 32.510 4.857 -36.556 1.00 88.44 357 ILE A C 1
ATOM 2821 O O . ILE A 1 357 ? 32.368 4.716 -35.342 1.00 88.44 357 ILE A O 1
ATOM 2825 N N . LEU A 1 358 ? 32.543 6.055 -37.150 1.00 90.69 358 LEU A N 1
ATOM 2826 C CA . LEU A 1 358 ? 32.494 7.315 -36.408 1.00 90.69 358 LEU A CA 1
ATOM 2827 C C . LEU A 1 358 ? 31.201 7.462 -35.603 1.00 90.69 358 LEU A C 1
ATOM 2829 O O . LEU A 1 358 ? 31.232 7.896 -34.454 1.00 90.69 358 LEU A O 1
ATOM 2833 N N . PHE A 1 359 ? 30.053 7.076 -36.169 1.00 91.94 359 PHE A N 1
ATOM 2834 C CA . PHE A 1 359 ? 28.786 7.094 -35.442 1.00 91.94 359 PHE A CA 1
ATOM 2835 C C . PHE A 1 359 ? 28.801 6.124 -34.260 1.00 91.94 359 PHE A C 1
ATOM 2837 O O . PHE A 1 359 ? 28.437 6.518 -33.151 1.00 91.94 359 PHE A O 1
ATOM 2844 N N . ARG A 1 360 ? 29.258 4.882 -34.471 1.00 91.25 360 ARG A N 1
ATOM 2845 C CA . ARG A 1 360 ? 29.359 3.883 -33.401 1.00 91.25 360 ARG A CA 1
ATOM 2846 C C . ARG A 1 360 ? 30.270 4.369 -32.283 1.00 91.25 360 ARG A C 1
ATOM 2848 O O . ARG A 1 360 ? 29.924 4.212 -31.116 1.00 91.25 360 ARG A O 1
ATOM 2855 N N . GLU A 1 361 ? 31.413 4.952 -32.624 1.00 89.75 361 GLU A N 1
ATOM 2856 C CA . GLU A 1 361 ? 32.323 5.515 -31.636 1.00 89.75 361 GLU A CA 1
ATOM 2857 C C . GLU A 1 361 ? 31.684 6.674 -30.865 1.00 89.75 361 GLU A C 1
ATOM 2859 O O . GLU A 1 361 ? 31.743 6.723 -29.634 1.00 89.75 361 GLU A O 1
ATOM 2864 N N . GLN A 1 362 ? 31.002 7.567 -31.577 1.00 90.88 362 GLN A N 1
ATOM 2865 C CA . GLN A 1 362 ? 30.348 8.713 -30.973 1.00 90.88 362 GLN A CA 1
ATOM 2866 C C . GLN A 1 362 ? 29.204 8.313 -30.034 1.00 90.88 362 GLN A C 1
ATOM 2868 O O . GLN A 1 362 ? 28.980 8.984 -29.027 1.00 90.88 362 GLN A O 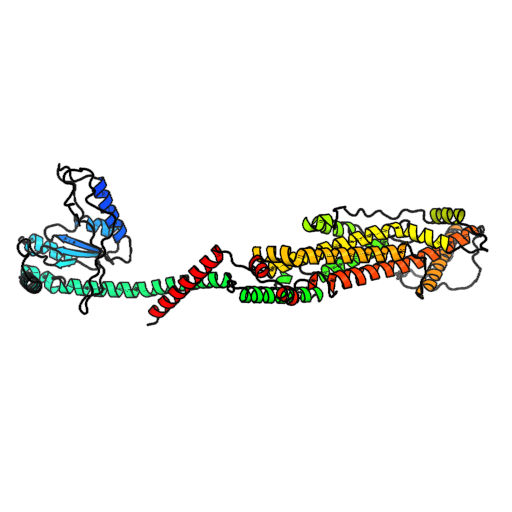1
ATOM 2873 N N . ALA A 1 363 ? 28.510 7.216 -30.337 1.00 92.25 363 ALA A N 1
ATOM 2874 C CA . ALA A 1 363 ? 27.374 6.696 -29.585 1.00 92.25 363 ALA A CA 1
ATOM 2875 C C . ALA A 1 363 ? 27.743 5.620 -28.537 1.00 92.25 363 ALA A C 1
ATOM 2877 O O . ALA A 1 363 ? 26.849 5.015 -27.947 1.00 92.25 363 ALA A O 1
ATOM 2878 N N . GLN A 1 364 ? 29.032 5.399 -28.236 1.00 89.56 364 GLN A N 1
ATOM 2879 C CA . GLN A 1 364 ? 29.483 4.381 -27.261 1.00 89.56 364 GLN A CA 1
ATOM 2880 C C . GLN A 1 364 ? 28.792 4.488 -25.891 1.00 89.56 364 GLN A C 1
ATOM 2882 O O . GLN A 1 364 ? 28.498 3.473 -25.261 1.00 89.56 364 GLN A O 1
ATOM 2887 N N . LYS A 1 365 ? 28.480 5.713 -25.452 1.00 90.25 365 LYS A N 1
ATOM 2888 C CA . LYS A 1 365 ? 27.838 5.992 -24.161 1.00 90.25 365 LYS A CA 1
ATOM 2889 C C . LYS A 1 365 ? 26.346 5.628 -24.119 1.00 90.25 365 LYS A C 1
ATOM 2891 O O . LYS A 1 365 ? 25.789 5.486 -23.037 1.00 90.25 365 LYS A O 1
ATOM 2896 N N . TRP A 1 366 ? 25.677 5.446 -25.262 1.00 93.38 366 TRP A N 1
ATOM 2897 C CA . TRP A 1 366 ? 24.214 5.280 -25.309 1.00 93.38 366 TRP A CA 1
ATOM 2898 C C . TRP A 1 366 ? 23.729 4.050 -24.544 1.00 93.38 366 TRP A C 1
ATOM 2900 O O . TRP A 1 366 ? 22.672 4.103 -23.918 1.00 93.38 366 TRP A O 1
ATOM 2910 N N . ARG A 1 367 ? 24.514 2.963 -24.558 1.00 92.00 367 ARG A N 1
ATOM 2911 C CA . ARG A 1 367 ? 24.184 1.728 -23.836 1.00 92.00 367 ARG A CA 1
ATOM 2912 C C . ARG A 1 367 ? 24.049 1.975 -22.338 1.00 92.00 367 ARG A C 1
ATOM 2914 O O . ARG A 1 367 ? 23.020 1.642 -21.763 1.00 92.00 367 ARG A O 1
ATOM 2921 N N . GLU A 1 368 ? 25.070 2.573 -21.733 1.00 89.56 368 GLU A N 1
ATOM 2922 C CA . GLU A 1 368 ? 25.101 2.829 -20.294 1.00 89.56 368 GLU A CA 1
ATOM 2923 C C . GLU A 1 368 ? 23.988 3.799 -19.883 1.00 89.56 368 GLU A C 1
ATOM 2925 O O . GLU A 1 368 ? 23.263 3.537 -18.930 1.00 89.56 368 GLU A O 1
ATOM 2930 N N . TYR A 1 369 ? 23.779 4.876 -20.644 1.00 90.12 369 TYR A N 1
ATOM 2931 C CA . TYR A 1 369 ? 22.767 5.886 -20.320 1.00 90.12 369 TYR A CA 1
ATOM 2932 C C . TYR A 1 369 ? 21.346 5.316 -20.385 1.00 90.12 369 TYR A C 1
ATOM 2934 O O . TYR A 1 369 ? 20.534 5.584 -19.499 1.00 90.12 369 TYR A O 1
ATOM 2942 N N . ALA A 1 370 ? 21.042 4.520 -21.414 1.00 92.88 370 ALA A N 1
ATOM 2943 C CA . ALA A 1 370 ? 19.735 3.887 -21.549 1.00 92.88 370 ALA A CA 1
ATOM 2944 C C . ALA A 1 370 ? 19.493 2.855 -20.441 1.00 92.88 370 ALA A C 1
ATOM 2946 O O . ALA A 1 370 ? 18.436 2.864 -19.812 1.00 92.88 370 ALA A O 1
ATOM 2947 N N . GLU A 1 371 ? 20.484 2.006 -20.158 1.00 91.00 371 GLU A N 1
ATOM 2948 C CA . GLU A 1 371 ? 20.393 1.003 -19.098 1.00 91.00 371 GLU A CA 1
ATOM 2949 C C . GLU A 1 371 ? 20.175 1.652 -17.723 1.00 91.00 371 GLU A C 1
ATOM 2951 O O . GLU A 1 371 ? 19.300 1.221 -16.971 1.00 91.00 371 GLU A O 1
ATOM 2956 N N . MET A 1 372 ? 20.905 2.727 -17.411 1.00 88.12 372 MET A N 1
ATOM 2957 C CA . MET A 1 372 ? 20.754 3.455 -16.148 1.00 88.12 372 MET A CA 1
ATOM 2958 C C . MET A 1 372 ? 19.399 4.151 -16.023 1.00 88.12 372 MET A C 1
ATOM 2960 O O . MET A 1 372 ? 18.782 4.097 -14.955 1.00 88.12 372 MET A O 1
ATOM 2964 N N . HIS A 1 373 ? 18.904 4.764 -17.100 1.00 91.56 373 HIS A N 1
ATOM 2965 C CA . HIS A 1 373 ? 17.578 5.385 -17.108 1.00 91.56 373 HIS A CA 1
ATOM 2966 C C . HIS A 1 373 ? 16.482 4.362 -16.808 1.00 91.56 373 HIS A C 1
ATOM 2968 O O . HIS A 1 373 ? 15.681 4.549 -15.895 1.00 91.56 373 HIS A O 1
ATOM 2974 N N . ILE A 1 374 ? 16.496 3.227 -17.504 1.00 93.25 374 ILE A N 1
ATOM 2975 C CA . ILE A 1 374 ? 15.465 2.195 -17.339 1.00 93.25 374 ILE A CA 1
ATOM 2976 C C . ILE A 1 374 ? 15.524 1.577 -15.949 1.00 93.25 374 ILE A C 1
ATOM 2978 O O . ILE A 1 374 ? 14.483 1.416 -15.319 1.00 93.25 374 ILE A O 1
ATOM 2982 N N . LYS A 1 375 ? 16.724 1.292 -15.432 1.00 91.19 375 LYS A N 1
ATOM 2983 C CA . LYS A 1 375 ? 16.901 0.843 -14.044 1.00 91.19 375 LYS A CA 1
ATOM 2984 C C . LYS A 1 375 ? 16.303 1.837 -13.051 1.00 91.19 375 LYS A C 1
ATOM 2986 O O . LYS A 1 375 ? 15.591 1.433 -12.138 1.00 91.19 375 LYS A O 1
ATOM 2991 N N . THR A 1 376 ? 16.540 3.132 -13.257 1.00 89.44 376 THR A N 1
ATOM 2992 C CA . THR A 1 376 ? 15.985 4.194 -12.407 1.00 89.44 376 THR A CA 1
ATOM 2993 C C . THR A 1 376 ? 14.456 4.190 -12.447 1.00 89.44 376 THR A C 1
ATOM 2995 O O . THR A 1 376 ? 13.817 4.206 -11.398 1.00 89.44 376 THR A O 1
ATOM 2998 N N . VAL A 1 377 ? 13.856 4.102 -13.638 1.00 92.81 377 VAL A N 1
ATOM 2999 C CA . VAL A 1 377 ? 12.395 4.037 -13.805 1.00 92.81 377 VAL A CA 1
ATOM 3000 C C . VAL A 1 377 ? 11.805 2.778 -13.160 1.00 92.81 377 VAL A C 1
ATOM 3002 O O . VAL A 1 377 ? 10.781 2.868 -12.487 1.00 92.81 377 VAL A O 1
ATOM 3005 N N . VAL A 1 378 ? 12.461 1.622 -13.297 1.00 93.56 378 VAL A N 1
ATOM 3006 C CA . VAL A 1 378 ? 12.049 0.372 -12.635 1.00 93.56 378 VAL A CA 1
ATOM 3007 C C . VAL A 1 378 ? 12.013 0.539 -11.114 1.00 93.56 378 VAL A C 1
ATOM 3009 O O . VAL A 1 378 ? 11.030 0.150 -10.492 1.00 93.56 378 VAL A O 1
ATOM 3012 N N . VAL A 1 379 ? 13.027 1.170 -10.510 1.00 91.06 379 VAL A N 1
ATOM 3013 C CA . VAL A 1 379 ? 13.049 1.433 -9.058 1.00 91.06 379 VAL A CA 1
ATOM 3014 C C . VAL A 1 379 ? 11.914 2.370 -8.635 1.00 91.06 379 VAL A C 1
ATOM 3016 O O . VAL A 1 379 ? 11.277 2.129 -7.610 1.00 91.06 379 VAL A O 1
ATOM 3019 N N . VAL A 1 380 ? 11.622 3.413 -9.423 1.00 91.12 380 VAL A N 1
ATOM 3020 C CA . VAL A 1 380 ? 10.489 4.319 -9.154 1.00 91.12 380 VAL A CA 1
ATOM 3021 C C . VAL A 1 380 ? 9.165 3.552 -9.158 1.00 91.12 380 VAL A C 1
ATOM 3023 O O . VAL A 1 380 ? 8.356 3.731 -8.249 1.00 91.12 380 VAL A O 1
ATOM 3026 N N . ILE A 1 381 ? 8.958 2.678 -10.146 1.00 93.31 381 ILE A N 1
ATOM 3027 C CA . ILE A 1 381 ? 7.742 1.864 -10.264 1.00 93.31 381 ILE A CA 1
ATOM 3028 C C . ILE A 1 381 ? 7.637 0.861 -9.115 1.00 93.31 381 ILE A C 1
ATOM 3030 O O . ILE A 1 381 ? 6.578 0.758 -8.503 1.00 93.31 381 ILE A O 1
ATOM 3034 N N . ASP A 1 382 ? 8.719 0.167 -8.765 1.00 92.44 382 ASP A N 1
ATOM 3035 C CA . ASP A 1 382 ? 8.709 -0.791 -7.656 1.00 92.44 382 ASP A CA 1
ATOM 3036 C C . ASP A 1 382 ? 8.362 -0.109 -6.324 1.00 92.44 382 ASP A C 1
ATOM 3038 O O . ASP A 1 382 ? 7.491 -0.570 -5.583 1.00 92.44 382 ASP A O 1
ATOM 3042 N N . HIS A 1 383 ? 8.970 1.051 -6.053 1.00 90.69 383 HIS A N 1
ATOM 3043 C CA . HIS A 1 383 ? 8.673 1.832 -4.856 1.00 90.69 383 HIS A CA 1
ATOM 3044 C C . HIS A 1 383 ? 7.220 2.326 -4.832 1.00 90.69 383 HIS A C 1
ATOM 3046 O O . HIS A 1 383 ? 6.568 2.275 -3.783 1.00 90.69 383 HIS A O 1
ATOM 3052 N N . PHE A 1 384 ? 6.699 2.766 -5.981 1.00 92.75 384 PHE A N 1
ATOM 3053 C CA . PHE A 1 384 ? 5.294 3.133 -6.140 1.00 92.75 384 PHE A CA 1
ATOM 3054 C C . PHE A 1 384 ? 4.369 1.954 -5.814 1.00 92.75 384 PHE A C 1
ATOM 3056 O O . PHE A 1 384 ? 3.476 2.104 -4.982 1.00 92.75 384 PHE A O 1
ATOM 3063 N N . LEU A 1 385 ? 4.611 0.777 -6.398 1.00 93.06 385 LEU A N 1
ATOM 3064 C CA . LEU A 1 385 ? 3.777 -0.413 -6.208 1.00 93.06 385 LEU A CA 1
ATOM 3065 C C . LEU A 1 385 ? 3.758 -0.873 -4.744 1.00 93.06 385 LEU A C 1
ATOM 3067 O O . LEU A 1 385 ? 2.686 -1.139 -4.201 1.00 93.06 385 LEU A O 1
ATOM 3071 N N . ARG A 1 386 ? 4.920 -0.903 -4.076 1.00 91.25 386 ARG A N 1
ATOM 3072 C CA . ARG A 1 386 ? 5.020 -1.238 -2.642 1.00 91.25 386 ARG A CA 1
ATOM 3073 C C . ARG A 1 386 ? 4.264 -0.239 -1.773 1.00 91.25 386 ARG A C 1
ATOM 3075 O O . ARG A 1 386 ? 3.512 -0.630 -0.881 1.00 91.25 386 ARG A O 1
ATOM 3082 N N . SER A 1 387 ? 4.445 1.051 -2.053 1.00 90.00 387 SER A N 1
ATOM 3083 C CA . SER A 1 387 ? 3.772 2.126 -1.321 1.00 90.00 387 SER A CA 1
ATOM 3084 C C . SER A 1 387 ? 2.258 2.043 -1.503 1.00 90.00 387 SER A C 1
ATOM 3086 O O . SER A 1 387 ? 1.515 2.109 -0.525 1.00 90.00 387 SER A O 1
ATOM 3088 N N . LEU A 1 388 ? 1.795 1.821 -2.732 1.00 90.69 388 LEU A N 1
ATOM 3089 C CA . LEU A 1 388 ? 0.377 1.710 -3.036 1.00 90.69 388 LEU A CA 1
ATOM 3090 C C . LEU A 1 388 ? -0.258 0.483 -2.372 1.00 90.69 388 LEU A C 1
ATOM 3092 O O . LEU A 1 388 ? -1.342 0.590 -1.796 1.00 90.69 388 LEU A O 1
ATOM 3096 N N . LEU A 1 389 ? 0.426 -0.664 -2.395 1.00 91.19 389 LEU A N 1
ATOM 3097 C CA . LEU A 1 389 ? -0.059 -1.877 -1.742 1.00 91.19 389 LEU A CA 1
ATOM 3098 C C . LEU A 1 389 ? -0.217 -1.669 -0.229 1.00 91.19 389 LEU A C 1
ATOM 3100 O O . LEU A 1 389 ? -1.250 -2.033 0.333 1.00 91.19 389 LEU A O 1
ATOM 3104 N N . SER A 1 390 ? 0.753 -1.001 0.406 1.00 88.44 390 SER A N 1
ATOM 3105 C CA . SER A 1 390 ? 0.706 -0.686 1.840 1.00 88.44 390 SER A CA 1
ATOM 3106 C C . SER A 1 390 ? -0.431 0.264 2.243 1.00 88.44 390 SER A C 1
ATOM 3108 O O . SER A 1 390 ? -0.859 0.249 3.391 1.00 88.44 390 SER A O 1
ATOM 3110 N N . GLN A 1 391 ? -0.941 1.080 1.314 1.00 86.69 391 GLN A N 1
ATOM 3111 C CA . GLN A 1 391 ? -2.093 1.956 1.563 1.00 86.69 391 GLN A CA 1
ATOM 3112 C C . GLN A 1 391 ? -3.432 1.289 1.256 1.00 86.69 391 GLN A C 1
ATOM 3114 O O . GLN A 1 391 ? -4.440 1.561 1.912 1.00 86.69 391 GLN A O 1
ATOM 3119 N N . CYS A 1 392 ? -3.462 0.424 0.243 1.00 86.31 392 CYS A N 1
ATOM 3120 C CA . CYS A 1 392 ? -4.667 -0.314 -0.113 1.00 86.31 392 CYS A CA 1
ATOM 3121 C C . CYS A 1 392 ? -4.995 -1.392 0.928 1.00 86.31 392 CYS A C 1
ATOM 3123 O O . CYS A 1 392 ? -6.175 -1.654 1.169 1.00 86.31 392 CYS A O 1
ATOM 3125 N N . CYS A 1 393 ? -3.974 -1.994 1.547 1.00 83.81 393 CYS A N 1
ATOM 3126 C CA . CYS A 1 393 ? -4.117 -3.063 2.527 1.00 83.81 393 CYS A CA 1
ATOM 3127 C C . CYS A 1 393 ? -3.697 -2.601 3.930 1.00 83.81 393 CYS A C 1
ATOM 3129 O O . CYS A 1 393 ? -2.544 -2.255 4.163 1.00 83.81 393 CYS A O 1
ATOM 3131 N N . SER A 1 394 ? -4.631 -2.637 4.883 1.00 79.88 394 SER A N 1
ATOM 3132 C CA . SER A 1 394 ? -4.353 -2.354 6.299 1.00 79.88 394 SER A CA 1
ATOM 3133 C C . SER A 1 394 ? -3.562 -3.469 6.990 1.00 79.88 394 SER A C 1
ATOM 3135 O O . SER A 1 394 ? -2.906 -3.227 8.002 1.00 79.88 394 SER A O 1
ATOM 3137 N N . ASP A 1 395 ? -3.649 -4.692 6.464 1.00 82.62 395 ASP A N 1
ATOM 3138 C CA . ASP A 1 395 ? -3.000 -5.880 7.006 1.00 82.62 395 ASP A CA 1
ATOM 3139 C C . ASP A 1 395 ? -1.620 -6.063 6.359 1.00 82.62 395 ASP A C 1
ATOM 3141 O O . ASP A 1 395 ? -1.492 -6.394 5.178 1.00 82.62 395 ASP A O 1
ATOM 3145 N N . LYS A 1 396 ? -0.568 -5.812 7.144 1.00 84.12 396 LYS A N 1
ATOM 3146 C CA . LYS A 1 396 ? 0.818 -5.873 6.661 1.00 84.12 396 LYS A CA 1
ATOM 3147 C C . LYS A 1 396 ? 1.221 -7.279 6.229 1.00 84.12 396 LYS A C 1
ATOM 3149 O O . LYS A 1 396 ? 2.030 -7.398 5.313 1.00 84.12 396 LYS A O 1
ATOM 3154 N N . GLU A 1 397 ? 0.664 -8.308 6.863 1.00 84.50 397 GLU A N 1
ATOM 3155 C CA . GLU A 1 397 ? 1.002 -9.691 6.540 1.00 84.50 397 GLU A CA 1
ATOM 3156 C C . GLU A 1 397 ? 0.416 -10.068 5.183 1.00 84.50 397 GLU A C 1
ATOM 3158 O O . GLU A 1 397 ? 1.131 -10.541 4.308 1.00 84.50 397 GLU A O 1
ATOM 3163 N N . VAL A 1 398 ? -0.855 -9.732 4.950 1.00 87.25 398 VAL A N 1
ATOM 3164 C CA . VAL A 1 398 ? -1.502 -9.965 3.650 1.00 87.25 398 VAL A CA 1
ATOM 3165 C C . VAL A 1 398 ? -0.783 -9.216 2.537 1.00 87.25 398 VAL A C 1
ATOM 3167 O O . VAL A 1 398 ? -0.559 -9.771 1.465 1.00 87.25 398 VAL A O 1
ATOM 3170 N N . ALA A 1 399 ? -0.398 -7.960 2.780 1.00 89.19 399 ALA A N 1
ATOM 3171 C CA . ALA A 1 399 ? 0.376 -7.186 1.818 1.00 89.19 399 ALA A CA 1
ATOM 3172 C C . ALA A 1 399 ? 1.719 -7.864 1.492 1.00 89.19 399 ALA A C 1
ATOM 3174 O O . ALA A 1 399 ? 2.100 -7.931 0.324 1.00 89.19 399 ALA A O 1
ATOM 3175 N N . HIS A 1 400 ? 2.418 -8.391 2.501 1.00 89.81 400 HIS A N 1
ATOM 3176 C CA . HIS A 1 400 ? 3.681 -9.099 2.311 1.00 89.81 400 HIS A CA 1
ATOM 3177 C C . HIS A 1 400 ? 3.494 -10.412 1.540 1.00 89.81 400 HIS A C 1
ATOM 3179 O O . HIS A 1 400 ? 4.148 -10.614 0.519 1.00 89.81 400 HIS A O 1
ATOM 3185 N N . GLN A 1 401 ? 2.549 -11.258 1.955 1.00 89.06 401 GLN A N 1
ATOM 3186 C CA . GLN A 1 401 ? 2.271 -12.537 1.298 1.00 89.06 401 GLN A CA 1
ATOM 3187 C C . GLN A 1 401 ? 1.771 -12.354 -0.137 1.00 89.06 401 GLN A C 1
ATOM 3189 O O . GLN A 1 401 ? 2.154 -13.107 -1.031 1.00 89.06 401 GLN A O 1
ATOM 3194 N N . LEU A 1 402 ? 0.942 -11.338 -0.393 1.00 90.88 402 LEU A N 1
ATOM 3195 C CA . LEU A 1 402 ? 0.493 -11.015 -1.745 1.00 90.88 402 LEU A CA 1
ATOM 3196 C C . LEU A 1 402 ? 1.663 -10.550 -2.622 1.00 90.88 402 LEU A C 1
ATOM 3198 O O . LEU A 1 402 ? 1.742 -10.927 -3.794 1.00 90.88 402 LEU A O 1
ATOM 3202 N N . TRP A 1 403 ? 2.576 -9.754 -2.060 1.00 91.81 403 TRP A N 1
ATOM 3203 C CA . TRP A 1 403 ? 3.767 -9.304 -2.768 1.00 91.81 403 TRP A CA 1
ATOM 3204 C C . TRP A 1 403 ? 4.661 -10.484 -3.155 1.00 91.81 403 TRP A C 1
ATOM 3206 O O . TRP A 1 403 ? 4.925 -10.669 -4.342 1.00 91.81 403 TRP A O 1
ATOM 3216 N N . GLU A 1 404 ? 5.076 -11.295 -2.182 1.00 89.31 404 GLU A N 1
ATOM 3217 C CA . GLU A 1 404 ? 6.013 -12.406 -2.388 1.00 89.31 404 GLU A CA 1
ATOM 3218 C C . GLU A 1 404 ? 5.407 -13.522 -3.252 1.00 89.31 404 GLU A C 1
ATOM 3220 O O . GLU A 1 404 ? 6.008 -13.926 -4.245 1.00 89.31 404 GLU A O 1
ATOM 3225 N N . ASN A 1 405 ? 4.184 -13.975 -2.949 1.00 87.50 405 ASN A N 1
ATOM 3226 C CA . ASN A 1 405 ? 3.630 -15.182 -3.576 1.00 87.50 405 ASN A CA 1
ATOM 3227 C C . ASN A 1 405 ? 2.912 -14.926 -4.910 1.00 87.50 405 ASN A C 1
ATOM 3229 O O . ASN A 1 405 ? 2.773 -15.849 -5.714 1.00 87.50 405 ASN A O 1
ATOM 3233 N N . ALA A 1 406 ? 2.397 -13.712 -5.149 1.00 87.31 406 ALA A N 1
ATOM 3234 C CA . ALA A 1 406 ? 1.570 -13.434 -6.330 1.00 87.31 406 ALA A CA 1
ATOM 3235 C C . ALA A 1 406 ? 2.184 -12.415 -7.299 1.00 87.31 406 ALA A C 1
ATOM 3237 O O . ALA A 1 406 ? 1.984 -12.542 -8.513 1.00 87.31 406 ALA A O 1
ATOM 3238 N N . MET A 1 407 ? 2.905 -11.408 -6.793 1.00 91.81 407 MET A N 1
ATOM 3239 C CA . MET A 1 407 ? 3.384 -10.286 -7.608 1.00 91.81 407 MET A CA 1
ATOM 3240 C C . MET A 1 407 ? 4.871 -10.379 -7.965 1.00 91.81 407 MET A C 1
ATOM 3242 O O . MET A 1 407 ? 5.225 -10.041 -9.095 1.00 91.81 407 MET A O 1
ATOM 3246 N N . HIS A 1 408 ? 5.729 -10.827 -7.044 1.00 90.44 408 HIS A N 1
ATOM 3247 C CA . HIS A 1 408 ? 7.181 -10.668 -7.135 1.00 90.44 408 HIS A CA 1
ATOM 3248 C C . HIS A 1 408 ? 7.782 -11.228 -8.433 1.00 90.44 408 HIS A C 1
ATOM 3250 O O . HIS A 1 408 ? 8.366 -10.469 -9.209 1.00 90.44 408 HIS A O 1
ATOM 3256 N N . ASP A 1 409 ? 7.569 -12.510 -8.733 1.00 89.88 409 ASP A N 1
ATOM 3257 C CA . ASP A 1 409 ? 8.136 -13.149 -9.929 1.00 89.88 409 ASP A CA 1
ATOM 3258 C C . ASP A 1 409 ? 7.646 -12.499 -11.231 1.00 89.88 409 ASP A C 1
ATOM 3260 O O . ASP A 1 409 ? 8.424 -12.227 -12.149 1.00 89.88 409 ASP A O 1
ATOM 3264 N N . ARG A 1 410 ? 6.352 -12.162 -11.290 1.00 91.56 410 ARG A N 1
ATOM 3265 C CA . ARG A 1 410 ? 5.737 -11.520 -12.463 1.00 91.56 410 ARG A CA 1
ATOM 3266 C C . ARG A 1 410 ? 6.302 -10.119 -12.697 1.00 91.56 410 ARG A C 1
ATOM 3268 O O . ARG A 1 410 ? 6.497 -9.722 -13.847 1.00 91.56 410 ARG A O 1
ATOM 3275 N N . LEU A 1 411 ? 6.565 -9.377 -11.620 1.00 92.56 411 LEU A N 1
ATOM 3276 C CA . LEU A 1 411 ? 7.202 -8.062 -11.675 1.00 92.56 411 LEU A CA 1
ATOM 3277 C C . LEU A 1 411 ? 8.639 -8.176 -12.182 1.00 92.56 411 LEU A C 1
ATOM 3279 O O . LEU A 1 411 ? 9.019 -7.450 -13.102 1.00 92.56 411 LEU A O 1
ATOM 3283 N N . LEU A 1 412 ? 9.421 -9.119 -11.644 1.00 91.69 412 LEU A N 1
ATOM 3284 C CA . LEU A 1 412 ? 10.797 -9.346 -12.088 1.00 91.69 412 LEU A CA 1
ATOM 3285 C C . LEU A 1 412 ? 10.861 -9.677 -13.581 1.00 91.69 412 LEU A C 1
ATOM 3287 O O . LEU A 1 412 ? 11.710 -9.135 -14.291 1.00 91.69 412 LEU A O 1
ATOM 3291 N N . ASP A 1 413 ? 9.959 -10.519 -14.079 1.00 91.88 413 ASP A N 1
ATOM 3292 C CA . ASP A 1 413 ? 9.913 -10.863 -15.499 1.00 91.88 413 ASP A CA 1
ATOM 3293 C C . ASP A 1 413 ? 9.501 -9.674 -16.375 1.00 91.88 413 ASP A C 1
ATOM 3295 O O . ASP A 1 413 ? 10.060 -9.485 -17.459 1.00 91.88 413 ASP A O 1
ATOM 3299 N N . ALA A 1 414 ? 8.596 -8.811 -15.903 1.00 93.31 414 ALA A N 1
ATOM 3300 C CA . ALA A 1 414 ? 8.280 -7.557 -16.585 1.00 93.31 414 ALA A CA 1
ATOM 3301 C C . ALA A 1 414 ? 9.489 -6.613 -16.668 1.00 93.31 414 ALA A C 1
ATOM 3303 O O . ALA A 1 414 ? 9.782 -6.071 -17.739 1.00 93.31 414 ALA A O 1
ATOM 3304 N N . TYR A 1 415 ? 10.253 -6.477 -15.584 1.00 93.88 415 TYR A N 1
ATOM 3305 C CA . TYR A 1 415 ? 11.463 -5.655 -15.566 1.00 93.88 415 TYR A CA 1
ATOM 3306 C C . TYR A 1 415 ? 12.566 -6.218 -16.474 1.00 93.88 415 TYR A C 1
ATOM 3308 O O . TYR A 1 415 ? 13.192 -5.465 -17.226 1.00 93.88 415 TYR A O 1
ATOM 3316 N N . LYS A 1 416 ? 12.774 -7.542 -16.479 1.00 93.00 416 LYS A N 1
ATOM 3317 C CA . LYS A 1 416 ? 13.721 -8.207 -17.393 1.00 93.00 416 LYS A CA 1
ATOM 3318 C C . LYS A 1 416 ? 13.341 -7.987 -18.857 1.00 93.00 416 LYS A C 1
ATOM 3320 O O . LYS A 1 416 ? 14.220 -7.685 -19.663 1.00 93.00 416 LYS A O 1
ATOM 3325 N N . ARG A 1 417 ? 12.050 -8.090 -19.204 1.00 93.69 417 ARG A N 1
ATOM 3326 C CA . ARG A 1 417 ? 11.554 -7.816 -20.565 1.00 93.69 417 ARG A CA 1
ATOM 3327 C C . ARG A 1 417 ? 11.838 -6.377 -20.995 1.00 93.69 417 ARG A C 1
ATOM 3329 O O . ARG A 1 417 ? 12.343 -6.169 -22.096 1.00 93.69 417 ARG A O 1
ATOM 3336 N N . ALA A 1 418 ? 11.594 -5.397 -20.124 1.00 94.00 418 ALA A N 1
ATOM 3337 C CA . ALA A 1 418 ? 11.887 -3.992 -20.412 1.00 94.00 418 ALA A CA 1
ATOM 3338 C C . ALA A 1 418 ? 13.388 -3.746 -20.666 1.00 94.00 418 ALA A C 1
ATOM 3340 O O . ALA A 1 418 ? 13.755 -3.104 -21.653 1.00 94.00 418 ALA A O 1
ATOM 3341 N N . LEU A 1 419 ? 14.265 -4.310 -19.828 1.00 92.94 419 LEU A N 1
ATOM 3342 C CA . LEU A 1 419 ? 15.720 -4.213 -20.001 1.00 92.94 419 LEU A CA 1
ATOM 3343 C C . LEU A 1 419 ? 16.204 -4.907 -21.283 1.00 92.94 419 LEU A C 1
ATOM 3345 O O . LEU A 1 419 ? 17.057 -4.371 -21.993 1.00 92.94 419 LEU A O 1
ATOM 3349 N N . ALA A 1 420 ? 15.644 -6.073 -21.613 1.00 94.44 420 ALA A N 1
ATOM 3350 C CA . ALA A 1 420 ? 15.965 -6.790 -22.843 1.00 94.44 420 ALA A CA 1
ATOM 3351 C C . ALA A 1 420 ? 15.546 -6.001 -24.095 1.00 94.44 420 ALA A C 1
ATOM 3353 O O . ALA A 1 420 ? 16.338 -5.883 -25.032 1.00 94.44 420 ALA A O 1
ATOM 3354 N N . HIS A 1 421 ? 14.347 -5.403 -24.096 1.00 95.31 421 HIS A N 1
ATOM 3355 C CA . HIS A 1 421 ? 13.871 -4.579 -25.215 1.00 95.31 421 HIS A CA 1
ATOM 3356 C C . HIS A 1 421 ? 14.733 -3.333 -25.412 1.00 95.31 421 HIS A C 1
ATOM 3358 O O . HIS A 1 421 ? 15.094 -2.973 -26.530 1.00 95.31 421 HIS A O 1
ATOM 3364 N N . ALA A 1 422 ? 15.154 -2.700 -24.323 1.00 94.50 422 ALA A N 1
ATOM 3365 C CA . ALA A 1 422 ? 16.064 -1.569 -24.401 1.00 94.50 422 ALA A CA 1
ATOM 3366 C C . ALA A 1 422 ? 17.440 -1.933 -24.947 1.00 94.50 422 ALA A C 1
ATOM 3368 O O . ALA A 1 422 ? 17.994 -1.200 -25.767 1.00 94.50 422 ALA A O 1
ATOM 3369 N N . LYS A 1 423 ? 17.979 -3.083 -24.529 1.00 94.25 423 LYS A N 1
ATOM 3370 C CA . LYS A 1 423 ? 19.219 -3.617 -25.090 1.00 94.25 423 LYS A CA 1
ATOM 3371 C C . LYS A 1 423 ? 19.077 -3.844 -26.595 1.00 94.25 423 LYS A C 1
ATOM 3373 O O . LYS A 1 423 ? 19.963 -3.437 -27.339 1.00 94.25 423 LYS A O 1
ATOM 3378 N N . PHE A 1 424 ? 17.950 -4.399 -27.040 1.00 95.06 424 PHE A N 1
ATOM 3379 C CA . PHE A 1 424 ? 17.646 -4.557 -28.462 1.00 95.06 424 PHE A CA 1
ATOM 3380 C C . PHE A 1 424 ? 17.616 -3.212 -29.209 1.00 95.06 424 PHE A C 1
ATOM 3382 O O . PHE A 1 424 ? 18.227 -3.096 -30.269 1.00 95.06 424 PHE A O 1
ATOM 3389 N N . LEU A 1 425 ? 16.979 -2.175 -28.651 1.00 94.25 425 LEU A N 1
ATOM 3390 C CA . LEU A 1 425 ? 16.949 -0.838 -29.262 1.00 94.25 425 LEU A CA 1
ATOM 3391 C C . LEU A 1 425 ? 18.344 -0.205 -29.366 1.00 94.25 425 LEU A C 1
ATOM 3393 O O . LEU A 1 425 ? 18.683 0.373 -30.398 1.00 94.25 425 LEU A O 1
ATOM 3397 N N . VAL A 1 426 ? 19.169 -0.347 -28.325 1.00 92.81 426 VAL A N 1
ATOM 3398 C CA . VAL A 1 426 ? 20.572 0.098 -28.338 1.00 92.81 426 VAL A CA 1
ATOM 3399 C C . VAL A 1 426 ? 21.371 -0.651 -29.404 1.00 92.81 426 VAL A C 1
ATOM 3401 O O . VAL A 1 426 ? 22.099 -0.032 -30.180 1.00 92.81 426 VAL A O 1
ATOM 3404 N N . ASP A 1 427 ? 21.241 -1.976 -29.454 1.00 91.81 427 ASP A N 1
ATOM 3405 C CA . ASP A 1 427 ? 21.969 -2.823 -30.398 1.00 91.81 427 ASP A CA 1
ATOM 3406 C C . ASP A 1 427 ? 21.550 -2.522 -31.845 1.00 91.81 427 ASP A C 1
ATOM 3408 O O . ASP A 1 427 ? 22.407 -2.448 -32.722 1.00 91.81 427 ASP A O 1
ATOM 3412 N N . SER A 1 428 ? 20.265 -2.252 -32.086 1.00 89.56 428 SER A N 1
ATOM 3413 C CA . SER A 1 428 ? 19.735 -1.855 -33.396 1.00 89.56 428 SER A CA 1
ATOM 3414 C C . SER A 1 428 ? 20.374 -0.561 -33.919 1.00 89.56 428 SER A C 1
ATOM 3416 O O . SER A 1 428 ? 20.803 -0.501 -35.073 1.00 89.56 428 SER A O 1
ATOM 3418 N N . GLU A 1 429 ? 20.526 0.454 -33.061 1.00 89.38 429 GLU A N 1
ATOM 3419 C CA . GLU A 1 429 ? 21.154 1.727 -33.440 1.00 89.38 429 GLU A CA 1
ATOM 3420 C C . GLU A 1 429 ? 22.685 1.615 -33.582 1.00 89.38 429 GLU A C 1
ATOM 3422 O O . GLU A 1 429 ? 23.256 2.179 -34.514 1.00 89.38 429 GLU A O 1
ATOM 3427 N N . LEU A 1 430 ? 23.374 0.880 -32.697 1.00 87.00 430 LEU A N 1
ATOM 3428 C CA . LEU A 1 430 ? 24.846 0.794 -32.691 1.00 87.00 430 LEU A CA 1
ATOM 3429 C C . LEU A 1 430 ? 25.426 -0.232 -33.680 1.00 87.00 430 LEU A C 1
ATOM 3431 O O . LEU A 1 430 ? 26.572 -0.091 -34.130 1.00 87.00 430 LEU A O 1
ATOM 3435 N N . LEU A 1 431 ? 24.686 -1.303 -33.978 1.00 84.88 431 LEU A N 1
ATOM 3436 C CA . LEU A 1 431 ? 25.110 -2.355 -34.905 1.00 84.88 431 LEU A CA 1
ATOM 3437 C C . LEU A 1 431 ? 24.614 -2.120 -36.335 1.00 84.88 431 LEU A C 1
ATOM 3439 O O . LEU A 1 431 ? 25.224 -2.638 -37.272 1.00 84.88 431 LEU A O 1
ATOM 3443 N N . GLY A 1 432 ? 23.561 -1.317 -36.501 1.00 79.81 432 GLY A N 1
ATOM 3444 C CA . GLY A 1 432 ? 23.011 -0.937 -37.796 1.00 79.81 432 GLY A CA 1
ATOM 3445 C C . GLY A 1 432 ? 23.915 -0.004 -38.610 1.00 79.81 432 GLY A C 1
ATOM 3446 O O . GLY A 1 432 ? 24.834 0.639 -38.102 1.00 79.81 432 GLY A O 1
ATOM 3447 N N . ARG A 1 433 ? 23.633 0.086 -39.914 1.00 84.31 433 ARG A N 1
ATOM 3448 C CA . ARG A 1 433 ? 24.241 1.096 -40.794 1.00 84.31 433 ARG A CA 1
ATOM 3449 C C . ARG A 1 433 ? 23.499 2.427 -40.623 1.00 84.31 433 ARG A C 1
ATOM 3451 O O . ARG A 1 433 ? 22.271 2.402 -40.579 1.00 84.31 433 ARG A O 1
ATOM 3458 N N . PRO A 1 434 ? 24.183 3.582 -40.581 1.00 85.25 434 PRO A N 1
ATOM 3459 C CA . PRO A 1 434 ? 23.527 4.882 -40.555 1.00 85.25 434 PRO A CA 1
ATOM 3460 C C . PRO A 1 434 ? 22.679 5.120 -41.808 1.00 85.25 434 PRO A C 1
ATOM 3462 O O . PRO A 1 434 ? 23.207 5.200 -42.915 1.00 85.25 434 PRO A O 1
ATOM 3465 N N . TYR A 1 435 ? 21.367 5.268 -41.640 1.00 86.19 435 TYR A N 1
ATOM 3466 C CA . TYR A 1 435 ? 20.462 5.735 -42.691 1.00 86.19 435 TYR A CA 1
ATOM 3467 C C . TYR A 1 435 ? 19.288 6.502 -42.078 1.00 86.19 435 TYR A C 1
ATOM 3469 O O . TYR A 1 435 ? 18.896 6.292 -40.927 1.00 86.19 435 TYR A O 1
ATOM 3477 N N . THR A 1 436 ? 18.719 7.432 -42.843 1.00 87.56 436 THR A N 1
ATOM 3478 C CA . THR A 1 436 ? 17.580 8.236 -42.399 1.00 87.56 436 THR A CA 1
ATOM 3479 C C . THR A 1 436 ? 16.655 8.552 -43.565 1.00 87.56 436 THR A C 1
ATOM 3481 O O . THR A 1 436 ? 17.106 8.971 -44.625 1.00 87.56 436 THR A O 1
ATOM 3484 N N . TYR A 1 437 ? 15.353 8.390 -43.336 1.00 88.44 437 TYR A N 1
ATOM 3485 C CA . TYR A 1 437 ? 14.290 8.873 -44.225 1.00 88.44 437 TYR A CA 1
ATOM 3486 C C . TYR A 1 437 ? 13.714 10.217 -43.753 1.00 88.44 437 TYR A C 1
ATOM 3488 O O . TYR A 1 437 ? 12.757 10.735 -44.320 1.00 88.44 437 TYR A O 1
ATOM 3496 N N . ASN A 1 438 ? 14.273 10.789 -42.682 1.00 88.81 438 ASN A N 1
ATOM 3497 C CA . ASN A 1 438 ? 13.795 12.038 -42.114 1.00 88.81 438 ASN A CA 1
ATOM 3498 C C . ASN A 1 438 ? 14.214 13.230 -42.994 1.00 88.81 438 ASN A C 1
ATOM 3500 O O . ASN A 1 438 ? 15.406 13.508 -43.145 1.00 88.81 438 ASN A O 1
ATOM 3504 N N . HIS A 1 439 ? 13.226 13.964 -43.514 1.00 87.38 439 HIS A N 1
ATOM 3505 C CA . HIS A 1 439 ? 13.418 15.116 -44.400 1.00 87.38 439 HIS A CA 1
ATOM 3506 C C . HIS A 1 439 ? 14.248 16.253 -43.771 1.00 87.38 439 HIS A C 1
ATOM 3508 O O . HIS A 1 439 ? 14.951 16.966 -44.487 1.00 87.38 439 HIS A O 1
ATOM 3514 N N . TYR A 1 440 ? 14.273 16.372 -42.436 1.00 87.62 440 TYR A N 1
ATOM 3515 C CA . TYR A 1 440 ? 15.105 17.351 -41.727 1.00 87.62 440 TYR A CA 1
ATOM 3516 C C . TYR A 1 440 ? 16.611 17.090 -41.855 1.00 87.62 440 TYR A C 1
ATOM 3518 O O . TYR A 1 440 ? 17.409 17.943 -41.465 1.00 87.62 440 TYR A O 1
ATOM 3526 N N . PHE A 1 441 ? 17.045 15.927 -42.353 1.00 90.75 441 PHE A N 1
ATOM 3527 C CA . PHE A 1 441 ? 18.471 15.646 -42.535 1.00 90.75 441 PHE A CA 1
ATOM 3528 C C . PHE A 1 441 ? 19.135 16.670 -43.460 1.00 90.75 441 PHE A C 1
ATOM 3530 O O . PHE A 1 441 ? 20.129 17.283 -43.071 1.00 90.75 441 PHE A O 1
ATOM 3537 N N . ASN A 1 442 ? 18.535 16.920 -44.625 1.00 88.19 442 ASN A N 1
ATOM 3538 C CA . ASN A 1 442 ? 19.070 17.866 -45.602 1.00 88.19 442 ASN A CA 1
ATOM 3539 C C . ASN A 1 442 ? 19.088 19.297 -45.049 1.00 88.19 442 ASN A C 1
ATOM 3541 O O . ASN A 1 442 ? 20.085 19.999 -45.198 1.00 88.19 442 ASN A O 1
ATOM 3545 N N . GLU A 1 443 ? 18.033 19.713 -44.344 1.00 86.81 443 GLU A N 1
ATOM 3546 C CA . GLU A 1 443 ? 17.977 21.033 -43.705 1.00 86.81 443 GLU A CA 1
ATOM 3547 C C . GLU A 1 443 ? 19.057 21.187 -42.620 1.00 86.81 443 GLU A C 1
ATOM 3549 O O . GLU A 1 443 ? 19.755 22.201 -42.568 1.00 86.81 443 GLU A O 1
ATOM 3554 N N . ASN A 1 444 ? 19.236 20.176 -41.760 1.00 87.25 444 ASN A N 1
ATOM 3555 C CA . ASN A 1 444 ? 20.271 20.195 -40.725 1.00 87.25 444 ASN A CA 1
ATOM 3556 C C . ASN A 1 444 ? 21.679 20.248 -41.336 1.00 87.25 444 ASN A C 1
ATOM 3558 O O . ASN A 1 444 ? 22.511 21.005 -40.836 1.00 87.25 444 ASN A O 1
ATOM 3562 N N . LEU A 1 445 ? 21.916 19.505 -42.422 1.00 88.94 445 LEU A N 1
ATOM 3563 C CA . LEU A 1 445 ? 23.190 19.483 -43.135 1.00 88.94 445 LEU A CA 1
ATOM 3564 C C . LEU A 1 445 ? 23.513 20.845 -43.759 1.00 88.94 445 LEU A C 1
ATOM 3566 O O . LEU A 1 445 ? 24.608 21.366 -43.561 1.00 88.94 445 LEU A O 1
ATOM 3570 N N . GLN A 1 446 ? 22.552 21.460 -44.453 1.00 87.25 446 GLN A N 1
ATOM 3571 C CA . GLN A 1 446 ? 22.738 22.799 -45.021 1.00 87.25 446 GLN A CA 1
ATOM 3572 C C . GLN A 1 446 ? 22.952 23.847 -43.928 1.00 87.25 446 GLN A C 1
ATOM 3574 O O . GLN A 1 446 ? 23.843 24.686 -44.030 1.00 87.25 446 GLN A O 1
ATOM 3579 N N . ARG A 1 447 ? 22.202 23.764 -42.823 1.00 86.00 447 ARG A N 1
ATOM 3580 C CA . ARG A 1 447 ? 22.388 24.658 -41.675 1.00 86.00 447 ARG A CA 1
ATOM 3581 C C . ARG A 1 447 ? 23.774 24.491 -41.037 1.00 86.00 447 ARG A C 1
ATOM 3583 O O . ARG A 1 447 ? 24.360 25.490 -40.627 1.00 86.00 447 ARG A O 1
ATOM 3590 N N . ALA A 1 448 ? 24.300 23.267 -40.940 1.00 83.19 448 ALA A N 1
ATOM 3591 C CA . ALA A 1 448 ? 25.651 23.011 -40.433 1.00 83.19 448 ALA A CA 1
ATOM 3592 C C . ALA A 1 448 ? 26.720 23.642 -41.341 1.00 83.19 448 ALA A C 1
ATOM 3594 O O . ALA A 1 448 ? 27.545 24.418 -40.856 1.00 83.19 448 ALA A O 1
ATOM 3595 N N . ARG A 1 449 ? 26.606 23.427 -42.657 1.00 85.81 449 ARG A N 1
ATOM 3596 C CA . ARG A 1 449 ? 27.493 24.019 -43.670 1.00 85.81 449 ARG A CA 1
ATOM 3597 C C . ARG A 1 449 ? 27.474 25.545 -43.640 1.00 85.81 449 ARG A C 1
ATOM 3599 O O . ARG A 1 449 ? 28.528 26.168 -43.556 1.00 85.81 449 ARG A O 1
ATOM 3606 N N . ASN A 1 450 ? 26.286 26.150 -43.625 1.00 84.94 450 ASN A N 1
ATOM 3607 C CA . ASN A 1 450 ? 26.135 27.607 -43.597 1.00 84.94 450 ASN A CA 1
ATOM 3608 C C . ASN A 1 450 ? 26.735 28.219 -42.328 1.00 84.94 450 ASN A C 1
ATOM 3610 O O . ASN A 1 450 ? 27.384 29.256 -42.399 1.00 84.94 450 ASN A O 1
ATOM 3614 N N . ARG A 1 451 ? 26.566 27.567 -41.169 1.00 82.25 451 ARG A N 1
ATOM 3615 C CA . ARG A 1 451 ? 27.185 28.019 -39.912 1.00 82.25 451 ARG A CA 1
ATOM 3616 C C . ARG A 1 451 ? 28.705 27.977 -39.972 1.00 82.25 451 ARG A C 1
ATOM 3618 O O . ARG A 1 451 ? 29.341 28.892 -39.468 1.00 82.25 451 ARG A O 1
ATOM 3625 N N . ARG A 1 452 ? 29.279 26.937 -40.578 1.00 82.38 452 ARG A N 1
ATOM 3626 C CA . ARG A 1 452 ? 30.729 26.815 -40.754 1.00 82.38 452 ARG A CA 1
ATOM 3627 C C . ARG A 1 452 ? 31.272 27.907 -41.673 1.00 82.38 452 ARG A C 1
ATOM 3629 O O . ARG A 1 452 ? 32.236 28.564 -41.303 1.00 82.38 452 ARG A O 1
ATOM 3636 N N . ILE A 1 453 ? 30.618 28.147 -42.813 1.00 82.38 453 ILE A N 1
ATOM 3637 C CA . ILE A 1 453 ? 30.989 29.227 -43.743 1.00 82.38 453 ILE A CA 1
ATOM 3638 C C . ILE A 1 453 ? 30.888 30.589 -43.048 1.00 82.38 453 ILE A C 1
ATOM 3640 O O . ILE A 1 453 ? 31.830 31.371 -43.109 1.00 82.38 453 ILE A O 1
ATOM 3644 N N . ALA A 1 454 ? 29.793 30.853 -42.330 1.00 81.81 454 ALA A N 1
ATOM 3645 C CA . ALA A 1 454 ? 29.621 32.093 -41.577 1.00 81.81 454 ALA A CA 1
ATOM 3646 C C . ALA A 1 454 ? 30.686 32.264 -40.478 1.00 81.81 454 ALA A C 1
ATOM 3648 O O . ALA A 1 454 ? 31.200 33.363 -40.289 1.00 81.81 454 ALA A O 1
ATOM 3649 N N . ALA A 1 455 ? 31.058 31.186 -39.777 1.00 79.31 455 ALA A N 1
ATOM 3650 C CA . ALA A 1 455 ? 32.120 31.215 -38.772 1.00 79.31 455 ALA A CA 1
ATOM 3651 C C . ALA A 1 455 ? 33.495 31.505 -39.394 1.00 79.31 455 ALA A C 1
ATOM 3653 O O . ALA A 1 455 ? 34.236 32.328 -38.863 1.00 79.31 455 ALA A O 1
ATOM 3654 N N . ALA A 1 456 ? 33.812 30.891 -40.537 1.00 77.94 456 ALA A N 1
ATOM 3655 C CA . ALA A 1 456 ? 35.048 31.154 -41.271 1.00 77.94 456 ALA A CA 1
ATOM 3656 C C . ALA A 1 456 ? 35.103 32.593 -41.813 1.00 77.94 456 ALA A C 1
ATOM 3658 O O . ALA A 1 456 ? 36.134 33.255 -41.710 1.00 77.94 456 ALA A O 1
ATOM 3659 N N . GLN A 1 457 ? 33.980 33.115 -42.320 1.00 77.50 457 GLN A N 1
ATOM 3660 C CA . GLN A 1 457 ? 33.857 34.509 -42.757 1.00 77.50 457 GLN A CA 1
ATOM 3661 C C . GLN A 1 457 ? 34.033 35.492 -41.597 1.00 77.50 457 GLN A C 1
ATOM 3663 O O . GLN A 1 457 ? 34.758 36.472 -41.741 1.00 77.50 457 GLN A O 1
ATOM 3668 N N . ALA A 1 458 ? 33.422 35.224 -40.440 1.00 75.62 458 ALA A N 1
ATOM 3669 C CA . ALA A 1 458 ? 33.604 36.043 -39.245 1.00 75.62 458 ALA A CA 1
ATOM 3670 C C . ALA A 1 458 ? 35.071 36.037 -38.781 1.00 75.62 458 ALA A C 1
ATOM 3672 O O . ALA A 1 458 ? 35.636 37.093 -38.509 1.00 75.62 458 ALA A O 1
ATOM 3673 N N . GLN A 1 459 ? 35.720 34.870 -38.756 1.00 71.81 459 GLN A N 1
ATOM 3674 C CA . GLN A 1 459 ? 37.139 34.746 -38.405 1.00 71.81 459 GLN A CA 1
ATOM 3675 C C . GLN A 1 459 ? 38.053 35.491 -39.391 1.00 71.81 459 GLN A C 1
ATOM 3677 O O . GLN A 1 459 ? 38.966 36.192 -38.960 1.00 71.81 459 GLN A O 1
ATOM 3682 N N . ALA A 1 460 ? 37.786 35.405 -40.697 1.00 70.31 460 ALA A N 1
ATOM 3683 C CA . ALA A 1 460 ? 38.532 36.139 -41.719 1.00 70.31 460 ALA A CA 1
ATOM 3684 C C . ALA A 1 460 ? 38.313 37.660 -41.625 1.00 70.31 460 ALA A C 1
ATOM 3686 O O . ALA A 1 460 ? 39.269 38.425 -41.742 1.00 70.31 460 ALA A O 1
ATOM 3687 N N . ALA A 1 461 ? 37.083 38.104 -41.342 1.00 68.69 461 ALA A N 1
ATOM 3688 C CA . ALA A 1 461 ? 36.765 39.512 -41.108 1.00 68.69 461 ALA A CA 1
ATOM 3689 C C . ALA A 1 461 ? 37.483 40.065 -39.863 1.00 68.69 461 ALA A C 1
ATOM 3691 O O . ALA A 1 461 ? 38.002 41.179 -39.900 1.00 68.69 461 ALA A O 1
ATOM 3692 N N . HIS A 1 462 ? 37.592 39.274 -38.791 1.00 63.69 462 HIS A N 1
ATOM 3693 C CA . HIS A 1 462 ? 38.390 39.629 -37.613 1.00 63.69 462 HIS A CA 1
ATOM 3694 C C . HIS A 1 462 ? 39.902 39.641 -37.892 1.00 63.69 462 HIS A C 1
ATOM 3696 O O . HIS A 1 462 ? 40.614 40.454 -37.311 1.00 63.69 462 HIS A O 1
ATOM 3702 N N . ALA A 1 463 ? 40.398 38.786 -38.792 1.00 58.81 463 ALA A N 1
ATOM 3703 C CA . ALA A 1 463 ? 41.811 38.741 -39.172 1.00 58.81 463 ALA A CA 1
ATOM 3704 C C . ALA A 1 463 ? 42.230 39.857 -40.154 1.00 58.81 463 ALA A C 1
ATOM 3706 O O . ALA A 1 463 ? 43.417 40.152 -40.254 1.00 58.81 463 ALA A O 1
ATOM 3707 N N . HIS A 1 464 ? 41.292 40.448 -40.906 1.00 56.25 464 HIS A N 1
ATOM 3708 C CA . HIS A 1 464 ? 41.559 41.495 -41.913 1.00 56.25 464 HIS A CA 1
ATOM 3709 C C . HIS A 1 464 ? 41.069 42.902 -41.507 1.00 56.25 464 HIS A C 1
ATOM 3711 O O . HIS A 1 464 ? 41.261 43.859 -42.256 1.00 56.25 464 HIS A O 1
ATOM 3717 N N . GLY A 1 465 ? 40.463 43.064 -40.327 1.00 45.69 465 GLY A N 1
ATOM 3718 C CA . GLY A 1 465 ? 40.004 44.358 -39.820 1.00 45.69 465 GLY A CA 1
ATOM 3719 C C . GLY A 1 465 ? 41.076 45.124 -39.038 1.00 45.69 465 GLY A C 1
ATOM 3720 O O . GLY A 1 465 ? 41.242 44.902 -37.841 1.00 45.69 465 GLY A O 1
ATOM 3721 N N . GLN A 1 466 ? 41.742 46.094 -39.675 1.00 38.50 466 GLN A N 1
ATOM 3722 C CA . GLN A 1 466 ? 42.198 47.296 -38.961 1.00 38.50 466 GLN A CA 1
ATOM 3723 C C . GLN A 1 466 ? 40.974 48.150 -38.565 1.00 38.50 466 GLN A C 1
ATOM 3725 O O . GLN A 1 466 ? 39.984 48.166 -39.304 1.00 38.50 466 GLN A O 1
ATOM 3730 N N . PRO A 1 467 ? 41.010 48.886 -37.435 1.00 38.94 467 PRO A N 1
ATOM 3731 C CA . PRO A 1 467 ? 39.917 49.763 -37.040 1.00 38.94 467 PRO A CA 1
ATOM 3732 C C . PRO A 1 467 ? 39.902 50.989 -37.959 1.00 38.94 467 PRO A C 1
ATOM 3734 O O . PRO A 1 467 ? 40.653 51.937 -37.747 1.00 38.94 467 PRO A O 1
ATOM 3737 N N . ASN A 1 468 ? 39.041 50.997 -38.977 1.00 36.97 468 ASN A N 1
ATOM 3738 C CA . ASN A 1 468 ? 38.762 52.227 -39.712 1.00 36.97 468 ASN A CA 1
ATOM 3739 C C . ASN A 1 468 ? 37.833 53.109 -38.868 1.00 36.97 468 ASN A C 1
ATOM 3741 O O . ASN A 1 468 ? 36.607 53.032 -38.939 1.00 36.97 468 ASN A O 1
ATOM 3745 N N . THR A 1 469 ? 38.443 53.964 -38.050 1.00 45.34 469 THR A N 1
ATOM 3746 C CA . THR A 1 469 ? 37.829 55.214 -37.607 1.00 45.34 469 THR A CA 1
ATOM 3747 C C . THR A 1 469 ? 37.624 56.093 -38.837 1.00 45.34 469 THR A C 1
ATOM 3749 O O . THR A 1 469 ? 38.611 56.427 -39.487 1.00 45.34 469 THR A O 1
ATOM 3752 N N . ASN A 1 470 ? 36.368 56.414 -39.173 1.00 35.56 470 ASN A N 1
ATOM 3753 C CA . ASN A 1 470 ? 35.892 57.718 -39.674 1.00 35.56 470 ASN A CA 1
ATOM 3754 C C . ASN A 1 470 ? 34.577 57.555 -40.452 1.00 35.56 470 ASN A C 1
ATOM 3756 O O . ASN A 1 470 ? 34.609 57.255 -41.639 1.00 35.56 470 ASN A O 1
ATOM 3760 N N . THR A 1 471 ? 33.425 57.819 -39.823 1.00 34.06 471 THR A N 1
ATOM 3761 C CA . THR A 1 471 ? 32.590 59.005 -40.128 1.00 34.06 471 THR A CA 1
ATOM 3762 C C . THR A 1 471 ? 31.441 59.143 -39.114 1.00 34.06 471 THR A C 1
ATOM 3764 O O . THR A 1 471 ? 30.463 58.409 -39.122 1.00 34.06 471 THR A O 1
ATOM 3767 N N . THR A 1 472 ? 31.654 60.076 -38.187 1.00 32.84 472 THR A N 1
ATOM 3768 C CA . THR A 1 472 ? 30.733 61.067 -37.601 1.00 32.84 472 THR A CA 1
ATOM 3769 C C . THR A 1 472 ? 29.205 60.949 -37.753 1.00 32.84 472 THR A C 1
ATOM 3771 O O . THR A 1 472 ? 28.663 61.061 -38.847 1.00 32.84 472 THR A O 1
ATOM 3774 N N . ASN A 1 473 ? 28.579 61.036 -36.570 1.00 30.59 473 ASN A N 1
ATOM 3775 C CA . ASN A 1 473 ? 27.372 61.793 -36.199 1.00 30.59 473 ASN A CA 1
ATOM 3776 C C . ASN A 1 473 ? 25.991 61.227 -36.568 1.00 30.59 473 ASN A C 1
ATOM 3778 O O . ASN A 1 473 ? 25.465 61.473 -37.647 1.00 30.59 473 ASN A O 1
ATOM 3782 N N . GLY A 1 474 ? 25.336 60.634 -35.563 1.00 25.56 474 GLY A N 1
ATOM 3783 C CA . GLY A 1 474 ? 23.883 60.471 -35.533 1.00 25.56 474 GLY A CA 1
ATOM 3784 C C . GLY A 1 474 ? 23.392 59.540 -34.425 1.00 25.56 474 GLY A C 1
ATOM 3785 O O . GLY A 1 474 ? 23.338 58.342 -34.640 1.00 25.56 474 GLY A O 1
ATOM 3786 N N . ALA A 1 475 ? 23.043 60.127 -33.275 1.00 25.55 475 ALA A N 1
ATOM 3787 C CA . ALA A 1 475 ? 22.158 59.629 -32.211 1.00 25.55 475 ALA A CA 1
ATOM 3788 C C . ALA A 1 475 ? 22.351 58.191 -31.677 1.00 25.55 475 ALA A C 1
ATOM 3790 O O . ALA A 1 475 ? 22.034 57.189 -32.308 1.00 25.55 475 ALA A O 1
ATOM 3791 N N . ALA A 1 476 ? 22.773 58.127 -30.414 1.00 34.88 476 ALA A N 1
ATOM 3792 C CA . ALA A 1 476 ? 22.646 56.952 -29.573 1.00 34.88 476 ALA A CA 1
ATOM 3793 C C . ALA A 1 476 ? 21.165 56.612 -29.341 1.00 34.88 476 ALA A C 1
ATOM 3795 O O . ALA A 1 476 ? 20.478 57.341 -28.631 1.00 34.88 476 ALA A O 1
ATOM 3796 N N . GLU A 1 477 ? 20.712 55.473 -29.858 1.00 26.28 477 GLU A N 1
ATOM 3797 C CA . GLU A 1 477 ? 19.579 54.745 -29.292 1.00 26.28 477 GLU A CA 1
ATOM 3798 C C . GLU A 1 477 ? 19.958 53.279 -29.091 1.00 26.28 477 GLU A C 1
ATOM 3800 O O . GLU A 1 477 ? 20.403 52.566 -29.989 1.00 26.28 477 GLU A O 1
ATOM 3805 N N . SER A 1 478 ? 19.825 52.868 -27.835 1.00 33.41 478 SER A N 1
ATOM 3806 C CA . SER A 1 478 ? 20.027 51.517 -27.343 1.00 33.41 478 SER A CA 1
ATOM 3807 C C . SER A 1 478 ? 18.918 50.623 -27.904 1.00 33.41 478 SER A C 1
ATOM 3809 O O . SER A 1 478 ? 17.780 50.699 -27.448 1.00 33.41 478 SER A O 1
ATOM 3811 N N . ALA A 1 479 ? 19.234 49.793 -28.899 1.00 27.78 479 ALA A N 1
ATOM 3812 C CA . ALA A 1 479 ? 18.341 48.747 -29.385 1.00 27.78 479 ALA A CA 1
ATOM 3813 C C . ALA A 1 479 ? 18.905 47.378 -28.990 1.00 27.78 479 ALA A C 1
ATOM 3815 O O . ALA A 1 479 ? 19.904 46.896 -29.523 1.00 27.78 479 ALA A O 1
ATOM 3816 N N . THR A 1 480 ? 18.252 46.771 -28.006 1.00 31.41 480 THR A N 1
ATOM 3817 C CA . THR A 1 480 ? 18.394 45.374 -27.609 1.00 31.41 480 THR A CA 1
ATOM 3818 C C . THR A 1 480 ? 18.082 44.464 -28.802 1.00 31.41 480 THR A C 1
ATOM 3820 O O . THR A 1 480 ? 16.957 44.426 -29.293 1.00 31.41 480 THR A O 1
ATOM 3823 N N . VAL A 1 481 ? 19.089 43.737 -29.294 1.00 31.88 481 VAL A N 1
ATOM 3824 C CA . VAL A 1 481 ? 18.928 42.775 -30.395 1.00 31.88 481 VAL A CA 1
ATOM 3825 C C . VAL A 1 481 ? 18.496 41.422 -29.827 1.00 31.88 481 VAL A C 1
ATOM 3827 O O . VAL A 1 481 ? 19.228 40.783 -29.072 1.00 31.88 481 VAL A O 1
ATOM 3830 N N . ASP A 1 482 ? 17.288 41.010 -30.201 1.00 32.28 482 ASP A N 1
ATOM 3831 C CA . ASP A 1 482 ? 16.688 39.694 -29.971 1.00 32.28 482 ASP A CA 1
ATOM 3832 C C . ASP A 1 482 ? 17.523 38.576 -30.654 1.00 32.28 482 ASP A C 1
ATOM 3834 O O . ASP A 1 482 ? 17.817 38.689 -31.849 1.00 32.28 482 ASP A O 1
ATOM 3838 N N . PRO A 1 483 ? 17.908 37.479 -29.962 1.00 40.16 483 PRO A N 1
ATOM 3839 C CA . PRO A 1 483 ? 18.738 36.409 -30.531 1.00 40.16 483 PRO A CA 1
ATOM 3840 C C . PRO A 1 483 ? 18.053 35.555 -31.613 1.00 40.16 483 PRO A C 1
ATOM 3842 O O . PRO A 1 483 ? 18.704 34.677 -32.184 1.00 40.16 483 PRO A O 1
ATOM 3845 N N . ASN A 1 484 ? 16.754 35.750 -31.873 1.00 36.09 484 ASN A N 1
ATOM 3846 C CA . ASN A 1 484 ? 15.951 34.872 -32.733 1.00 36.09 484 ASN A CA 1
ATOM 3847 C C . ASN A 1 484 ? 15.551 35.450 -34.103 1.00 36.09 484 ASN A C 1
ATOM 3849 O O . ASN A 1 484 ? 14.766 34.822 -34.818 1.00 36.09 484 ASN A O 1
ATOM 3853 N N . MET A 1 485 ? 16.113 36.583 -34.526 1.00 29.20 485 MET A N 1
ATOM 3854 C CA . MET A 1 485 ? 15.927 37.094 -35.891 1.00 29.20 485 MET A CA 1
ATOM 3855 C C . MET A 1 485 ? 17.091 36.647 -36.799 1.00 29.20 485 MET A C 1
ATOM 3857 O O . MET A 1 485 ? 18.250 36.751 -36.390 1.00 29.20 485 MET A O 1
ATOM 3861 N N . PRO A 1 486 ? 16.851 36.136 -38.026 1.00 33.62 486 PRO A N 1
ATOM 3862 C CA . PRO A 1 486 ? 17.947 35.882 -38.956 1.00 33.62 486 PRO A CA 1
ATOM 3863 C C . PRO A 1 486 ? 18.619 37.219 -39.302 1.00 33.62 486 PRO A C 1
ATOM 3865 O O . PRO A 1 486 ? 17.906 38.192 -39.557 1.00 33.62 486 PRO A O 1
ATOM 3868 N N . PRO A 1 487 ? 19.960 37.305 -39.344 1.00 35.09 487 PRO A N 1
ATOM 3869 C CA . PRO A 1 487 ? 20.610 38.532 -39.765 1.00 35.09 487 PRO A CA 1
ATOM 3870 C C . PRO A 1 487 ? 20.250 38.769 -41.232 1.00 35.09 487 PRO A C 1
ATOM 3872 O O . PRO A 1 487 ? 20.628 37.994 -42.113 1.00 35.09 487 PRO A O 1
ATOM 3875 N N . SER A 1 488 ? 19.497 39.831 -41.503 1.00 33.88 488 SER A N 1
ATOM 3876 C CA . SER A 1 488 ? 19.320 40.360 -42.849 1.00 33.88 488 SER A CA 1
ATOM 3877 C C . SER A 1 488 ? 20.647 40.975 -43.288 1.00 33.88 488 SER A C 1
ATOM 3879 O O . SER A 1 488 ? 20.896 42.166 -43.120 1.00 33.88 488 SER A O 1
ATOM 3881 N N . VAL A 1 489 ? 21.533 40.122 -43.800 1.00 38.56 489 VAL A N 1
ATOM 3882 C CA . VAL A 1 489 ? 22.752 40.536 -44.488 1.00 38.56 489 VAL A CA 1
ATOM 3883 C C . VAL A 1 489 ? 22.326 41.089 -45.842 1.00 38.56 489 VAL A C 1
ATOM 3885 O O . VAL A 1 489 ? 21.784 40.366 -46.676 1.00 38.56 489 VAL A O 1
ATOM 3888 N N . ASN A 1 490 ? 22.540 42.385 -46.044 1.00 33.91 490 ASN A N 1
ATOM 3889 C CA . ASN A 1 490 ? 22.350 43.039 -47.329 1.00 33.91 490 ASN A CA 1
ATOM 3890 C C . ASN A 1 490 ? 23.397 42.478 -48.311 1.00 33.91 490 ASN A C 1
ATOM 3892 O O . ASN A 1 490 ? 24.591 42.752 -48.186 1.00 33.91 490 ASN A O 1
ATOM 3896 N N . ILE A 1 491 ? 22.960 41.610 -49.228 1.00 44.38 491 ILE A N 1
ATOM 3897 C CA . ILE A 1 491 ? 23.814 40.946 -50.218 1.00 44.38 491 ILE A CA 1
ATOM 3898 C C . ILE A 1 491 ? 24.110 41.949 -51.332 1.00 44.38 491 ILE A C 1
ATOM 3900 O O . ILE A 1 491 ? 23.332 42.073 -52.268 1.00 44.38 491 ILE A O 1
ATOM 3904 N N . ASN A 1 492 ? 25.259 42.615 -51.266 1.00 36.66 492 ASN A N 1
ATOM 3905 C CA . ASN A 1 492 ? 25.867 43.266 -52.426 1.00 36.66 492 ASN A CA 1
ATOM 3906 C C . ASN A 1 492 ? 27.336 42.853 -52.520 1.00 36.66 492 ASN A C 1
ATOM 3908 O O . ASN A 1 492 ? 28.224 43.632 -52.200 1.00 36.66 492 ASN A O 1
ATOM 3912 N N . THR A 1 493 ? 27.560 41.588 -52.888 1.00 38.16 493 THR A N 1
ATOM 3913 C CA . THR A 1 493 ? 28.653 41.046 -53.727 1.00 38.16 493 THR A CA 1
ATOM 3914 C C . THR A 1 493 ? 28.786 39.549 -53.452 1.00 38.16 493 THR A C 1
ATOM 3916 O O . THR A 1 493 ? 29.287 39.104 -52.424 1.00 38.16 493 THR A O 1
ATOM 3919 N N . SER A 1 494 ? 28.306 38.741 -54.392 1.00 45.81 494 SER A N 1
ATOM 3920 C CA . SER A 1 494 ? 28.557 37.306 -54.446 1.00 45.81 494 SER A CA 1
ATOM 3921 C C . SER A 1 494 ? 30.012 37.059 -54.848 1.00 45.81 494 SER A C 1
ATOM 3923 O O . SER A 1 494 ? 30.308 36.853 -56.024 1.00 45.81 494 SER A O 1
ATOM 3925 N N . VAL A 1 495 ? 30.928 37.093 -53.882 1.00 43.84 495 VAL A N 1
ATOM 3926 C CA . VAL A 1 495 ? 32.249 36.479 -54.044 1.00 43.84 495 VAL A CA 1
ATOM 3927 C C . VAL A 1 495 ? 32.166 35.088 -53.413 1.00 43.84 495 VAL A C 1
ATOM 3929 O O . VAL A 1 495 ? 31.826 34.991 -52.231 1.00 43.84 495 VAL A O 1
ATOM 3932 N N . PRO A 1 496 ? 32.430 33.994 -54.152 1.00 44.81 496 PRO A N 1
ATOM 3933 C CA . PRO A 1 496 ? 32.602 32.690 -53.533 1.00 44.81 496 PRO A CA 1
ATOM 3934 C C . PRO A 1 496 ? 33.778 32.798 -52.561 1.00 44.81 496 PRO A C 1
ATOM 3936 O O . PRO A 1 496 ? 34.917 32.996 -52.978 1.00 44.81 496 PRO A O 1
ATOM 3939 N N . PHE A 1 497 ? 33.511 32.709 -51.260 1.00 49.78 497 PHE A N 1
ATOM 3940 C CA . PHE A 1 497 ? 34.571 32.624 -50.264 1.00 49.78 497 PHE A CA 1
ATOM 3941 C C . PHE A 1 497 ? 35.219 31.238 -50.380 1.00 49.78 497 PHE A C 1
ATOM 3943 O O . PHE A 1 497 ? 34.750 30.263 -49.796 1.00 49.78 497 PHE A O 1
ATOM 3950 N N . GLN A 1 498 ? 36.262 31.135 -51.203 1.00 51.97 498 GLN A N 1
ATOM 3951 C CA . GLN A 1 498 ? 37.226 30.045 -51.137 1.00 51.97 498 GLN A CA 1
ATOM 3952 C C . GLN A 1 498 ? 38.250 30.423 -50.073 1.00 51.97 498 GLN A C 1
ATOM 3954 O O . GLN A 1 498 ? 38.989 31.389 -50.246 1.00 51.97 498 GLN A O 1
ATOM 3959 N N . GLU A 1 499 ? 38.291 29.675 -48.972 1.00 53.69 499 GLU A N 1
ATOM 3960 C CA . GLU A 1 499 ? 39.395 29.803 -48.024 1.00 53.69 499 GLU A CA 1
ATOM 3961 C C . GLU A 1 499 ? 40.709 29.477 -48.750 1.00 53.69 499 GLU A C 1
ATOM 3963 O O . GLU A 1 499 ? 40.858 28.356 -49.257 1.00 53.69 499 GLU A O 1
ATOM 3968 N N . PRO A 1 500 ? 41.659 30.422 -48.838 1.00 50.56 500 PRO A N 1
ATOM 3969 C CA . PRO A 1 500 ? 42.940 30.143 -49.463 1.00 50.56 500 PRO A CA 1
ATOM 3970 C C . PRO A 1 500 ? 43.670 29.091 -48.611 1.00 50.56 500 PRO A C 1
ATOM 3972 O O . PRO A 1 500 ? 43.892 29.315 -47.425 1.00 50.56 500 PRO A O 1
ATOM 3975 N N . ASN A 1 501 ? 44.033 27.953 -49.223 1.00 57.38 501 ASN A N 1
ATOM 3976 C CA . ASN A 1 501 ? 44.826 26.823 -48.685 1.00 57.38 501 ASN A CA 1
ATOM 3977 C C . ASN A 1 501 ? 44.107 25.575 -48.121 1.00 57.38 501 ASN A C 1
ATOM 3979 O O . ASN A 1 501 ? 44.798 24.690 -47.616 1.00 57.38 501 ASN A O 1
ATOM 3983 N N . LYS A 1 502 ? 42.782 25.399 -48.239 1.00 70.19 502 LYS A N 1
ATOM 3984 C CA . LYS A 1 502 ? 42.158 24.116 -47.831 1.00 70.19 502 LYS A CA 1
ATOM 3985 C C . LYS A 1 502 ? 42.417 22.997 -48.838 1.00 70.19 502 LYS A C 1
ATOM 3987 O O . LYS A 1 502 ? 42.058 23.118 -50.011 1.00 70.19 502 LYS A O 1
ATOM 3992 N N . THR A 1 503 ? 42.986 21.879 -48.382 1.00 78.38 503 THR A N 1
ATOM 3993 C CA . THR A 1 503 ? 43.160 20.703 -49.239 1.00 78.38 503 THR A CA 1
ATOM 3994 C C . THR A 1 503 ? 41.815 20.027 -49.502 1.00 78.38 503 THR A C 1
ATOM 3996 O O . THR A 1 503 ? 40.858 20.143 -48.733 1.00 78.38 503 THR A O 1
ATOM 3999 N N . HIS A 1 504 ? 41.744 19.250 -50.579 1.00 77.75 504 HIS A N 1
ATOM 4000 C CA . HIS A 1 504 ? 40.584 18.409 -50.863 1.00 77.75 504 HIS A CA 1
ATOM 4001 C C . HIS A 1 504 ? 40.264 17.440 -49.705 1.00 77.75 504 HIS A C 1
ATOM 4003 O O . HIS A 1 504 ? 39.102 17.202 -49.385 1.00 77.75 504 HIS A O 1
ATOM 4009 N N . ALA A 1 505 ? 41.292 16.930 -49.019 1.00 78.75 505 ALA A N 1
ATOM 4010 C CA . ALA A 1 505 ? 41.112 16.089 -47.841 1.00 78.75 505 ALA A CA 1
ATOM 4011 C C . ALA A 1 505 ? 40.457 16.850 -46.676 1.00 78.75 505 ALA A C 1
ATOM 4013 O O . ALA A 1 505 ? 39.622 16.275 -45.980 1.00 78.75 505 ALA A O 1
ATOM 4014 N N . ASP A 1 506 ? 40.782 18.131 -46.487 1.00 81.62 506 ASP A N 1
ATOM 4015 C CA . ASP A 1 506 ? 40.176 18.964 -45.442 1.00 81.62 506 ASP A CA 1
ATOM 4016 C C . ASP A 1 506 ? 38.691 19.213 -45.707 1.00 81.62 506 ASP A C 1
ATOM 4018 O O . ASP A 1 506 ? 37.873 19.067 -44.802 1.00 81.62 506 ASP A O 1
ATOM 4022 N N . GLN A 1 507 ? 38.318 19.468 -46.963 1.00 82.12 507 GLN A N 1
ATOM 4023 C CA . GLN A 1 507 ? 36.913 19.622 -47.354 1.00 82.12 507 GLN A CA 1
ATOM 4024 C C . GLN A 1 507 ? 36.098 18.342 -47.114 1.00 82.12 507 GLN A C 1
ATOM 4026 O O . GLN A 1 507 ? 34.957 18.406 -46.649 1.00 82.12 507 GLN A O 1
ATOM 4031 N N . VAL A 1 508 ? 36.678 17.167 -47.390 1.00 84.56 508 VAL A N 1
ATOM 4032 C CA . VAL A 1 508 ? 36.021 15.880 -47.115 1.00 84.56 508 VAL A CA 1
ATOM 4033 C C . VAL A 1 508 ? 35.860 15.655 -45.607 1.00 84.56 508 VAL A C 1
ATOM 4035 O O . VAL A 1 508 ? 34.768 15.282 -45.181 1.00 84.56 508 VAL A O 1
ATOM 4038 N N . LYS A 1 509 ? 36.883 15.946 -44.787 1.00 86.25 509 LYS A N 1
ATOM 4039 C CA . LYS A 1 509 ? 36.804 15.856 -43.313 1.00 86.25 509 LYS A CA 1
ATOM 4040 C C . LYS A 1 509 ? 35.695 16.750 -42.740 1.00 86.25 509 LYS A C 1
ATOM 4042 O O . LYS A 1 509 ? 34.897 16.294 -41.922 1.00 86.25 509 LYS A O 1
ATOM 4047 N N . GLU A 1 510 ? 35.588 17.993 -43.209 1.00 86.62 510 GLU A N 1
ATOM 4048 C CA . GLU A 1 510 ? 34.514 18.913 -42.804 1.00 86.62 510 GLU A CA 1
ATOM 4049 C C . GLU A 1 510 ? 33.127 18.401 -43.217 1.00 86.62 510 GLU A C 1
ATOM 4051 O O . GLU A 1 510 ? 32.173 18.471 -42.441 1.00 86.62 510 GLU A O 1
ATOM 4056 N N . ASN A 1 511 ? 33.006 17.832 -44.420 1.00 87.12 511 ASN A N 1
ATOM 4057 C CA . ASN A 1 511 ? 31.750 17.249 -44.884 1.00 87.12 511 ASN A CA 1
ATOM 4058 C C . ASN A 1 511 ? 31.351 16.017 -44.049 1.00 87.12 511 ASN A C 1
ATOM 4060 O O . ASN A 1 511 ? 30.180 15.882 -43.692 1.00 87.12 511 ASN A O 1
ATOM 4064 N N . ILE A 1 512 ? 32.309 15.155 -43.679 1.00 89.12 512 ILE A N 1
ATOM 4065 C CA . ILE A 1 512 ? 32.081 14.038 -42.747 1.00 89.12 512 ILE A CA 1
ATOM 4066 C C . ILE A 1 512 ? 31.555 14.569 -41.411 1.00 89.12 512 ILE A C 1
ATOM 4068 O O . ILE A 1 512 ? 30.556 14.056 -40.905 1.00 89.12 512 ILE A O 1
ATOM 4072 N N . PHE A 1 513 ? 32.181 15.614 -40.860 1.00 89.62 513 PHE A N 1
ATOM 4073 C CA . PHE A 1 513 ? 31.752 16.233 -39.605 1.00 89.62 513 PHE A CA 1
ATOM 4074 C C . PHE A 1 513 ? 30.308 16.752 -39.687 1.00 89.62 513 PHE A C 1
ATOM 4076 O O . PHE A 1 513 ? 29.487 16.442 -38.818 1.00 89.62 513 PHE A O 1
ATOM 4083 N N . ASP A 1 514 ? 29.970 17.499 -40.741 1.00 88.94 514 ASP A N 1
ATOM 4084 C CA . ASP A 1 514 ? 28.637 18.080 -40.930 1.00 88.94 514 ASP A CA 1
ATOM 4085 C C . ASP A 1 514 ? 27.555 16.996 -41.108 1.00 88.94 514 ASP A C 1
ATOM 4087 O O . ASP A 1 514 ? 26.467 17.089 -40.519 1.00 88.94 514 ASP A O 1
ATOM 4091 N N . VAL A 1 515 ? 27.857 15.935 -41.867 1.00 90.56 515 VAL A N 1
ATOM 4092 C CA . VAL A 1 515 ? 26.968 14.776 -42.058 1.00 90.56 515 VAL A CA 1
ATOM 4093 C C . VAL A 1 515 ? 26.783 14.007 -40.752 1.00 90.56 515 VAL A C 1
ATOM 4095 O O . VAL A 1 515 ? 25.641 13.750 -40.358 1.00 90.56 515 VAL A O 1
ATOM 4098 N N . LEU A 1 516 ? 27.872 13.696 -40.044 1.00 90.88 516 LEU A N 1
ATOM 4099 C CA . LEU A 1 516 ? 27.841 12.995 -38.761 1.00 90.88 516 LEU A CA 1
ATOM 4100 C C . LEU A 1 516 ? 27.027 13.778 -37.728 1.00 90.88 516 LEU A C 1
ATOM 4102 O O . LEU A 1 516 ? 26.138 13.210 -37.099 1.00 90.88 516 LEU A O 1
ATOM 4106 N N . LYS A 1 517 ? 27.266 15.087 -37.589 1.00 89.69 517 LYS A N 1
ATOM 4107 C CA . LYS A 1 517 ? 26.532 15.964 -36.662 1.00 89.69 517 LYS A CA 1
ATOM 4108 C C . LYS A 1 517 ? 25.035 15.995 -36.972 1.00 89.69 517 LYS A C 1
ATOM 4110 O O . LYS A 1 517 ? 24.206 15.919 -36.059 1.00 89.69 517 LYS A O 1
ATOM 4115 N N . SER A 1 518 ? 24.683 16.092 -38.252 1.00 90.88 518 SER A N 1
ATOM 4116 C CA . SER A 1 518 ? 23.290 16.161 -38.708 1.00 90.88 518 SER A CA 1
ATOM 4117 C C . SER A 1 518 ? 22.555 14.839 -38.498 1.00 90.88 518 SER A C 1
ATOM 4119 O O . SER A 1 518 ? 21.443 14.836 -37.964 1.00 90.88 518 SER A O 1
ATOM 4121 N N . TYR A 1 519 ? 23.191 13.717 -38.844 1.00 92.38 519 TYR A N 1
ATOM 4122 C CA . TYR A 1 519 ? 22.643 12.382 -38.615 1.00 92.38 519 TYR A CA 1
ATOM 4123 C C . TYR A 1 519 ? 22.524 12.070 -37.119 1.00 92.38 519 TYR A C 1
ATOM 4125 O O . TYR A 1 519 ? 21.450 11.687 -36.656 1.00 92.38 519 TYR A O 1
ATOM 4133 N N . TYR A 1 520 ? 23.581 12.319 -36.338 1.00 92.00 520 TYR A N 1
ATOM 4134 C CA . TYR A 1 520 ? 23.613 12.065 -34.897 1.00 92.00 520 TYR A CA 1
ATOM 4135 C C . TYR A 1 520 ? 22.487 12.797 -34.160 1.00 92.00 520 TYR A C 1
ATOM 4137 O O . TYR A 1 520 ? 21.826 12.221 -33.297 1.00 92.00 520 TYR A O 1
ATOM 4145 N N . LYS A 1 521 ? 22.207 14.056 -34.527 1.00 90.69 521 LYS A N 1
ATOM 4146 C CA . LYS A 1 521 ? 21.094 14.828 -33.955 1.00 90.69 521 LYS A CA 1
ATOM 4147 C C . LYS A 1 521 ? 19.741 14.136 -34.159 1.00 90.69 521 LYS A C 1
ATOM 4149 O O . LYS A 1 521 ? 18.921 14.157 -33.242 1.00 90.69 521 LYS A O 1
ATOM 4154 N N . ILE A 1 522 ? 19.501 13.561 -35.338 1.00 92.25 522 ILE A N 1
ATOM 4155 C CA . ILE A 1 522 ? 18.252 12.860 -35.670 1.00 92.25 522 ILE A CA 1
ATOM 4156 C C . ILE A 1 522 ? 18.200 11.512 -34.952 1.00 92.25 522 ILE A C 1
ATOM 4158 O O . ILE A 1 522 ? 17.222 11.243 -34.256 1.00 92.25 522 ILE A O 1
ATOM 4162 N N . ALA A 1 523 ? 19.262 10.712 -35.064 1.00 93.25 523 ALA A N 1
ATOM 4163 C CA . ALA A 1 523 ? 19.355 9.398 -34.436 1.00 93.25 523 ALA A CA 1
ATOM 4164 C C . ALA A 1 523 ? 19.170 9.489 -32.915 1.00 93.25 523 ALA A C 1
ATOM 4166 O O . ALA A 1 523 ? 18.375 8.749 -32.351 1.00 93.25 523 ALA A O 1
ATOM 4167 N N . ARG A 1 524 ? 19.811 10.462 -32.251 1.00 93.94 524 ARG A N 1
ATOM 4168 C CA . ARG A 1 524 ? 19.667 10.676 -30.803 1.00 93.94 524 ARG A CA 1
ATOM 4169 C C . ARG A 1 524 ? 18.224 10.986 -30.409 1.00 93.94 524 ARG A C 1
ATOM 4171 O O . ARG A 1 524 ? 17.745 10.442 -29.425 1.00 93.94 524 ARG A O 1
ATOM 4178 N N . LYS A 1 525 ? 17.545 11.878 -31.142 1.00 93.12 525 LYS A N 1
ATOM 4179 C CA . LYS A 1 525 ? 16.139 12.220 -30.862 1.00 93.12 525 LYS A CA 1
ATOM 4180 C C . LYS A 1 525 ? 15.241 10.992 -31.013 1.00 93.12 525 LYS A C 1
ATOM 4182 O O . LYS A 1 525 ? 14.529 10.656 -30.080 1.00 93.12 525 LYS A O 1
ATOM 4187 N N . ARG A 1 526 ? 15.372 10.280 -32.140 1.00 93.88 526 ARG A N 1
ATOM 4188 C CA . ARG A 1 526 ? 14.653 9.025 -32.401 1.00 93.88 526 ARG A CA 1
ATOM 4189 C C . ARG A 1 526 ? 14.889 7.998 -31.297 1.00 93.88 526 ARG A C 1
ATOM 4191 O O . ARG A 1 526 ? 13.941 7.378 -30.841 1.00 93.88 526 ARG A O 1
ATOM 4198 N N . PHE A 1 527 ? 16.138 7.822 -30.878 1.00 94.88 527 PHE A N 1
ATOM 4199 C CA . PHE A 1 527 ? 16.509 6.860 -29.848 1.00 94.88 527 PHE A CA 1
ATOM 4200 C C . PHE A 1 527 ? 15.911 7.209 -28.481 1.00 94.88 527 PHE A C 1
ATOM 4202 O O . PHE A 1 527 ? 15.346 6.336 -27.827 1.00 94.88 527 PHE A O 1
ATOM 4209 N N . VAL A 1 528 ? 15.990 8.479 -28.066 1.00 95.81 528 VAL A N 1
ATOM 4210 C CA . VAL A 1 528 ? 15.375 8.941 -26.811 1.00 95.81 528 VAL A CA 1
ATOM 4211 C C . VAL A 1 528 ? 13.866 8.699 -26.833 1.00 95.81 528 VAL A C 1
ATOM 4213 O O . VAL A 1 528 ? 13.342 8.097 -25.898 1.00 95.81 528 VAL A O 1
ATOM 4216 N N . ASP A 1 529 ? 13.189 9.076 -27.921 1.00 95.25 529 ASP A N 1
ATOM 4217 C CA . ASP A 1 529 ? 11.750 8.848 -28.073 1.00 95.25 529 ASP A CA 1
ATOM 4218 C C . ASP A 1 529 ? 11.418 7.349 -28.069 1.00 95.25 529 ASP A C 1
ATOM 4220 O O . ASP A 1 529 ? 10.484 6.930 -27.391 1.00 95.25 529 ASP A O 1
ATOM 4224 N N . ALA A 1 530 ? 12.209 6.516 -28.753 1.00 95.56 530 ALA A N 1
ATOM 4225 C CA . ALA A 1 530 ? 12.006 5.070 -28.792 1.00 95.56 530 ALA A CA 1
ATOM 4226 C C . ALA A 1 530 ? 12.136 4.425 -27.404 1.00 95.56 530 ALA A C 1
ATOM 4228 O O . ALA A 1 530 ? 11.301 3.600 -27.043 1.00 95.56 530 ALA A O 1
ATOM 4229 N N . ILE A 1 531 ? 13.131 4.815 -26.601 1.00 96.56 531 ILE A N 1
ATOM 4230 C CA . ILE A 1 531 ? 13.281 4.319 -25.226 1.00 96.56 531 ILE A CA 1
ATOM 4231 C C . ILE A 1 531 ? 12.094 4.767 -24.361 1.00 96.56 531 ILE A C 1
ATOM 4233 O O . ILE A 1 531 ? 11.457 3.936 -23.712 1.00 96.56 531 ILE A O 1
ATOM 4237 N N . CYS A 1 532 ? 11.752 6.057 -24.379 1.00 95.88 532 CYS A N 1
ATOM 4238 C CA . CYS A 1 532 ? 10.672 6.596 -23.553 1.00 95.88 532 CYS A CA 1
ATOM 4239 C C . CYS A 1 532 ? 9.288 6.050 -23.955 1.00 95.88 532 CYS A C 1
ATOM 4241 O O . CYS A 1 532 ? 8.470 5.749 -23.090 1.00 95.88 532 CYS A O 1
ATOM 4243 N N . GLN A 1 533 ? 9.014 5.876 -25.247 1.00 94.56 533 GLN A N 1
ATOM 4244 C CA . GLN A 1 533 ? 7.718 5.384 -25.721 1.00 94.56 533 GLN A CA 1
ATOM 4245 C C . GLN A 1 533 ? 7.615 3.860 -25.653 1.00 94.56 533 GLN A C 1
ATOM 4247 O O . GLN A 1 533 ? 6.634 3.332 -25.136 1.00 94.56 533 GLN A O 1
ATOM 4252 N N . GLN A 1 534 ? 8.613 3.132 -26.161 1.00 95.00 534 GLN A N 1
ATOM 4253 C CA . GLN A 1 534 ? 8.513 1.676 -26.287 1.00 95.00 534 GLN A CA 1
ATOM 4254 C C . GLN A 1 534 ? 8.885 0.944 -25.001 1.00 95.00 534 GLN A C 1
ATOM 4256 O O . GLN A 1 534 ? 8.269 -0.067 -24.686 1.00 95.00 534 GLN A O 1
ATOM 4261 N N . VAL A 1 535 ? 9.886 1.419 -24.257 1.00 95.31 535 VAL A N 1
ATOM 4262 C CA . VAL A 1 535 ? 10.300 0.757 -23.012 1.00 95.31 535 VAL A CA 1
ATOM 4263 C C . VAL A 1 535 ? 9.517 1.329 -21.838 1.00 95.31 535 VAL A C 1
ATOM 4265 O O . VAL A 1 535 ? 8.843 0.584 -21.133 1.00 95.31 535 VAL A O 1
ATOM 4268 N N . VAL A 1 536 ? 9.563 2.648 -21.638 1.00 94.81 536 VAL A N 1
ATOM 4269 C CA . VAL A 1 536 ? 8.956 3.265 -20.450 1.00 94.81 536 VAL A CA 1
ATOM 4270 C C . VAL A 1 536 ? 7.428 3.280 -20.541 1.00 94.81 536 VAL A C 1
ATOM 4272 O O . VAL A 1 536 ? 6.779 2.611 -19.746 1.00 94.81 536 VAL A O 1
ATOM 4275 N N . SER A 1 537 ? 6.829 3.966 -21.517 1.00 93.06 537 SER A N 1
ATOM 4276 C CA . SER A 1 537 ? 5.361 4.011 -21.630 1.00 93.06 537 SER A CA 1
ATOM 4277 C C . SER A 1 537 ? 4.779 2.629 -21.943 1.00 93.06 537 SER A C 1
ATOM 4279 O O . SER A 1 537 ? 4.015 2.091 -21.149 1.00 93.06 537 SER A O 1
ATOM 4281 N N . ARG A 1 538 ? 5.185 1.975 -23.037 1.00 93.50 538 ARG A N 1
ATOM 4282 C CA . ARG A 1 538 ? 4.532 0.734 -23.482 1.00 93.50 538 ARG A CA 1
ATOM 4283 C C . ARG A 1 538 ? 4.809 -0.489 -22.603 1.00 93.50 538 ARG A C 1
ATOM 4285 O O . ARG A 1 538 ? 3.878 -1.260 -22.414 1.00 93.50 538 ARG A O 1
ATOM 4292 N N . LEU A 1 539 ? 6.028 -0.727 -22.109 1.00 93.69 539 LEU A N 1
ATOM 4293 C CA . LEU A 1 539 ? 6.326 -1.948 -21.332 1.00 93.69 539 LEU A CA 1
ATOM 4294 C C . LEU A 1 539 ? 6.204 -1.751 -19.819 1.00 93.69 539 LEU A C 1
ATOM 4296 O O . LEU A 1 539 ? 5.805 -2.688 -19.132 1.00 93.69 539 LEU A O 1
ATOM 4300 N N . LEU A 1 540 ? 6.533 -0.565 -19.299 1.00 94.00 540 LEU A N 1
ATOM 4301 C CA . LEU A 1 540 ? 6.554 -0.314 -17.856 1.00 94.00 540 LEU A CA 1
ATOM 4302 C C . LEU A 1 540 ? 5.293 0.385 -17.315 1.00 94.00 540 LEU A C 1
ATOM 4304 O O . LEU A 1 540 ? 5.009 0.228 -16.130 1.00 94.00 540 LEU A O 1
ATOM 4308 N N . LEU A 1 541 ? 4.536 1.123 -18.140 1.00 92.88 541 LEU A N 1
ATOM 4309 C CA . LEU A 1 541 ? 3.343 1.864 -17.698 1.00 92.88 541 LEU A CA 1
ATOM 4310 C C . LEU A 1 541 ? 2.036 1.309 -18.293 1.00 92.88 541 LEU A C 1
ATOM 4312 O O . LEU A 1 541 ? 1.246 0.691 -17.579 1.00 92.88 541 LEU A O 1
ATOM 4316 N N . ASP A 1 542 ? 1.830 1.464 -19.600 1.00 90.00 542 ASP A N 1
ATOM 4317 C CA . ASP A 1 542 ? 0.532 1.316 -20.276 1.00 90.00 542 ASP A CA 1
ATOM 4318 C C . ASP A 1 542 ? 0.296 -0.075 -20.879 1.00 90.00 542 ASP A C 1
ATOM 4320 O O . ASP A 1 542 ? -0.825 -0.422 -21.265 1.00 90.00 542 ASP A O 1
ATOM 4324 N N . GLY A 1 543 ? 1.346 -0.891 -20.972 1.00 87.88 543 GLY A N 1
ATOM 4325 C CA . GLY A 1 543 ? 1.313 -2.240 -21.538 1.00 87.88 543 GLY A CA 1
ATOM 4326 C C . GLY A 1 543 ? 0.255 -3.150 -20.932 1.00 87.88 543 GLY A C 1
ATOM 4327 O O . GLY A 1 543 ? -0.164 -2.960 -19.795 1.00 87.88 543 GLY A O 1
ATOM 4328 N N . GLU A 1 544 ? -0.171 -4.168 -21.679 1.00 84.19 544 GLU A N 1
ATOM 4329 C CA . GLU A 1 544 ? -1.004 -5.246 -21.119 1.00 84.19 544 GLU A CA 1
ATOM 4330 C C . GLU A 1 544 ? -0.221 -6.034 -20.068 1.00 84.19 544 GLU A C 1
ATOM 4332 O O . GLU A 1 544 ? -0.712 -6.292 -18.976 1.00 84.19 544 GLU A O 1
ATOM 4337 N N . GLU A 1 545 ? 1.047 -6.313 -20.363 1.00 85.62 545 GLU A N 1
ATOM 4338 C CA . GLU A 1 545 ? 1.974 -6.993 -19.460 1.00 85.62 545 GLU A CA 1
ATOM 4339 C C . GLU A 1 545 ? 2.770 -6.004 -18.585 1.00 85.62 545 GLU A C 1
ATOM 4341 O O . GLU A 1 545 ? 3.918 -6.282 -18.222 1.00 85.62 545 GLU A O 1
ATOM 4346 N N . SER A 1 546 ? 2.195 -4.827 -18.312 1.00 91.94 546 SER A N 1
ATOM 4347 C CA . SER A 1 546 ? 2.808 -3.787 -17.482 1.00 91.94 546 SER A CA 1
ATOM 4348 C C . SER A 1 546 ? 2.876 -4.219 -16.011 1.00 91.94 546 SER A C 1
ATOM 4350 O O . SER A 1 546 ? 1.893 -4.772 -15.508 1.00 91.94 546 SER A O 1
ATOM 4352 N N . PRO A 1 547 ? 3.966 -3.895 -15.283 1.00 91.69 547 PRO A N 1
ATOM 4353 C CA . PRO A 1 547 ? 4.065 -4.043 -13.828 1.00 91.69 547 PRO A CA 1
ATOM 4354 C C . PRO A 1 547 ? 2.842 -3.519 -13.066 1.00 91.69 547 PRO A C 1
ATOM 4356 O O . PRO A 1 547 ? 2.406 -4.105 -12.077 1.00 91.69 547 PRO A O 1
ATOM 4359 N N . LEU A 1 548 ? 2.261 -2.430 -13.568 1.00 91.94 548 LEU A N 1
ATOM 4360 C CA . LEU A 1 548 ? 1.137 -1.723 -12.966 1.00 91.94 548 LEU A CA 1
ATOM 4361 C C . LEU A 1 548 ? -0.189 -2.494 -13.046 1.00 91.94 548 LEU A C 1
ATOM 4363 O O . LEU A 1 548 ? -1.080 -2.279 -12.229 1.00 91.94 548 LEU A O 1
ATOM 4367 N N . LYS A 1 549 ? -0.324 -3.410 -14.011 1.00 90.56 549 LYS A N 1
ATOM 4368 C CA . LYS A 1 549 ? -1.554 -4.184 -14.248 1.00 90.56 549 LYS A CA 1
ATOM 4369 C C . LYS A 1 549 ? -1.486 -5.617 -13.720 1.00 90.56 549 LYS A C 1
ATOM 4371 O O . LYS A 1 549 ? -2.444 -6.363 -13.891 1.00 90.56 549 LYS A O 1
ATOM 4376 N N . ILE A 1 550 ? -0.382 -6.005 -13.072 1.00 89.75 550 ILE A N 1
ATOM 4377 C CA . ILE A 1 550 ? -0.175 -7.376 -12.576 1.00 89.75 550 ILE A CA 1
ATOM 4378 C C . ILE A 1 550 ? -1.207 -7.753 -11.514 1.00 89.75 550 ILE A C 1
ATOM 4380 O O . ILE A 1 550 ? -1.754 -8.853 -11.563 1.00 89.75 550 ILE A O 1
ATOM 4384 N N . LEU A 1 551 ? -1.484 -6.858 -10.560 1.00 91.06 551 LEU A N 1
ATOM 4385 C CA . LEU A 1 551 ? -2.500 -7.106 -9.544 1.00 91.06 551 LEU A CA 1
ATOM 4386 C C . LEU A 1 551 ? -3.882 -6.757 -10.102 1.00 91.06 551 LEU A C 1
ATOM 4388 O O . LEU A 1 551 ? -4.315 -5.607 -10.057 1.00 91.06 551 LEU A O 1
ATOM 4392 N N . CYS A 1 552 ? -4.563 -7.770 -10.627 1.00 90.50 552 CYS A N 1
ATOM 4393 C CA . CYS A 1 552 ? -5.892 -7.652 -11.211 1.00 90.50 552 CYS A CA 1
ATOM 4394 C C . CYS A 1 552 ? -6.862 -8.718 -10.669 1.00 90.50 552 CYS A C 1
ATOM 4396 O O . CYS A 1 552 ? -6.420 -9.771 -10.192 1.00 90.50 552 CYS A O 1
ATOM 4398 N N . PRO A 1 553 ? -8.187 -8.492 -10.744 1.00 90.00 553 PRO A N 1
ATOM 4399 C CA . PRO A 1 553 ? -9.188 -9.486 -10.362 1.00 90.00 553 PRO A CA 1
ATOM 4400 C C . PRO A 1 553 ? -9.001 -10.843 -11.056 1.00 90.00 553 PRO A C 1
ATOM 4402 O O . PRO A 1 553 ? -9.225 -11.885 -10.439 1.00 90.00 553 PRO A O 1
ATOM 4405 N N . GLU A 1 554 ? -8.526 -10.859 -12.304 1.00 88.62 554 GLU A N 1
ATOM 4406 C CA . GLU A 1 554 ? -8.269 -12.090 -13.058 1.00 88.62 554 GLU A CA 1
ATOM 4407 C C . GLU A 1 554 ? -7.107 -12.903 -12.475 1.00 88.62 554 GLU A C 1
ATOM 4409 O O . GLU A 1 554 ? -7.131 -14.135 -12.531 1.00 88.62 554 GLU A O 1
ATOM 4414 N N . LEU A 1 555 ? -6.092 -12.243 -11.902 1.00 88.31 555 LEU A N 1
ATOM 4415 C CA . LEU A 1 555 ? -5.006 -12.922 -11.195 1.00 88.31 555 LEU A CA 1
ATOM 4416 C C . LEU A 1 555 ? -5.554 -13.621 -9.950 1.00 88.31 555 LEU A C 1
ATOM 4418 O O . LEU A 1 555 ? -5.274 -14.799 -9.740 1.00 88.31 555 LEU A O 1
ATOM 4422 N N . ILE A 1 556 ? -6.379 -12.917 -9.171 1.00 89.62 556 ILE A N 1
ATOM 4423 C CA . ILE A 1 556 ? -6.995 -13.458 -7.953 1.00 89.62 556 ILE A CA 1
ATOM 4424 C C . ILE A 1 556 ? -7.920 -14.634 -8.281 1.00 89.62 556 ILE A C 1
ATOM 4426 O O . ILE A 1 556 ? -7.933 -15.633 -7.564 1.00 89.62 556 ILE A O 1
ATOM 4430 N N . ALA A 1 557 ? -8.644 -14.569 -9.401 1.00 89.25 557 ALA A N 1
ATOM 4431 C CA . ALA A 1 557 ? -9.502 -15.660 -9.853 1.00 89.25 557 ALA A CA 1
ATOM 4432 C C . ALA A 1 557 ? -8.729 -16.962 -10.146 1.00 89.25 557 ALA A C 1
ATOM 4434 O O . ALA A 1 557 ? -9.284 -18.049 -9.974 1.00 89.25 557 ALA A O 1
ATOM 4435 N N . LYS A 1 558 ? -7.457 -16.862 -10.553 1.00 89.50 558 LYS A N 1
ATOM 4436 C CA . LYS A 1 558 ? -6.585 -18.010 -10.855 1.00 89.50 558 LYS A CA 1
ATOM 4437 C C . LYS A 1 558 ? -5.902 -18.611 -9.623 1.00 89.50 558 LYS A C 1
ATOM 4439 O O . LYS A 1 558 ? -5.281 -19.663 -9.754 1.00 89.50 558 LYS A O 1
ATOM 4444 N N . LEU A 1 559 ? -5.990 -17.969 -8.456 1.00 89.81 559 LEU A N 1
ATOM 4445 C CA . LEU A 1 559 ? -5.400 -18.497 -7.227 1.00 89.81 559 LEU A CA 1
ATOM 4446 C C . LEU A 1 559 ? -6.156 -19.742 -6.751 1.00 89.81 559 LEU A C 1
ATOM 4448 O O . LEU A 1 559 ? -7.391 -19.805 -6.788 1.00 89.81 559 LEU A O 1
ATOM 4452 N N . THR A 1 560 ? -5.388 -20.731 -6.297 1.00 91.06 560 THR A N 1
ATOM 4453 C CA . THR A 1 560 ? -5.915 -21.941 -5.650 1.00 91.06 560 THR A CA 1
ATOM 4454 C C . THR A 1 560 ? -6.345 -21.648 -4.214 1.00 91.06 560 THR A C 1
ATOM 4456 O O . THR A 1 560 ? -5.845 -20.708 -3.599 1.00 91.06 560 THR A O 1
ATOM 4459 N N . ASP A 1 561 ? -7.225 -22.473 -3.645 1.00 90.06 561 ASP A N 1
ATOM 4460 C CA . ASP A 1 561 ? -7.710 -22.280 -2.269 1.00 90.06 561 ASP A CA 1
ATOM 4461 C C . ASP A 1 561 ? -6.571 -22.312 -1.235 1.00 90.06 561 ASP A C 1
ATOM 4463 O O . ASP A 1 561 ? -6.572 -21.523 -0.296 1.00 90.06 561 ASP A O 1
ATOM 4467 N N . ASN A 1 562 ? -5.535 -23.128 -1.465 1.00 88.06 562 ASN A N 1
ATOM 4468 C CA . ASN A 1 562 ? -4.336 -23.144 -0.620 1.00 88.06 562 ASN A CA 1
ATOM 4469 C C . ASN A 1 562 ? -3.551 -21.825 -0.693 1.00 88.06 562 ASN A C 1
ATOM 4471 O O . ASN A 1 562 ? -3.050 -21.349 0.321 1.00 88.06 562 ASN A O 1
ATOM 4475 N N . GLN A 1 563 ? -3.443 -21.219 -1.879 1.00 87.31 563 GLN A N 1
ATOM 4476 C CA . GLN A 1 563 ? -2.787 -19.917 -2.035 1.00 87.31 563 GLN A CA 1
ATOM 4477 C C . GLN A 1 563 ? -3.625 -18.788 -1.429 1.00 87.31 563 GLN A C 1
ATOM 4479 O O . GLN A 1 563 ? -3.069 -17.853 -0.861 1.00 87.31 563 GLN A O 1
ATOM 4484 N N . LEU A 1 564 ? -4.955 -18.871 -1.528 1.00 88.19 564 LEU A N 1
ATOM 4485 C CA . LEU A 1 564 ? -5.857 -17.914 -0.886 1.00 88.19 564 LEU A CA 1
ATOM 4486 C C . LEU A 1 564 ? -5.7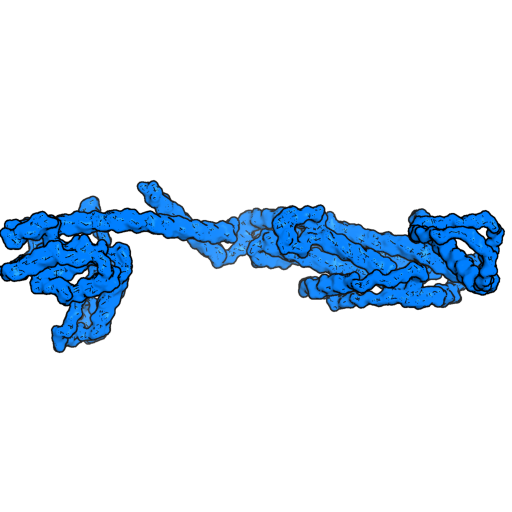06 -17.944 0.635 1.00 88.19 564 LEU A C 1
ATOM 4488 O O . LEU A 1 564 ? -5.615 -16.878 1.243 1.00 88.19 564 LEU A O 1
ATOM 4492 N N . ASP A 1 565 ? -5.602 -19.134 1.228 1.00 86.94 565 ASP A N 1
ATOM 4493 C CA . ASP A 1 565 ? -5.418 -19.271 2.673 1.00 86.94 565 ASP A CA 1
ATOM 4494 C C . ASP A 1 565 ? -4.022 -18.810 3.119 1.00 86.94 565 ASP A C 1
ATOM 4496 O O . ASP A 1 565 ? -3.898 -18.105 4.115 1.00 86.94 565 ASP A O 1
ATOM 4500 N N . GLN A 1 566 ? -2.973 -19.088 2.336 1.00 86.62 566 GLN A N 1
ATOM 4501 C CA . GLN A 1 566 ? -1.627 -18.567 2.610 1.00 86.62 566 GLN A CA 1
ATOM 4502 C C . GLN A 1 566 ? -1.542 -17.035 2.542 1.00 86.62 566 GLN A C 1
ATOM 4504 O O . GLN A 1 566 ? -0.793 -16.432 3.304 1.00 86.62 566 GLN A O 1
ATOM 4509 N N . ILE A 1 567 ? -2.277 -16.401 1.622 1.00 85.62 567 ILE A N 1
ATOM 4510 C CA . ILE A 1 567 ? -2.193 -14.951 1.400 1.00 85.62 567 ILE A CA 1
ATOM 4511 C C . ILE A 1 567 ? -3.143 -14.178 2.317 1.00 85.62 567 ILE A C 1
ATOM 4513 O O . ILE A 1 567 ? -2.765 -13.158 2.886 1.00 85.62 567 ILE A O 1
ATOM 4517 N N . ALA A 1 568 ? -4.399 -14.614 2.413 1.00 84.56 568 ALA A N 1
ATOM 4518 C CA . ALA A 1 568 ? -5.476 -13.867 3.057 1.00 84.56 568 ALA A CA 1
ATOM 4519 C C . ALA A 1 568 ? -6.109 -14.600 4.246 1.00 84.56 568 ALA A C 1
ATOM 4521 O O . ALA A 1 568 ? -7.049 -14.053 4.837 1.00 84.56 568 ALA A O 1
ATOM 4522 N N . GLY A 1 569 ? -5.621 -15.793 4.592 1.00 82.94 569 GLY A N 1
ATOM 4523 C CA . GLY A 1 569 ? -6.095 -16.562 5.733 1.00 82.94 569 GLY A CA 1
ATOM 4524 C C . GLY A 1 569 ? -5.864 -15.835 7.049 1.00 82.94 569 GLY A C 1
ATOM 4525 O O . GLY A 1 569 ? -4.802 -15.276 7.310 1.00 82.94 569 GLY A O 1
ATOM 4526 N N . GLU A 1 570 ? -6.897 -15.824 7.890 1.00 80.75 570 GLU A N 1
ATOM 4527 C CA . GLU A 1 570 ? -6.768 -15.329 9.258 1.00 80.75 570 GLU A CA 1
ATOM 4528 C C . GLU A 1 570 ? -6.052 -16.372 10.122 1.00 80.75 570 GLU A C 1
ATOM 4530 O O . GLU A 1 570 ? -6.417 -17.558 10.131 1.00 80.75 570 GLU A O 1
ATOM 4535 N N . ASP A 1 571 ? -5.067 -15.911 10.890 1.00 80.00 571 ASP A N 1
ATOM 4536 C CA . ASP A 1 571 ? -4.395 -16.707 11.905 1.00 80.00 571 ASP A CA 1
ATOM 4537 C C . ASP A 1 571 ? -5.372 -17.115 13.020 1.00 80.00 571 ASP A C 1
ATOM 4539 O O . ASP A 1 571 ? -6.434 -16.515 13.230 1.00 80.00 571 ASP A O 1
ATOM 4543 N N . SER A 1 572 ? -5.017 -18.164 13.764 1.00 78.69 572 SER A N 1
ATOM 4544 C CA . SER A 1 572 ? -5.872 -18.682 14.836 1.00 78.69 572 SER A CA 1
ATOM 4545 C C . SER A 1 572 ? -6.128 -17.651 15.939 1.00 78.69 572 SER A C 1
ATOM 4547 O O . SER A 1 572 ? -7.220 -17.642 16.517 1.00 78.69 572 SER A O 1
ATOM 4549 N N . ALA A 1 573 ? -5.174 -16.755 16.213 1.00 81.25 573 ALA A N 1
ATOM 4550 C CA . ALA A 1 573 ? -5.349 -15.710 17.212 1.00 81.25 573 ALA A CA 1
ATOM 4551 C C . ALA A 1 573 ? -6.316 -14.620 16.725 1.00 81.25 573 ALA A C 1
ATOM 4553 O O . ALA A 1 573 ? -7.211 -14.245 17.484 1.00 81.25 573 ALA A O 1
ATOM 4554 N N . SER A 1 574 ? -6.224 -14.170 15.467 1.00 80.75 574 SER A N 1
ATOM 4555 C CA . SER A 1 574 ? -7.201 -13.230 14.891 1.00 80.75 574 SER A CA 1
ATOM 4556 C C . SER A 1 574 ? -8.603 -13.823 14.800 1.00 80.75 574 SER A C 1
ATOM 4558 O O . SER A 1 574 ? -9.561 -13.142 15.166 1.00 80.75 574 SER A O 1
ATOM 4560 N N . LYS A 1 575 ? -8.739 -15.102 14.420 1.00 82.06 575 LYS A N 1
ATOM 4561 C CA . LYS A 1 575 ? -10.033 -15.812 14.434 1.00 82.06 575 LYS A CA 1
ATOM 4562 C C . LYS A 1 575 ? -10.641 -15.843 15.838 1.00 82.06 575 LYS A C 1
ATOM 4564 O O . LYS A 1 575 ? -11.801 -15.480 16.016 1.00 82.06 575 LYS A O 1
ATOM 4569 N N . SER A 1 576 ? -9.838 -16.199 16.843 1.00 84.88 576 SER A N 1
ATOM 4570 C CA . SER A 1 576 ? -10.283 -16.264 18.244 1.00 84.88 576 SER A CA 1
ATOM 4571 C C . SER A 1 576 ? -10.647 -14.880 18.792 1.00 84.88 576 SER A C 1
ATOM 4573 O O . SER A 1 576 ? -11.627 -14.721 19.517 1.00 84.88 576 SER A O 1
ATOM 4575 N N . LYS A 1 577 ? -9.875 -13.851 18.423 1.00 85.75 577 LYS A N 1
ATOM 4576 C CA . LYS A 1 577 ? -10.140 -12.459 18.794 1.00 85.75 577 LYS A CA 1
ATOM 4577 C C . LYS A 1 577 ? -11.424 -11.938 18.149 1.00 85.75 577 LYS A C 1
ATOM 4579 O O . LYS A 1 577 ? -12.185 -11.249 18.822 1.00 85.75 577 LYS A O 1
ATOM 4584 N N . ARG A 1 578 ? -11.668 -12.273 16.878 1.00 87.50 578 ARG A N 1
ATOM 4585 C CA . ARG A 1 578 ? -12.906 -11.946 16.163 1.00 87.50 578 ARG A CA 1
ATOM 4586 C C . ARG A 1 578 ? -14.110 -12.569 16.846 1.00 87.50 578 ARG A C 1
ATOM 4588 O O . ARG A 1 578 ? -15.009 -11.830 17.221 1.00 87.50 578 ARG A O 1
ATOM 4595 N N . GLN A 1 579 ? -14.060 -13.874 17.101 1.00 88.38 579 GLN A N 1
ATOM 4596 C CA . GLN A 1 579 ? -15.132 -14.581 17.793 1.00 88.38 579 GLN A CA 1
ATOM 4597 C C . GLN A 1 579 ? -15.433 -13.957 19.161 1.00 88.38 579 GLN A C 1
ATOM 4599 O O . GLN A 1 579 ? -16.578 -13.632 19.451 1.00 88.38 579 GLN A O 1
ATOM 4604 N N . ARG A 1 580 ? -14.400 -13.701 19.971 1.00 90.75 580 ARG A N 1
ATOM 4605 C CA . ARG A 1 580 ? -14.569 -13.050 21.274 1.00 90.75 580 ARG A CA 1
ATOM 4606 C C . ARG A 1 580 ? -15.208 -11.662 21.160 1.00 90.75 580 ARG A C 1
ATOM 4608 O O . ARG A 1 580 ? -16.033 -11.303 21.990 1.00 90.75 580 ARG A O 1
ATOM 4615 N N . LEU A 1 581 ? -14.800 -10.861 20.175 1.00 90.75 581 LEU A N 1
ATOM 4616 C CA . LEU A 1 581 ? -15.361 -9.525 19.970 1.00 90.75 581 LEU A CA 1
ATOM 4617 C C . LEU A 1 581 ? -16.808 -9.578 19.472 1.00 90.75 581 LEU A C 1
ATOM 4619 O O . LEU A 1 581 ? -17.602 -8.755 19.912 1.00 90.75 581 LEU A O 1
ATOM 4623 N N . ASP A 1 582 ? -17.155 -10.532 18.607 1.00 89.81 582 ASP A N 1
ATOM 4624 C CA . ASP A 1 582 ? -18.538 -10.747 18.171 1.00 89.81 582 ASP A CA 1
ATOM 4625 C C . ASP A 1 582 ? -19.422 -11.167 19.367 1.00 89.81 582 ASP A C 1
ATOM 4627 O O . ASP A 1 582 ? -20.454 -10.541 19.599 1.00 89.81 582 ASP A O 1
ATOM 4631 N N . GLU A 1 583 ? -18.966 -12.109 20.205 1.00 92.56 583 GLU A N 1
ATOM 4632 C CA . GLU A 1 583 ? -19.663 -12.522 21.438 1.00 92.56 583 GLU A CA 1
ATOM 4633 C C . GLU A 1 583 ? -19.835 -11.359 22.438 1.00 92.56 583 GLU A C 1
ATOM 4635 O O . GLU A 1 583 ? -20.909 -11.173 23.014 1.00 92.56 583 GLU A O 1
ATOM 4640 N N . GLU A 1 584 ? -18.795 -10.539 22.643 1.00 91.50 584 GLU A N 1
ATOM 4641 C CA . GLU A 1 584 ? -18.866 -9.360 23.518 1.00 91.50 584 GLU A CA 1
ATOM 4642 C C . GLU A 1 584 ? -19.843 -8.302 22.966 1.00 91.50 584 GLU A C 1
ATOM 4644 O O . GLU A 1 584 ? -20.616 -7.724 23.733 1.00 91.50 584 GLU A O 1
ATOM 4649 N N . VAL A 1 585 ? -19.847 -8.053 21.649 1.00 92.31 585 VAL A N 1
ATOM 4650 C CA . VAL A 1 585 ? -20.763 -7.092 21.009 1.00 92.31 585 VAL A CA 1
ATOM 4651 C C . VAL A 1 585 ? -22.213 -7.564 21.111 1.00 92.31 585 VAL A C 1
ATOM 4653 O O . VAL A 1 585 ? -23.056 -6.777 21.541 1.00 92.31 585 VAL A O 1
ATOM 4656 N N . GLU A 1 586 ? -22.501 -8.830 20.796 1.00 92.62 586 GLU A N 1
ATOM 4657 C CA . GLU A 1 586 ? -23.842 -9.413 20.940 1.00 92.62 586 GLU A CA 1
ATOM 4658 C C . GLU A 1 586 ? -24.328 -9.356 22.397 1.00 92.62 586 GLU A C 1
ATOM 4660 O O . GLU A 1 586 ? -25.462 -8.950 22.670 1.00 92.62 586 GLU A O 1
ATOM 4665 N N . GLY A 1 587 ? -23.450 -9.680 23.354 1.00 91.56 587 GLY A N 1
ATOM 4666 C CA . GLY A 1 587 ? -23.753 -9.587 24.781 1.00 91.56 587 GLY A CA 1
ATOM 4667 C C . GLY A 1 587 ? -24.105 -8.163 25.226 1.00 91.56 587 GLY A C 1
ATOM 4668 O O . GLY A 1 587 ? -25.070 -7.959 25.970 1.00 91.56 587 GLY A O 1
ATOM 4669 N N . PHE A 1 588 ? -23.369 -7.156 24.746 1.00 91.44 588 PHE A N 1
ATOM 4670 C CA . PHE A 1 588 ? -23.670 -5.757 25.049 1.00 91.44 588 PHE A CA 1
ATOM 4671 C C . PHE A 1 588 ? -24.928 -5.242 24.337 1.00 91.44 588 PHE A C 1
ATOM 4673 O O . PHE A 1 588 ? -25.665 -4.451 24.929 1.00 91.44 588 PHE A O 1
ATOM 4680 N N . GLU A 1 589 ? -25.229 -5.696 23.117 1.00 89.44 589 GLU A N 1
ATOM 4681 C CA . GLU A 1 589 ? -26.490 -5.369 22.436 1.00 89.44 589 GLU A CA 1
ATOM 4682 C C . GLU A 1 589 ? -27.699 -5.920 23.192 1.00 89.44 589 GLU A C 1
ATOM 4684 O O . GLU A 1 589 ? -28.666 -5.185 23.423 1.00 89.44 589 GLU A O 1
ATOM 4689 N N . ALA A 1 590 ? -27.622 -7.168 23.660 1.00 90.19 590 ALA A N 1
ATOM 4690 C CA . ALA A 1 590 ? -28.653 -7.767 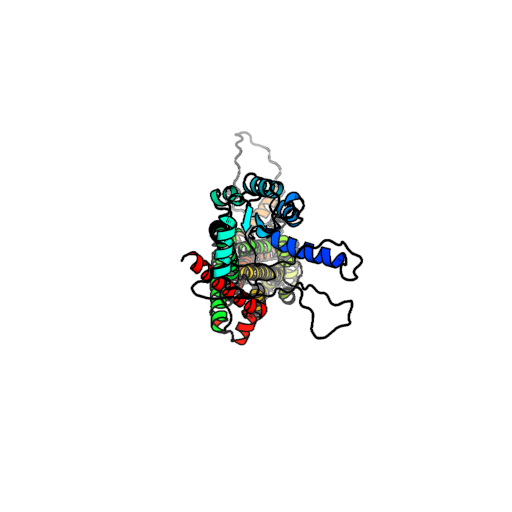24.499 1.00 90.19 590 ALA A CA 1
ATOM 4691 C C . ALA A 1 590 ? -28.841 -6.980 25.809 1.00 90.19 590 ALA A C 1
ATOM 4693 O O . ALA A 1 590 ? -29.971 -6.647 26.176 1.00 90.19 590 ALA A O 1
ATOM 4694 N N . ALA A 1 591 ? -27.745 -6.599 26.478 1.00 87.25 591 ALA A N 1
ATOM 4695 C CA . ALA A 1 591 ? -27.794 -5.770 27.685 1.00 87.25 591 ALA A CA 1
ATOM 4696 C C . ALA A 1 591 ? -28.436 -4.394 27.425 1.00 87.25 591 ALA A C 1
ATOM 4698 O O . ALA A 1 591 ? -29.267 -3.928 28.206 1.00 87.25 591 ALA A O 1
ATOM 4699 N N . MET A 1 592 ? -28.113 -3.755 26.298 1.00 84.62 592 MET A N 1
ATOM 4700 C CA . MET A 1 592 ? -28.737 -2.497 25.880 1.00 84.62 592 MET A CA 1
ATOM 4701 C C . MET A 1 592 ? -30.228 -2.650 25.563 1.00 84.62 592 MET A C 1
ATOM 4703 O O . MET A 1 592 ? -30.990 -1.713 25.809 1.00 84.62 592 MET A O 1
ATOM 4707 N N . GLY A 1 593 ? -30.649 -3.813 25.057 1.00 83.56 593 GLY A N 1
ATOM 4708 C CA . GLY A 1 593 ? -32.056 -4.177 24.887 1.00 83.56 593 GLY A CA 1
ATOM 4709 C C . GLY A 1 593 ? -32.815 -4.205 26.215 1.00 83.56 593 GLY A C 1
ATOM 4710 O O . GLY A 1 593 ? -33.877 -3.594 26.316 1.00 83.56 593 GLY A O 1
ATOM 4711 N N . ILE A 1 594 ? -32.225 -4.806 27.254 1.00 84.69 594 ILE A N 1
ATOM 4712 C CA . ILE A 1 594 ? -32.804 -4.856 28.609 1.00 84.69 594 ILE A CA 1
ATOM 4713 C C . ILE A 1 594 ? -32.969 -3.447 29.202 1.00 84.69 594 ILE A C 1
ATOM 4715 O O . ILE A 1 594 ? -33.950 -3.180 29.880 1.00 84.69 594 ILE A O 1
ATOM 4719 N N . PHE A 1 595 ? -32.060 -2.507 28.919 1.00 78.50 595 PHE A N 1
ATOM 4720 C CA . PHE A 1 595 ? -32.183 -1.115 29.384 1.00 78.50 595 PHE A CA 1
ATOM 4721 C C . PHE A 1 595 ? -33.201 -0.255 28.606 1.00 78.50 595 PHE A C 1
ATOM 4723 O O . PHE A 1 595 ? -33.297 0.957 28.865 1.00 78.50 595 PHE A O 1
ATOM 4730 N N . ARG A 1 596 ? -33.867 -0.807 27.583 1.00 70.25 596 ARG A N 1
ATOM 4731 C CA . ARG A 1 596 ? -34.926 -0.128 26.811 1.00 70.25 596 ARG A CA 1
ATOM 4732 C C . ARG A 1 596 ? -36.331 -0.552 27.241 1.00 70.25 596 ARG A C 1
ATOM 4734 O O . ARG A 1 596 ? -37.238 0.264 27.101 1.00 70.25 596 ARG A O 1
ATOM 4741 N N . THR A 1 597 ? -36.485 -1.788 27.710 1.00 54.56 597 THR A N 1
ATOM 4742 C CA . THR A 1 597 ? -37.680 -2.306 28.398 1.00 54.56 597 THR A CA 1
ATOM 4743 C C . THR A 1 597 ? -37.734 -1.812 29.831 1.00 54.56 597 THR A C 1
ATOM 4745 O O . THR A 1 597 ? -38.848 -1.474 30.283 1.00 54.56 597 THR A O 1
#

Radius of gyration: 51.16 Å; Cα contacts (8 Å, |Δi|>4): 511; chains: 1; bounding box: 91×96×139 Å

pLDDT: mean 79.4, std 15.74, range [25.55, 96.56]

Nearest PDB structures (foldseek):
  7ax3-assembly1_C2  TM=5.126E-01  e=3.534E-11  Homo sapiens
  8sxz-assembly1_f  TM=4.406E-01  e=5.910E-10  Homo sapiens
  6vjf-assembly2_C  TM=7.668E-01  e=1.017E-05  Thermochaetoides thermophila DSM 1495
  6fgz-assembly1_A  TM=4.110E-01  e=2.468E-09  Cyanidioschyzon merolae
  6dlv-assembly1_b  TM=4.399E-01  e=1.326E-08  Homo sapiens

Organism: Sordaria brevicollis (NCBI:txid83679)

InterPro domains:
  IPR000375 Dynamin stalk domain [PF01031] (128-285)
  IPR003130 Dynamin GTPase effector [PF02212] (510-592)
  IPR020850 GTPase effector domain [PS51388] (509-597)
  IPR022812 Dynamin [PR00195] (28-45)
  IPR022812 Dynamin [PR00195] (80-98)
  IPR022812 Dynamin [PR00195] (99-115)
  IPR022812 Dynamin [PR00195] (123-142)
  IPR022812 Dynamin [PTHR11566] (19-591)
  IPR027417 P-loop containing nucleoside triphosphate hydrolase [G3DSA:3.40.50.300] (3-211)
  IPR027417 P-loop containing nucleoside triphosphate hydrolase [SSF52540] (19-204)
  IPR030381 Dynamin-type guanine nucleotide-binding (G) domain [PS51718] (1-198)
  IPR045063 Dynamin, N-terminal [PF00350] (13-110)

Foldseek 3Di:
DFDDDPPDPDDLPDDSDDPDDDDDDDDDPPDDPDDDDDADDQDDPDDPDSPDDPVNNVVSVVSVLVQLLPPLDAAEAEEELVDQPVPDVSVVSNCVNCVQLARYEYEYEDPVPDDDLVSLVSVLCCQVVPSHPLGYAYEYDQDPVRVPDDPVVRQVVQVVSCPDPSNVSVVVVLRGYDVSVVVSVVVSNVVSCVVCLVVVLVVLVVVLVVLVVVLVVLPDDPAALVSLLVVLQQLLVQLLVLLVCLQVQVQVDPLSVVDVLLNLVVVLVVLLVLLLVLCVFQQFQADDPPDDDDDDDSLVVLLVLLVLADPLCCVVRPSDRDDRDGHHYDLLVVLVVLCVVQPDPDDLADDLVSLLVSLLNGRVSVLVSLLSSLSSSLSSLVSNSLSSLVVSDVDPQLSVLCCVPQQSVLSVVLSVVLSVVLVVLSCCLNVDRQDDPDPCLVVQLVVLVVVVVVVVVVVVCVVPDDDDDDDDDDDDDDDDDDPPDDPPDPDDDPDPPDPPPDDSVNVNSSSSSSNSVSSSVVSSVVSSCCSCVVRVPDRARPHPSHSSSSSHSVSSVPDDSVSSCSNRNDDPVSVVSSVVSVVSSVVSVVVSVVSVD